Protein AF-0000000086882572 (afdb_homodimer)

Foldseek 3Di:
DKWAFKFKDFADDKDFLVNLCVVQVHDSVVLCVWFVAGIATAHPDDLLVQQLVRCVPDDCPQAAEEEEEEQDDDDPDASRVVSCVSNVRPNHDYYDYDYDWLCRLVVSVVVVQVCQVVPVGFKYKYKYWYRQVVQADCNDSVGVSFEHTMMMITIDGDPPFDKDKDKDADQVCQQQWDGDPVNHIDHDVVSLLVLLLVQQLVQCVVVPPDLQAEEQEQSRGPVSVVSNVVVRPSHHYQYDCHHYGHHRNCRRSVSVCVVQPGHMDDQQRYKYWYAGHSSMIMIMHTYHPPVVPPD/DKWAFKFKDFADDKDFLVNLCVVQVHDSVVLCVWFVAGIATADPDDLLVQQLVRCVPPDCPQAAEEEEEEQDDDDPDASRVVSCVSNVRPNHDYYDYDYDWLCRLVVSVVVVQVCQVVPVGFKYKYKYWYRQVVQADCNDPVGVSFEHTMMMITIDGDPPFDKDKDKDADQVCQVQWDGDPVNHIDHDVVSLLVLLLVQQLVQCVVVPPDLQAEEQEQSRGPVSVVSNVVVRPSHHYQYDCHHYGHHRNCRRSVSVCVVQPGHMDDQQRYKYWYAGHSGMIMIMHTYHPPVVPPD

Secondary structure (DSSP, 8-state):
-EEEEEEEE--SEEEEHHHHHHHHT--HHHHHHHH---EEEE-SS-HHHHHHHHHTTS--TT--EEEEE-SS-B-SS-HHHHHHHHHT-TT--EEEEEE-GGGHHHHHHHHHHHHHHTTS-SSEEEEEEEEGGGG--TT-HHHHTTB-EEEEEEEEE----EEEEEEEE-GGGGGGEEE-TTS-EEE-HHHHHHHHHHHHHHHHHHH-SSTTPEEEE--S-HHHHHHHHTTSTT-EE---HHHH-B-GGGHHHHHHHHHH-S--EESTTEEEEEEEGGGEEEEEEEE-GGGGS--/-EEEEEEEE--SEEEEHHHHHHHHT--HHHHHHHH---EEEE-SS-HHHHHHHHHTTS--TT--EEEEE-SS-B-SS-HHHHHHHHHT-TT--EEEEEE-GGGHHHHHHHHHHHHHHTTS-SSEEEEEEEEGGGG--TT-HHHHTTB-EEEEEEEEE----EEEEEEEE-GGGGGGEEE-TTS-EEE-HHHHHHHHHHHHHHHHHHH-SSTTPEEEE--S-HHHHHHHHTTSTT-EE---HHHH-B-GGGHHHHHHHHHH-S--EESTTEEEEEEEGGGEEEEEEEE-GGGGS--

Structure (mmCIF, N/CA/C/O backbone):
data_AF-0000000086882572-model_v1
#
loop_
_entity.id
_entity.type
_entity.pdbx_description
1 polymer 3-oxoacyl-
#
loop_
_atom_site.group_PDB
_atom_site.id
_atom_site.type_symbol
_atom_site.label_atom_id
_atom_site.label_alt_id
_atom_site.label_comp_id
_atom_site.label_asym_id
_atom_site.label_entity_id
_atom_site.label_seq_id
_atom_site.pdbx_PDB_ins_code
_atom_site.Cartn_x
_atom_site.Cartn_y
_atom_site.Cartn_z
_atom_site.occupancy
_atom_site.B_iso_or_equiv
_atom_site.auth_seq_id
_atom_site.auth_comp_id
_atom_site.auth_asym_id
_atom_site.auth_atom_id
_atom_site.pdbx_PDB_model_num
ATOM 1 N N . MET A 1 1 ? -2.529 -18.297 11.422 1 95.62 1 MET A N 1
ATOM 2 C CA . MET A 1 1 ? -3.654 -17.547 10.875 1 95.62 1 MET A CA 1
ATOM 3 C C . MET A 1 1 ? -4.77 -18.484 10.422 1 95.62 1 MET A C 1
ATOM 5 O O . MET A 1 1 ? -4.504 -19.516 9.805 1 95.62 1 MET A O 1
ATOM 9 N N . LYS A 1 2 ? -5.922 -18.156 10.797 1 97.44 2 LYS A N 1
ATOM 10 C CA . LYS A 1 2 ? -7.113 -18.906 10.391 1 97.44 2 LYS A CA 1
ATOM 11 C C . LYS A 1 2 ? -7.898 -18.141 9.328 1 97.44 2 LYS A C 1
ATOM 13 O O . LYS A 1 2 ? -8.188 -16.953 9.484 1 97.44 2 LYS A O 1
ATOM 18 N N . VAL A 1 3 ? -8.133 -18.828 8.25 1 98.25 3 VAL A N 1
ATOM 19 C CA . VAL A 1 3 ? -9.055 -18.312 7.246 1 98.25 3 VAL A CA 1
ATOM 20 C C . VAL A 1 3 ? -10.477 -18.766 7.574 1 98.25 3 VAL A C 1
ATOM 22 O O . VAL A 1 3 ? -10.789 -19.953 7.523 1 98.25 3 VAL A O 1
ATOM 25 N N . LEU A 1 4 ? -11.297 -17.812 7.867 1 98.25 4 LEU A N 1
ATOM 26 C CA . LEU A 1 4 ? -12.672 -18.125 8.25 1 98.25 4 LEU A CA 1
ATOM 27 C C . LEU A 1 4 ? -13.539 -18.375 7.023 1 98.25 4 LEU A C 1
ATOM 29 O O . LEU A 1 4 ? -14.398 -19.266 7.023 1 98.25 4 LEU A O 1
ATOM 33 N N . GLN A 1 5 ? -13.352 -17.516 6.098 1 98.19 5 GLN A N 1
ATOM 34 C CA . GLN A 1 5 ? -14.07 -17.578 4.832 1 98.19 5 GLN A CA 1
ATOM 35 C C . GLN A 1 5 ? -13.188 -17.125 3.672 1 98.19 5 GLN A C 1
ATOM 37 O O . GLN A 1 5 ? -12.281 -16.312 3.859 1 98.19 5 GLN A O 1
ATOM 42 N N . ILE A 1 6 ? -13.453 -17.688 2.561 1 98.56 6 ILE A N 1
ATOM 43 C CA . ILE A 1 6 ? -12.742 -17.297 1.348 1 98.56 6 ILE A CA 1
ATOM 44 C C . ILE A 1 6 ? -13.703 -17.297 0.162 1 98.56 6 ILE A C 1
ATOM 46 O O . ILE A 1 6 ? -14.555 -18.188 0.04 1 98.56 6 ILE A O 1
ATOM 50 N N . GLY A 1 7 ? -13.719 -16.203 -0.616 1 98.44 7 GLY A N 1
ATOM 51 C CA . GLY A 1 7 ? -14.5 -16.062 -1.833 1 98.44 7 GLY A CA 1
ATOM 52 C C . GLY A 1 7 ? -13.664 -15.688 -3.041 1 98.44 7 GLY A C 1
ATOM 53 O O . GLY A 1 7 ? -12.531 -15.227 -2.898 1 98.44 7 GLY A O 1
ATOM 54 N N . ALA A 1 8 ? -14.25 -15.992 -4.203 1 98.44 8 ALA A N 1
ATOM 55 C CA . ALA A 1 8 ? -13.523 -15.711 -5.438 1 98.44 8 ALA A CA 1
ATOM 56 C C . ALA A 1 8 ? -14.453 -15.133 -6.5 1 98.44 8 ALA A C 1
ATOM 58 O O . ALA A 1 8 ? -15.648 -15.445 -6.531 1 98.44 8 ALA A O 1
ATOM 59 N N . TYR A 1 9 ? -13.898 -14.219 -7.211 1 98.62 9 TYR A N 1
ATOM 60 C CA . TYR A 1 9 ? -14.477 -13.781 -8.477 1 98.62 9 TYR A CA 1
ATOM 61 C C . TYR A 1 9 ? -13.586 -14.172 -9.648 1 98.62 9 TYR A C 1
ATOM 63 O O . TYR A 1 9 ? -12.453 -13.711 -9.75 1 98.62 9 TYR A O 1
ATOM 71 N N . ILE A 1 10 ? -14.102 -15.023 -10.469 1 98.25 10 ILE A N 1
ATOM 72 C CA . ILE A 1 10 ? -13.477 -15.414 -11.727 1 98.25 10 ILE A CA 1
ATOM 73 C C . ILE A 1 10 ? -14.328 -14.914 -12.898 1 98.25 10 ILE A C 1
ATOM 75 O O . ILE A 1 10 ? -15.5 -15.258 -13.008 1 98.25 10 ILE A O 1
ATOM 79 N N . PRO A 1 11 ? -13.68 -14.062 -13.688 1 98.44 11 PRO A N 1
ATOM 80 C CA . PRO A 1 11 ? -14.453 -13.461 -14.773 1 98.44 11 PRO A CA 1
ATOM 81 C C . PRO A 1 11 ? -15.086 -14.5 -15.695 1 98.44 11 PRO A C 1
ATOM 83 O O . PRO A 1 11 ? -14.648 -15.656 -15.734 1 98.44 11 PRO A O 1
ATOM 86 N N . GLU A 1 12 ? -16.078 -14.031 -16.469 1 96.88 12 GLU A N 1
ATOM 87 C CA . GLU A 1 12 ? -16.859 -14.938 -17.312 1 96.88 12 GLU A CA 1
ATOM 88 C C . GLU A 1 12 ? -16.203 -15.102 -18.688 1 96.88 12 GLU A C 1
ATOM 90 O O . GLU A 1 12 ? -16.375 -16.141 -19.344 1 96.88 12 GLU A O 1
ATOM 95 N N . ASN A 1 13 ? -15.508 -14.109 -19.188 1 97.81 13 ASN A N 1
ATOM 96 C CA . ASN A 1 13 ? -14.875 -14.188 -20.5 1 97.81 13 ASN A CA 1
ATOM 97 C C . ASN A 1 13 ? -13.633 -15.078 -20.469 1 97.81 13 ASN A C 1
ATOM 99 O O . ASN A 1 13 ? -12.664 -14.781 -19.766 1 97.81 13 ASN A O 1
ATOM 103 N N . ILE A 1 14 ? -13.672 -16.094 -21.328 1 98.12 14 ILE A N 1
ATOM 104 C CA . ILE A 1 14 ? -12.602 -17.094 -21.328 1 98.12 14 ILE A CA 1
ATOM 105 C C . ILE A 1 14 ? -11.742 -16.922 -22.578 1 98.12 14 ILE A C 1
ATOM 107 O O . ILE A 1 14 ? -12.273 -16.797 -23.688 1 98.12 14 ILE A O 1
ATOM 111 N N . LEU A 1 15 ? -10.453 -16.797 -22.359 1 98 15 LEU A N 1
ATOM 112 C CA . LEU A 1 15 ? -9.453 -16.828 -23.438 1 98 15 LEU A CA 1
ATOM 113 C C . LEU A 1 15 ? -8.766 -18.188 -23.484 1 98 15 LEU A C 1
ATOM 115 O O . LEU A 1 15 ? -8.008 -18.531 -22.578 1 98 15 LEU A O 1
ATOM 119 N N . THR A 1 16 ? -8.953 -18.922 -24.578 1 97.94 16 THR A N 1
ATOM 120 C CA . THR A 1 16 ? -8.445 -20.281 -24.688 1 97.94 16 THR A CA 1
ATOM 121 C C . THR A 1 16 ? -7.16 -20.312 -25.516 1 97.94 16 THR A C 1
ATOM 123 O O . THR A 1 16 ? -6.82 -19.344 -26.188 1 97.94 16 THR A O 1
ATOM 126 N N . ASN A 1 17 ? -6.496 -21.484 -25.375 1 98.25 17 ASN A N 1
ATOM 127 C CA . ASN A 1 17 ? -5.316 -21.672 -26.219 1 98.25 17 ASN A CA 1
ATOM 128 C C . ASN A 1 17 ? -5.676 -21.688 -27.703 1 98.25 17 ASN A C 1
ATOM 130 O O . ASN A 1 17 ? -4.875 -21.281 -28.531 1 98.25 17 ASN A O 1
ATOM 134 N N . GLU A 1 18 ? -6.828 -22.141 -28.031 1 98.25 18 GLU A N 1
ATOM 135 C CA . GLU A 1 18 ? -7.273 -22.141 -29.422 1 98.25 18 GLU A CA 1
ATOM 136 C C . GLU A 1 18 ? -7.348 -20.719 -29.969 1 98.25 18 GLU A C 1
ATOM 138 O O . GLU A 1 18 ? -6.875 -20.453 -31.078 1 98.25 18 GLU A O 1
ATOM 143 N N . MET A 1 19 ? -7.945 -19.844 -29.219 1 97.81 19 MET A N 1
ATOM 144 C CA . MET A 1 19 ? -8.07 -18.453 -29.641 1 97.81 19 MET A CA 1
ATOM 145 C C . MET A 1 19 ? -6.691 -17.812 -29.844 1 97.81 19 MET A C 1
ATOM 147 O O . MET A 1 19 ? -6.473 -17.094 -30.812 1 97.81 19 MET A O 1
ATOM 151 N N . LEU A 1 20 ? -5.812 -18.078 -28.953 1 98 20 LEU A N 1
ATOM 152 C CA . LEU A 1 20 ? -4.469 -17.516 -29.016 1 98 20 LEU A CA 1
ATOM 153 C C . LEU A 1 20 ? -3.668 -18.141 -30.156 1 98 20 LEU A C 1
ATOM 155 O O . LEU A 1 20 ? -2.855 -17.469 -30.797 1 98 20 LEU A O 1
ATOM 159 N N . SER A 1 21 ? -3.803 -19.422 -30.281 1 98 21 SER A N 1
ATOM 160 C CA . SER A 1 21 ? -3.166 -20.125 -31.391 1 98 21 SER A CA 1
ATOM 161 C C . SER A 1 21 ? -3.494 -19.469 -32.719 1 98 21 SER A C 1
ATOM 163 O O . SER A 1 21 ? -2.607 -19.266 -33.562 1 98 21 SER A O 1
ATOM 165 N N . GLU A 1 22 ? -4.703 -19.141 -32.938 1 97.69 22 GLU A N 1
ATOM 166 C CA . GLU A 1 22 ? -5.145 -18.469 -34.156 1 97.69 22 GLU A CA 1
ATOM 167 C C . GLU A 1 22 ? -4.543 -17.078 -34.25 1 97.69 22 GLU A C 1
ATOM 169 O O . GLU A 1 22 ? -4.07 -16.688 -35.344 1 97.69 22 GLU A O 1
ATOM 174 N N . ARG A 1 23 ? -4.512 -16.344 -33.219 1 97.06 23 ARG A N 1
ATOM 175 C CA . ARG A 1 23 ? -4.043 -14.953 -33.219 1 97.06 23 ARG A CA 1
ATOM 176 C C . ARG A 1 23 ? -2.559 -14.875 -33.562 1 97.06 23 ARG A C 1
ATOM 178 O O . ARG A 1 23 ? -2.129 -13.969 -34.281 1 97.06 23 ARG A O 1
ATOM 185 N N . PHE A 1 24 ? -1.815 -15.797 -33.062 1 97.94 24 PHE A N 1
ATOM 186 C CA . PHE A 1 24 ? -0.366 -15.68 -33.156 1 97.94 24 PHE A CA 1
ATOM 187 C C . PHE A 1 24 ? 0.186 -16.672 -34.188 1 97.94 24 PHE A C 1
ATOM 189 O O . PHE A 1 24 ? 1.398 -16.734 -34.406 1 97.94 24 PHE A O 1
ATOM 196 N N . ASN A 1 25 ? -0.613 -17.5 -34.75 1 97.81 25 ASN A N 1
ATOM 197 C CA . ASN A 1 25 ? -0.219 -18.5 -35.75 1 97.81 25 ASN A CA 1
ATOM 198 C C . ASN A 1 25 ? 0.792 -19.484 -35.188 1 97.81 25 ASN A C 1
ATOM 200 O O . ASN A 1 25 ? 1.87 -19.672 -35.75 1 97.81 25 ASN A O 1
ATOM 204 N N . VAL A 1 26 ? 0.476 -20.016 -34 1 98.19 26 VAL A N 1
ATOM 205 C CA . VAL A 1 26 ? 1.209 -21.094 -33.344 1 98.19 26 VAL A CA 1
ATOM 206 C C . VAL A 1 26 ? 0.247 -22.203 -32.969 1 98.19 26 VAL A C 1
ATOM 208 O O . VAL A 1 26 ? -0.972 -22.062 -33.094 1 98.19 26 VAL A O 1
ATOM 211 N N . SER A 1 27 ? 0.746 -23.328 -32.562 1 98.06 27 SER A N 1
ATOM 212 C CA . SER A 1 27 ? -0.124 -24.422 -32.156 1 98.06 27 SER A CA 1
ATOM 213 C C . SER A 1 27 ? -0.537 -24.312 -30.703 1 98.06 27 SER A C 1
ATOM 215 O O . SER A 1 27 ? 0.156 -23.672 -29.906 1 98.06 27 SER A O 1
ATOM 217 N N . THR A 1 28 ? -1.671 -24.906 -30.469 1 97.75 28 THR A N 1
ATOM 218 C CA . THR A 1 28 ? -2.102 -24.969 -29.078 1 97.75 28 THR A CA 1
ATOM 219 C C . THR A 1 28 ? -1.095 -25.75 -28.234 1 97.75 28 THR A C 1
ATOM 221 O O . THR A 1 28 ? -0.883 -25.438 -27.062 1 97.75 28 THR A O 1
ATOM 224 N N . GLU A 1 29 ? -0.476 -26.734 -28.828 1 97.69 29 GLU A N 1
ATOM 225 C CA . GLU A 1 29 ? 0.536 -27.531 -28.141 1 97.69 29 GLU A CA 1
ATOM 226 C C . GLU A 1 29 ? 1.753 -26.688 -27.766 1 97.69 29 GLU A C 1
ATOM 228 O O . GLU A 1 29 ? 2.354 -26.875 -26.719 1 97.69 29 GLU A O 1
ATOM 233 N N . TRP A 1 30 ? 2.111 -25.828 -28.672 1 97.44 30 TRP A N 1
ATOM 234 C CA . TRP A 1 30 ? 3.227 -24.922 -28.406 1 97.44 30 TRP A CA 1
ATOM 235 C C . TRP A 1 30 ? 2.963 -24.078 -27.172 1 97.44 30 TRP A C 1
ATOM 237 O O . TRP A 1 30 ? 3.834 -23.938 -26.312 1 97.44 30 TRP A O 1
ATOM 247 N N . ILE A 1 31 ? 1.811 -23.547 -27.078 1 97.75 31 ILE A N 1
ATOM 248 C CA . ILE A 1 31 ? 1.429 -22.703 -25.953 1 97.75 31 ILE A CA 1
ATOM 249 C C . ILE A 1 31 ? 1.42 -23.531 -24.672 1 97.75 31 ILE A C 1
ATOM 251 O O . ILE A 1 31 ? 2.002 -23.125 -23.656 1 97.75 31 ILE A O 1
ATOM 255 N N . TYR A 1 32 ? 0.777 -24.656 -24.734 1 97.88 32 TYR A N 1
ATOM 256 C CA . TYR A 1 32 ? 0.642 -25.5 -23.547 1 97.88 32 TYR A CA 1
ATOM 257 C C . TYR A 1 32 ? 2.006 -25.953 -23.047 1 97.88 32 TYR A C 1
ATOM 259 O O . TYR A 1 32 ? 2.266 -25.938 -21.844 1 97.88 32 TYR A O 1
ATOM 267 N N . LYS A 1 33 ? 2.85 -26.391 -23.891 1 96.38 33 LYS A N 1
ATOM 268 C CA . LYS A 1 33 ? 4.18 -26.859 -23.516 1 96.38 33 LYS A CA 1
ATOM 269 C C . LYS A 1 33 ? 4.977 -25.766 -22.812 1 96.38 33 LYS A C 1
ATOM 271 O O . LYS A 1 33 ? 5.77 -26.047 -21.922 1 96.38 33 LYS A O 1
ATOM 276 N N . ARG A 1 34 ? 4.688 -24.578 -23.156 1 95.44 34 ARG A N 1
ATOM 277 C CA . ARG A 1 34 ? 5.492 -23.469 -22.656 1 95.44 34 ARG A CA 1
ATOM 278 C C . ARG A 1 34 ? 4.914 -22.922 -21.359 1 95.44 34 ARG A C 1
ATOM 280 O O . ARG A 1 34 ? 5.609 -22.234 -20.609 1 95.44 34 ARG A O 1
ATOM 287 N N . THR A 1 35 ? 3.67 -23.156 -21.156 1 97.19 35 THR A N 1
ATOM 288 C CA . THR A 1 35 ? 3.039 -22.438 -20.062 1 97.19 35 THR A CA 1
ATOM 289 C C . THR A 1 35 ? 2.324 -23.406 -19.125 1 97.19 35 THR A C 1
ATOM 291 O O . THR A 1 35 ? 2.08 -23.078 -17.953 1 97.19 35 THR A O 1
ATOM 294 N N . ASN A 1 36 ? 1.886 -24.578 -19.656 1 97.94 36 ASN A N 1
ATOM 295 C CA . ASN A 1 36 ? 0.978 -25.516 -19 1 97.94 36 ASN A CA 1
ATOM 296 C C . ASN A 1 36 ? -0.365 -24.859 -18.688 1 97.94 36 ASN A C 1
ATOM 298 O O . ASN A 1 36 ? -1.019 -25.219 -17.703 1 97.94 36 ASN A O 1
ATOM 302 N N . ILE A 1 37 ? -0.789 -23.812 -19.484 1 98.31 37 ILE A N 1
ATOM 303 C CA . ILE A 1 37 ? -2.047 -23.109 -19.297 1 98.31 37 ILE A CA 1
ATOM 304 C C . ILE A 1 37 ? -3.002 -23.438 -20.438 1 98.31 37 ILE A C 1
ATOM 306 O O . ILE A 1 37 ? -2.596 -23.469 -21.609 1 98.31 37 ILE A O 1
ATOM 310 N N . LYS A 1 38 ? -4.184 -23.703 -20.062 1 98 38 LYS A N 1
ATOM 311 C CA . LYS A 1 38 ? -5.191 -24 -21.078 1 98 38 LYS A CA 1
ATOM 312 C C . LYS A 1 38 ? -6.195 -22.859 -21.203 1 98 38 LYS A C 1
ATOM 314 O O . LYS A 1 38 ? -6.758 -22.625 -22.281 1 98 38 LYS A O 1
ATOM 319 N N . LYS A 1 39 ? -6.441 -22.188 -20.047 1 97.44 39 LYS A N 1
ATOM 320 C CA . LYS A 1 39 ? -7.465 -21.156 -20.016 1 97.44 39 LYS A CA 1
ATOM 321 C C . LYS A 1 39 ? -6.992 -19.938 -19.234 1 97.44 39 LYS A C 1
ATOM 323 O O . LYS A 1 39 ? -6.203 -20.078 -18.297 1 97.44 39 LYS A O 1
ATOM 328 N N . ARG A 1 40 ? -7.457 -18.781 -19.688 1 98.25 40 ARG A N 1
ATOM 329 C CA . ARG A 1 40 ? -7.355 -17.516 -18.984 1 98.25 40 ARG A CA 1
ATOM 330 C C . ARG A 1 40 ? -8.711 -16.828 -18.891 1 98.25 40 ARG A C 1
ATOM 332 O O . ARG A 1 40 ? -9.594 -17.078 -19.719 1 98.25 40 ARG A O 1
ATOM 339 N N . PHE A 1 41 ? -8.828 -16.016 -17.938 1 98.69 41 PHE A N 1
ATOM 340 C CA . PHE A 1 41 ? -10.086 -15.312 -17.719 1 98.69 41 PHE A CA 1
ATOM 341 C C . PHE A 1 41 ? -9.867 -13.797 -17.734 1 98.69 41 PHE A C 1
ATOM 343 O O . PHE A 1 41 ? -8.93 -13.297 -17.125 1 98.69 41 PHE A O 1
ATOM 350 N N . LEU A 1 42 ? -10.719 -13.117 -18.484 1 98.19 42 LEU A N 1
ATOM 351 C CA . LEU A 1 42 ? -10.57 -11.68 -18.688 1 98.19 42 LEU A CA 1
ATOM 352 C C . LEU A 1 42 ? -11.781 -10.93 -18.156 1 98.19 42 LEU A C 1
ATOM 354 O O . LEU A 1 42 ? -12.922 -11.266 -18.484 1 98.19 42 LEU A O 1
ATOM 358 N N . SER A 1 43 ? -11.547 -9.922 -17.344 1 97.56 43 SER A N 1
ATOM 359 C CA . SER A 1 43 ? -12.625 -9.164 -16.719 1 97.56 43 SER A CA 1
ATOM 360 C C . SER A 1 43 ? -12.969 -7.922 -17.547 1 97.56 43 SER A C 1
ATOM 362 O O . SER A 1 43 ? -12.109 -7.375 -18.234 1 97.56 43 SER A O 1
ATOM 364 N N . ASN A 1 44 ? -14.234 -7.48 -17.406 1 96.06 44 ASN A N 1
ATOM 365 C CA . ASN A 1 44 ? -14.68 -6.227 -18 1 96.06 44 ASN A CA 1
ATOM 366 C C . ASN A 1 44 ? -15.047 -5.195 -16.938 1 96.06 44 ASN A C 1
ATOM 368 O O . ASN A 1 44 ? -15.594 -4.137 -17.25 1 96.06 44 ASN A O 1
ATOM 372 N N . THR A 1 45 ? -14.719 -5.527 -15.688 1 94.31 45 THR A N 1
ATOM 373 C CA . THR A 1 45 ? -15.062 -4.609 -14.602 1 94.31 45 THR A CA 1
ATOM 374 C C . THR A 1 45 ? -13.805 -4.172 -13.852 1 94.31 45 THR A C 1
ATOM 376 O O . THR A 1 45 ? -12.711 -4.68 -14.109 1 94.31 45 THR A O 1
ATOM 379 N N . SER A 1 46 ? -13.906 -3.166 -12.984 1 91.06 46 SER A N 1
ATOM 380 C CA . SER A 1 46 ? -12.773 -2.588 -12.273 1 91.06 46 SER A CA 1
ATOM 381 C C . SER A 1 46 ? -12.242 -3.539 -11.203 1 91.06 46 SER A C 1
ATOM 383 O O . SER A 1 46 ? -12.945 -4.465 -10.789 1 91.06 46 SER A O 1
ATOM 385 N N . ILE A 1 47 ? -11.008 -3.314 -10.812 1 91.94 47 ILE A N 1
ATOM 386 C CA . ILE A 1 47 ? -10.406 -4.145 -9.773 1 91.94 47 ILE A CA 1
ATOM 387 C C . ILE A 1 47 ? -11.211 -4.016 -8.477 1 91.94 47 ILE A C 1
ATOM 389 O O . ILE A 1 47 ? -11.344 -4.984 -7.723 1 91.94 47 ILE A O 1
ATOM 393 N N . LEU A 1 48 ? -11.734 -2.832 -8.172 1 91.5 48 LEU A N 1
ATOM 394 C CA . LEU A 1 48 ? -12.586 -2.658 -6.996 1 91.5 48 LEU A CA 1
ATOM 395 C C . LEU A 1 48 ? -13.828 -3.529 -7.098 1 91.5 48 LEU A C 1
ATOM 397 O O . LEU A 1 48 ? -14.164 -4.25 -6.156 1 91.5 48 LEU A O 1
ATOM 401 N N . ASP A 1 49 ? -14.469 -3.465 -8.25 1 95 49 ASP A N 1
ATOM 402 C CA . ASP A 1 49 ? -15.688 -4.246 -8.445 1 95 49 ASP A CA 1
ATOM 403 C C . ASP A 1 49 ? -15.398 -5.742 -8.359 1 95 49 ASP A C 1
ATOM 405 O O . ASP A 1 49 ? -16.203 -6.508 -7.832 1 95 49 ASP A O 1
ATOM 409 N N . MET A 1 50 ? -14.328 -6.156 -8.93 1 97.25 50 MET A N 1
ATOM 410 C CA . MET A 1 50 ? -13.938 -7.559 -8.828 1 97.25 50 MET A CA 1
ATOM 411 C C . MET A 1 50 ? -13.789 -7.98 -7.371 1 97.25 50 MET A C 1
ATOM 413 O O . MET A 1 50 ? -14.273 -9.047 -6.98 1 97.25 50 MET A O 1
ATOM 417 N N . GLY A 1 51 ? -13.094 -7.172 -6.633 1 97.5 51 GLY A N 1
ATOM 418 C CA . GLY A 1 51 ? -12.922 -7.449 -5.215 1 97.5 51 GLY A CA 1
ATOM 419 C C . GLY A 1 51 ? -14.234 -7.527 -4.461 1 97.5 51 GLY A C 1
ATOM 420 O O . GLY A 1 51 ? -14.422 -8.406 -3.615 1 97.5 51 GLY A O 1
ATOM 421 N N . ILE A 1 52 ? -15.156 -6.578 -4.77 1 97.06 52 ILE A N 1
ATOM 422 C CA . ILE A 1 52 ? -16.469 -6.555 -4.133 1 97.06 52 ILE A CA 1
ATOM 423 C C . ILE A 1 52 ? -17.234 -7.828 -4.484 1 97.06 52 ILE A C 1
ATOM 425 O O . ILE A 1 52 ? -17.859 -8.445 -3.615 1 97.06 52 ILE A O 1
ATOM 429 N N . LYS A 1 53 ? -17.188 -8.219 -5.723 1 98.12 53 LYS A N 1
ATOM 430 C CA . LYS A 1 53 ? -17.859 -9.438 -6.156 1 98.12 53 LYS A CA 1
ATOM 431 C C . LYS A 1 53 ? -17.297 -10.656 -5.434 1 98.12 53 LYS A C 1
ATOM 433 O O . LYS A 1 53 ? -18.047 -11.57 -5.07 1 98.12 53 LYS A O 1
ATOM 438 N N . ALA A 1 54 ? -15.984 -10.742 -5.234 1 98.56 54 ALA A N 1
ATOM 439 C CA . ALA A 1 54 ? -15.367 -11.852 -4.523 1 98.56 54 ALA A CA 1
ATOM 440 C C . ALA A 1 54 ? -15.828 -11.906 -3.07 1 98.56 54 ALA A C 1
ATOM 442 O O . ALA A 1 54 ? -15.781 -12.961 -2.434 1 98.56 54 ALA A O 1
ATOM 443 N N . SER A 1 55 ? -16.25 -10.773 -2.514 1 97.94 55 SER A N 1
ATOM 444 C CA . SER A 1 55 ? -16.594 -10.633 -1.103 1 97.94 55 SER A CA 1
ATOM 445 C C . SER A 1 55 ? -18.094 -10.828 -0.873 1 97.94 55 SER A C 1
ATOM 447 O O . SER A 1 55 ? -18.547 -10.93 0.27 1 97.94 55 SER A O 1
ATOM 449 N N . LYS A 1 56 ? -18.859 -10.836 -1.889 1 92.62 56 LYS A N 1
ATOM 450 C CA . LYS A 1 56 ? -20.312 -10.695 -1.849 1 92.62 56 LYS A CA 1
ATOM 451 C C . LYS A 1 56 ? -20.953 -11.773 -0.979 1 92.62 56 LYS A C 1
ATOM 453 O O . LYS A 1 56 ? -21.922 -11.508 -0.264 1 92.62 56 LYS A O 1
ATOM 458 N N . ASN A 1 57 ? -20.484 -12.938 -0.904 1 93.56 57 ASN A N 1
ATOM 459 C CA . ASN A 1 57 ? -21.125 -14.039 -0.203 1 93.56 57 ASN A CA 1
ATOM 460 C C . ASN A 1 57 ? -20.453 -14.336 1.128 1 93.56 57 ASN A C 1
ATOM 462 O O . ASN A 1 57 ? -20.734 -15.352 1.767 1 93.56 57 ASN A O 1
ATOM 466 N N . LEU A 1 58 ? -19.594 -13.531 1.501 1 97 58 LEU A N 1
ATOM 467 C CA . LEU A 1 58 ? -18.891 -13.75 2.764 1 97 58 LEU A CA 1
ATOM 468 C C . LEU A 1 58 ? -19.656 -13.102 3.92 1 97 58 LEU A C 1
ATOM 470 O O . LEU A 1 58 ? -20.297 -12.062 3.744 1 97 58 LEU A O 1
ATOM 474 N N . ASP A 1 59 ? -19.641 -13.75 5.035 1 96.19 59 ASP A N 1
ATOM 475 C CA . ASP A 1 59 ? -20.078 -13.117 6.273 1 96.19 59 ASP A CA 1
ATOM 476 C C . ASP A 1 59 ? -19.016 -12.164 6.82 1 96.19 59 ASP A C 1
ATOM 478 O O . ASP A 1 59 ? -17.984 -12.609 7.312 1 96.19 59 ASP A O 1
ATOM 482 N N . LEU A 1 60 ? -19.312 -10.922 6.812 1 95.69 60 LEU A N 1
ATOM 483 C CA . LEU A 1 60 ? -18.312 -9.914 7.164 1 95.69 60 LEU A CA 1
ATOM 484 C C . LEU A 1 60 ? -18.547 -9.391 8.578 1 95.69 60 LEU A C 1
ATOM 486 O O . LEU A 1 60 ? -17.984 -8.367 8.969 1 95.69 60 LEU A O 1
ATOM 490 N N . ASN A 1 61 ? -19.359 -10.102 9.258 1 94.19 61 ASN A N 1
ATOM 491 C CA . ASN A 1 61 ? -19.578 -9.711 10.648 1 94.19 61 ASN A CA 1
ATOM 492 C C . ASN A 1 61 ? -18.281 -9.734 11.453 1 94.19 61 ASN A C 1
ATOM 494 O O . ASN A 1 61 ? -17.531 -10.727 11.414 1 94.19 61 ASN A O 1
ATOM 498 N N . GLY A 1 62 ? -18.047 -8.602 12.141 1 93.81 62 GLY A N 1
ATOM 499 C CA . GLY A 1 62 ? -16.891 -8.523 13.008 1 93.81 62 GLY A CA 1
ATOM 500 C C . GLY A 1 62 ? -15.633 -8.062 12.289 1 93.81 62 GLY A C 1
ATOM 501 O O . GLY A 1 62 ? -14.625 -7.746 12.93 1 93.81 62 GLY A O 1
ATOM 502 N N . VAL A 1 63 ? -15.664 -8.016 10.969 1 95.12 63 VAL A N 1
ATOM 503 C CA . VAL A 1 63 ? -14.523 -7.477 10.234 1 95.12 63 VAL A CA 1
ATOM 504 C C . VAL A 1 63 ? -14.312 -6.016 10.617 1 95.12 63 VAL A C 1
ATOM 506 O O . VAL A 1 63 ? -15.242 -5.207 10.555 1 95.12 63 VAL A O 1
ATOM 509 N N . ASP A 1 64 ? -13.047 -5.719 10.984 1 91.62 64 ASP A N 1
ATOM 510 C CA . ASP A 1 64 ? -12.797 -4.355 11.438 1 91.62 64 ASP A CA 1
ATOM 511 C C . ASP A 1 64 ? -11.625 -3.73 10.68 1 91.62 64 ASP A C 1
ATOM 513 O O . ASP A 1 64 ? -11.266 -2.576 10.922 1 91.62 64 ASP A O 1
ATOM 517 N N . ALA A 1 65 ? -11.062 -4.445 9.773 1 91.62 65 ALA A N 1
ATOM 518 C CA . ALA A 1 65 ? -10.016 -3.904 8.906 1 91.62 65 ALA A CA 1
ATOM 519 C C . ALA A 1 65 ? -10.078 -4.535 7.52 1 91.62 65 ALA A C 1
ATOM 521 O O . ALA A 1 65 ? -10.453 -5.703 7.375 1 91.62 65 ALA A O 1
ATOM 522 N N . VAL A 1 66 ? -9.68 -3.721 6.504 1 92.75 66 VAL A N 1
ATOM 523 C CA . VAL A 1 66 ? -9.625 -4.203 5.129 1 92.75 66 VAL A CA 1
ATOM 524 C C . VAL A 1 66 ? -8.242 -3.941 4.547 1 92.75 66 VAL A C 1
ATOM 526 O O . VAL A 1 66 ? -7.719 -2.828 4.641 1 92.75 66 VAL A O 1
ATOM 529 N N . LEU A 1 67 ? -7.629 -4.938 4.074 1 94.19 67 LEU A N 1
ATOM 530 C CA . LEU A 1 67 ? -6.426 -4.828 3.254 1 94.19 67 LEU A CA 1
ATOM 531 C C . LEU A 1 67 ? -6.742 -5.098 1.787 1 94.19 67 LEU A C 1
ATOM 533 O O . LEU A 1 67 ? -7.215 -6.184 1.438 1 94.19 67 LEU A O 1
ATOM 537 N N . PHE A 1 68 ? -6.523 -4.121 0.973 1 92.88 68 PHE A N 1
ATOM 538 C CA . PHE A 1 68 ? -6.75 -4.254 -0.462 1 92.88 68 PHE A CA 1
ATOM 539 C C . PHE A 1 68 ? -5.43 -4.258 -1.22 1 92.88 68 PHE A C 1
ATOM 541 O O . PHE A 1 68 ? -4.652 -3.303 -1.134 1 92.88 68 PHE A O 1
ATOM 548 N N . ALA A 1 69 ? -5.145 -5.324 -1.949 1 91.81 69 ALA A N 1
ATOM 549 C CA . ALA A 1 69 ? -3.896 -5.418 -2.701 1 91.81 69 ALA A CA 1
ATOM 550 C C . ALA A 1 69 ? -4.168 -5.617 -4.191 1 91.81 69 ALA A C 1
ATOM 552 O O . ALA A 1 69 ? -5.066 -6.371 -4.57 1 91.81 69 ALA A O 1
ATOM 553 N N . SER A 1 70 ? -3.484 -4.953 -5.004 1 90.5 70 SER A N 1
ATOM 554 C CA . SER A 1 70 ? -3.547 -5.07 -6.457 1 90.5 70 SER A CA 1
ATOM 555 C C . SER A 1 70 ? -2.266 -4.559 -7.109 1 90.5 70 SER A C 1
ATOM 557 O O . SER A 1 70 ? -1.575 -3.707 -6.543 1 90.5 70 SER A O 1
ATOM 559 N N . SER A 1 71 ? -1.976 -5.145 -8.25 1 83.12 71 SER A N 1
ATOM 560 C CA . SER A 1 71 ? -0.849 -4.656 -9.039 1 83.12 71 SER A CA 1
ATOM 561 C C . SER A 1 71 ? -1.28 -3.551 -10 1 83.12 71 SER A C 1
ATOM 563 O O . SER A 1 71 ? -0.454 -2.992 -10.719 1 83.12 71 SER A O 1
ATOM 565 N N . ILE A 1 72 ? -2.598 -3.318 -10.062 1 74.94 72 ILE A N 1
ATOM 566 C CA . ILE A 1 72 ? -3.129 -2.43 -11.086 1 74.94 72 ILE A CA 1
ATOM 567 C C . ILE A 1 72 ? -3.801 -1.226 -10.43 1 74.94 72 ILE A C 1
ATOM 569 O O . ILE A 1 72 ? -4.34 -1.334 -9.328 1 74.94 72 ILE A O 1
ATOM 573 N N . GLY A 1 73 ? -3.65 -0.061 -11.195 1 61.56 73 GLY A N 1
ATOM 574 C CA . GLY A 1 73 ? -4.664 0.98 -11.195 1 61.56 73 GLY A CA 1
ATOM 575 C C . GLY A 1 73 ? -4.363 2.105 -10.227 1 61.56 73 GLY A C 1
ATOM 576 O O . GLY A 1 73 ? -3.598 1.925 -9.273 1 61.56 73 GLY A O 1
ATOM 577 N N . PRO A 1 74 ? -4.734 3.117 -10.703 1 56.62 74 PRO A N 1
ATOM 578 C CA . PRO A 1 74 ? -4.652 4.328 -9.891 1 56.62 74 PRO A CA 1
ATOM 579 C C . PRO A 1 74 ? -5.633 4.316 -8.719 1 56.62 74 PRO A C 1
ATOM 581 O O . PRO A 1 74 ? -6.691 3.688 -8.797 1 56.62 74 PRO A O 1
ATOM 584 N N . HIS A 1 75 ? -5.145 4.637 -7.66 1 63.12 75 HIS A N 1
ATOM 585 C CA . HIS A 1 75 ? -6.148 4.871 -6.625 1 63.12 75 HIS A CA 1
ATOM 586 C C . HIS A 1 75 ? -5.984 6.25 -6 1 63.12 75 HIS A C 1
ATOM 588 O O . HIS A 1 75 ? -4.875 6.645 -5.637 1 63.12 75 HIS A O 1
ATOM 594 N N . TYR A 1 76 ? -7.07 7.027 -6.266 1 63.84 76 TYR A N 1
ATOM 595 C CA . TYR A 1 76 ? -7.129 8.328 -5.613 1 63.84 76 TYR A CA 1
ATOM 596 C C . TYR A 1 76 ? -7.773 8.219 -4.234 1 63.84 76 TYR A C 1
ATOM 598 O O . TYR A 1 76 ? -7.457 8.992 -3.33 1 63.84 76 TYR A O 1
ATOM 606 N N . VAL A 1 77 ? -8.672 7.414 -4.137 1 66.88 77 VAL A N 1
ATOM 607 C CA . VAL A 1 77 ? -9.203 6.926 -2.865 1 66.88 77 VAL A CA 1
ATOM 608 C C . VAL A 1 77 ? -8.781 5.473 -2.656 1 66.88 77 VAL A C 1
ATOM 610 O O . VAL A 1 77 ? -8.984 4.629 -3.531 1 66.88 77 VAL A O 1
ATOM 613 N N . PRO A 1 78 ? -8.242 5.336 -1.542 1 77.19 78 PRO A N 1
ATOM 614 C CA . PRO A 1 78 ? -7.852 3.941 -1.317 1 77.19 78 PRO A CA 1
ATOM 615 C C . PRO A 1 78 ? -9.008 2.965 -1.521 1 77.19 78 PRO A C 1
ATOM 617 O O . PRO A 1 78 ? -10.141 3.258 -1.14 1 77.19 78 PRO A O 1
ATOM 620 N N . ASN A 1 79 ? -8.727 1.866 -2.162 1 81.88 79 ASN A N 1
ATOM 621 C CA . ASN A 1 79 ? -9.734 0.847 -2.447 1 81.88 79 ASN A CA 1
ATOM 622 C C . ASN A 1 79 ? -10.367 0.308 -1.167 1 81.88 79 ASN A C 1
ATOM 624 O O . ASN A 1 79 ? -11.547 -0.047 -1.153 1 81.88 79 ASN A O 1
ATOM 628 N N . TYR A 1 80 ? -9.625 0.278 -0.127 1 83.75 80 TYR A N 1
ATOM 629 C CA . TYR A 1 80 ? -10.18 -0.263 1.11 1 83.75 80 TYR A CA 1
ATOM 630 C C . TYR A 1 80 ? -11.328 0.597 1.617 1 83.75 80 TYR A C 1
ATOM 632 O O . TYR A 1 80 ? -12.297 0.08 2.184 1 83.75 80 TYR A O 1
ATOM 640 N N . VAL A 1 81 ? -11.211 1.846 1.423 1 79.56 81 VAL A N 1
ATOM 641 C CA . VAL A 1 81 ? -12.281 2.752 1.829 1 79.56 81 VAL A CA 1
ATOM 642 C C . VAL A 1 81 ? -13.539 2.459 1.02 1 79.56 81 VAL A C 1
ATOM 644 O O . VAL A 1 81 ? -14.633 2.346 1.58 1 79.56 81 VAL A O 1
ATOM 647 N N . SER A 1 82 ? -13.352 2.359 -0.274 1 81.56 82 SER A N 1
ATOM 648 C CA . SER A 1 82 ? -14.477 2.051 -1.155 1 81.56 82 SER A CA 1
ATOM 649 C C . SER A 1 82 ? -15.086 0.694 -0.817 1 81.56 82 SER A C 1
ATOM 651 O O . SER A 1 82 ? -16.297 0.51 -0.924 1 81.56 82 SER A O 1
ATOM 653 N N . ALA A 1 83 ? -14.266 -0.197 -0.451 1 86.31 83 ALA A N 1
ATOM 654 C CA . ALA A 1 83 ? -14.742 -1.531 -0.09 1 86.31 83 ALA A CA 1
ATOM 655 C C . ALA A 1 83 ? -15.602 -1.486 1.168 1 86.31 83 ALA A C 1
ATOM 657 O O . ALA A 1 83 ? -16.609 -2.184 1.259 1 86.31 83 ALA A O 1
ATOM 658 N N . PHE A 1 84 ? -15.195 -0.736 2.176 1 83.19 84 PHE A N 1
ATOM 659 C CA . PHE A 1 84 ? -15.992 -0.584 3.385 1 83.19 84 PHE A CA 1
ATOM 660 C C . PHE A 1 84 ? -17.422 -0.177 3.043 1 83.19 84 PHE A C 1
ATOM 662 O O . PHE A 1 84 ? -18.375 -0.757 3.561 1 83.19 84 PHE A O 1
ATOM 669 N N . LYS A 1 85 ? -17.438 0.77 2.211 1 80.69 85 LYS A N 1
ATOM 670 C CA . LYS A 1 85 ? -18.75 1.312 1.839 1 80.69 85 LYS A CA 1
ATOM 671 C C . LYS A 1 85 ? -19.547 0.3 1.027 1 80.69 85 LYS A C 1
ATOM 673 O O . LYS A 1 85 ? -20.719 0.036 1.332 1 80.69 85 LYS A O 1
ATOM 678 N N . ALA A 1 86 ? -18.984 -0.209 0.031 1 87.75 86 ALA A N 1
ATOM 679 C CA . ALA A 1 86 ? -19.672 -1.104 -0.896 1 87.75 86 ALA A CA 1
ATOM 680 C C . ALA A 1 86 ? -20.156 -2.365 -0.185 1 87.75 86 ALA A C 1
ATOM 682 O O . ALA A 1 86 ? -21.203 -2.914 -0.526 1 87.75 86 ALA A O 1
ATOM 683 N N . LEU A 1 87 ? -19.375 -2.803 0.828 1 92.75 87 LEU A N 1
ATOM 684 C CA . LEU A 1 87 ? -19.688 -4.051 1.515 1 92.75 87 LEU A CA 1
ATOM 685 C C . LEU A 1 87 ? -20.453 -3.791 2.809 1 92.75 87 LEU A C 1
ATOM 687 O O . LEU A 1 87 ? -20.812 -4.73 3.525 1 92.75 87 LEU A O 1
ATOM 691 N N . ASN A 1 88 ? -20.625 -2.576 3.125 1 87.44 88 ASN A N 1
ATOM 692 C CA . ASN A 1 88 ? -21.375 -2.152 4.305 1 87.44 88 ASN A CA 1
ATOM 693 C C . ASN A 1 88 ? -20.797 -2.758 5.582 1 87.44 88 ASN A C 1
ATOM 695 O O . ASN A 1 88 ? -21.531 -3.379 6.359 1 87.44 88 ASN A O 1
ATOM 699 N N . ILE A 1 89 ? -19.562 -2.682 5.695 1 87.12 89 ILE A N 1
ATOM 700 C CA . ILE A 1 89 ? -18.906 -3.193 6.898 1 87.12 89 ILE A CA 1
ATOM 701 C C . ILE A 1 89 ? -19.141 -2.227 8.055 1 87.12 89 ILE A C 1
ATOM 703 O O . ILE A 1 89 ? -18.562 -1.137 8.094 1 87.12 89 ILE A O 1
ATOM 707 N N . LYS A 1 90 ? -19.797 -2.629 9.109 1 77.62 90 LYS A N 1
ATOM 708 C CA . LYS A 1 90 ? -20.281 -1.767 10.18 1 77.62 90 LYS A CA 1
ATOM 709 C C . LYS A 1 90 ? -19.188 -1.508 11.219 1 77.62 90 LYS A C 1
ATOM 711 O O . LYS A 1 90 ? -19.219 -0.487 11.906 1 77.62 90 LYS A O 1
ATOM 716 N N . THR A 1 91 ? -18.234 -2.361 11.289 1 81.81 91 THR A N 1
ATOM 717 C CA . THR A 1 91 ? -17.25 -2.285 12.359 1 81.81 91 THR A CA 1
ATOM 718 C C . THR A 1 91 ? -15.891 -1.842 11.812 1 81.81 91 THR A C 1
ATOM 720 O O . THR A 1 91 ? -14.867 -2.016 12.477 1 81.81 91 THR A O 1
ATOM 723 N N . ALA A 1 92 ? -15.938 -1.364 10.656 1 80.06 92 ALA A N 1
ATOM 724 C CA . ALA A 1 92 ? -14.703 -0.963 9.992 1 80.06 92 ALA A CA 1
ATOM 725 C C . ALA A 1 92 ? -13.93 0.055 10.828 1 80.06 92 ALA A C 1
ATOM 727 O O . ALA A 1 92 ? -14.5 1.057 11.273 1 80.06 92 ALA A O 1
ATOM 728 N N . LYS A 1 93 ? -12.602 -0.204 11.031 1 75.88 93 LYS A N 1
ATOM 729 C CA . LYS A 1 93 ? -11.781 0.687 11.844 1 75.88 93 LYS A CA 1
ATOM 730 C C . LYS A 1 93 ? -10.523 1.113 11.094 1 75.88 93 LYS A C 1
ATOM 732 O O . LYS A 1 93 ? -9.977 2.188 11.344 1 75.88 93 LYS A O 1
ATOM 737 N N . TYR A 1 94 ? -10.102 0.246 10.219 1 79.94 94 TYR A N 1
ATOM 738 C CA . TYR A 1 94 ? -8.797 0.517 9.625 1 79.94 94 TYR A CA 1
ATOM 739 C C . TYR A 1 94 ? -8.648 -0.201 8.289 1 79.94 94 TYR A C 1
ATOM 741 O O . TYR A 1 94 ? -9.398 -1.134 7.992 1 79.94 94 TYR A O 1
ATOM 749 N N . GLY A 1 95 ? -7.746 0.351 7.492 1 83.56 95 GLY A N 1
ATOM 750 C CA . GLY A 1 95 ? -7.461 -0.297 6.223 1 83.56 95 GLY A CA 1
ATOM 751 C C . GLY A 1 95 ? -6.23 0.263 5.531 1 83.56 95 GLY A C 1
ATOM 752 O O . GLY A 1 95 ? -5.734 1.33 5.902 1 83.56 95 GLY A O 1
ATOM 753 N N . ILE A 1 96 ? -5.691 -0.527 4.598 1 84.88 96 ILE A N 1
ATOM 754 C CA . ILE A 1 96 ? -4.504 -0.167 3.83 1 84.88 96 ILE A CA 1
ATOM 755 C C . ILE A 1 96 ? -4.602 -0.75 2.422 1 84.88 96 ILE A C 1
ATOM 757 O O . ILE A 1 96 ? -5.02 -1.896 2.246 1 84.88 96 ILE A O 1
ATOM 761 N N . ASP A 1 97 ? -4.273 0.083 1.496 1 87.5 97 ASP A N 1
ATOM 762 C CA . ASP A 1 97 ? -4.008 -0.457 0.167 1 87.5 97 ASP A CA 1
ATOM 763 C C . ASP A 1 97 ? -2.531 -0.812 0.006 1 87.5 97 ASP A C 1
ATOM 765 O O . ASP A 1 97 ? -1.654 -0.023 0.365 1 87.5 97 ASP A O 1
ATOM 769 N N . ILE A 1 98 ? -2.301 -1.964 -0.537 1 86.19 98 ILE A N 1
ATOM 770 C CA . ILE A 1 98 ? -0.952 -2.498 -0.691 1 86.19 98 ILE A CA 1
ATOM 771 C C . ILE A 1 98 ? -0.659 -2.742 -2.17 1 86.19 98 ILE A C 1
ATOM 773 O O . ILE A 1 98 ? -1.483 -3.316 -2.887 1 86.19 98 ILE A O 1
ATOM 777 N N . SER A 1 99 ? 0.451 -2.266 -2.611 1 84.19 99 SER A N 1
ATOM 778 C CA . SER A 1 99 ? 0.964 -2.615 -3.932 1 84.19 99 SER A CA 1
ATOM 779 C C . SER A 1 99 ? 2.406 -3.105 -3.852 1 84.19 99 SER A C 1
ATOM 781 O O . SER A 1 99 ? 3.307 -2.346 -3.492 1 84.19 99 SER A O 1
ATOM 783 N N . ASN A 1 100 ? 2.584 -4.344 -4.184 1 82.31 100 ASN A N 1
ATOM 784 C CA . ASN A 1 100 ? 3.891 -4.992 -4.168 1 82.31 100 ASN A CA 1
ATOM 785 C C . ASN A 1 100 ? 3.994 -6.07 -5.242 1 82.31 100 ASN A C 1
ATOM 787 O O . ASN A 1 100 ? 4.578 -7.129 -5.012 1 82.31 100 ASN A O 1
ATOM 791 N N . GLY A 1 101 ? 3.275 -5.828 -6.316 1 84.44 101 GLY A N 1
ATOM 792 C CA . GLY A 1 101 ? 3.322 -6.777 -7.418 1 84.44 101 GLY A CA 1
ATOM 793 C C . GLY A 1 101 ? 2.76 -8.141 -7.055 1 84.44 101 GLY A C 1
ATOM 794 O O . GLY A 1 101 ? 1.738 -8.234 -6.371 1 84.44 101 GLY A O 1
ATOM 795 N N . PHE A 1 102 ? 3.49 -9.18 -7.613 1 90.12 102 PHE A N 1
ATOM 796 C CA . PHE A 1 102 ? 2.93 -10.523 -7.512 1 90.12 102 PHE A CA 1
ATOM 797 C C . PHE A 1 102 ? 3.174 -11.109 -6.129 1 90.12 102 PHE A C 1
ATOM 799 O O . PHE A 1 102 ? 2.58 -12.125 -5.766 1 90.12 102 PHE A O 1
ATOM 806 N N . VAL A 1 103 ? 3.984 -10.453 -5.316 1 91.44 103 VAL A N 1
ATOM 807 C CA . VAL A 1 103 ? 4.176 -10.93 -3.951 1 91.44 103 VAL A CA 1
ATOM 808 C C . VAL A 1 103 ? 3.191 -10.227 -3.016 1 91.44 103 VAL A C 1
ATOM 810 O O . VAL A 1 103 ? 3.264 -10.383 -1.796 1 91.44 103 VAL A O 1
ATOM 813 N N . GLY A 1 104 ? 2.283 -9.516 -3.59 1 91.56 104 GLY A N 1
ATOM 814 C CA . GLY A 1 104 ? 1.359 -8.664 -2.848 1 91.56 104 GLY A CA 1
ATOM 815 C C . GLY A 1 104 ? 0.512 -9.438 -1.854 1 91.56 104 GLY A C 1
ATOM 816 O O . GLY A 1 104 ? 0.185 -8.93 -0.781 1 91.56 104 GLY A O 1
ATOM 817 N N . PHE A 1 105 ? 0.144 -10.656 -2.176 1 96.81 105 PHE A N 1
ATOM 818 C CA . PHE A 1 105 ? -0.671 -11.445 -1.257 1 96.81 105 PHE A CA 1
ATOM 819 C C . PHE A 1 105 ? 0.102 -11.758 0.019 1 96.81 105 PHE A C 1
ATOM 821 O O . PHE A 1 105 ? -0.442 -11.664 1.121 1 96.81 105 PHE A O 1
ATOM 828 N N . ILE A 1 106 ? 1.308 -12.133 -0.128 1 95.81 106 ILE A N 1
ATOM 829 C CA . ILE A 1 106 ? 2.117 -12.469 1.039 1 95.81 106 ILE A CA 1
ATOM 830 C C . ILE A 1 106 ? 2.311 -11.227 1.905 1 95.81 106 ILE A C 1
ATOM 832 O O . ILE A 1 106 ? 2.25 -11.305 3.135 1 95.81 106 ILE A O 1
ATOM 836 N N . THR A 1 107 ? 2.512 -10.164 1.241 1 91.31 107 THR A N 1
ATOM 837 C CA . THR A 1 107 ? 2.617 -8.898 1.964 1 91.31 107 THR A CA 1
ATOM 838 C C . THR A 1 107 ? 1.334 -8.609 2.738 1 91.31 107 THR A C 1
ATOM 840 O O . THR A 1 107 ? 1.384 -8.172 3.891 1 91.31 107 THR A O 1
ATOM 843 N N . ALA A 1 108 ? 0.238 -8.82 2.119 1 94.5 108 ALA A N 1
ATOM 844 C CA . ALA A 1 108 ? -1.052 -8.586 2.764 1 94.5 108 ALA A CA 1
ATOM 845 C C . ALA A 1 108 ? -1.244 -9.508 3.961 1 94.5 108 ALA A C 1
ATOM 847 O O . ALA A 1 108 ? -1.705 -9.078 5.02 1 94.5 108 ALA A O 1
ATOM 848 N N . VAL A 1 109 ? -0.907 -10.727 3.801 1 96.56 109 VAL A N 1
ATOM 849 C CA . VAL A 1 109 ? -1.028 -11.711 4.871 1 96.56 109 VAL A CA 1
ATOM 850 C C . VAL A 1 109 ? -0.128 -11.32 6.039 1 96.56 109 VAL A C 1
ATOM 852 O O . VAL A 1 109 ? -0.553 -11.359 7.195 1 96.56 109 VAL A O 1
ATOM 855 N N . HIS A 1 110 ? 1.069 -10.984 5.719 1 92.69 110 HIS A N 1
ATOM 856 C CA . HIS A 1 110 ? 2.012 -10.555 6.746 1 92.69 110 HIS A CA 1
ATOM 857 C C . HIS A 1 110 ? 1.487 -9.328 7.488 1 92.69 110 HIS A C 1
ATOM 859 O O . HIS A 1 110 ? 1.536 -9.281 8.719 1 92.69 110 HIS A O 1
ATOM 865 N N . THR A 1 111 ? 0.98 -8.398 6.734 1 89.75 111 THR A N 1
ATOM 866 C CA . THR A 1 111 ? 0.436 -7.176 7.316 1 89.75 111 THR A CA 1
ATOM 867 C C . THR A 1 111 ? -0.755 -7.488 8.219 1 89.75 111 THR A C 1
ATOM 869 O O . THR A 1 111 ? -0.869 -6.945 9.312 1 89.75 111 THR A O 1
ATOM 872 N N . ALA A 1 112 ? -1.599 -8.359 7.77 1 94.06 112 ALA A N 1
ATOM 873 C CA . ALA A 1 112 ? -2.752 -8.766 8.57 1 94.06 112 ALA A CA 1
ATOM 874 C C . ALA A 1 112 ? -2.311 -9.398 9.883 1 94.06 112 ALA A C 1
ATOM 876 O O . ALA A 1 112 ? -2.881 -9.117 10.945 1 94.06 112 ALA A O 1
ATOM 877 N N . GLU A 1 113 ? -1.322 -10.234 9.828 1 91.94 113 GLU A N 1
ATOM 878 C CA . GLU A 1 113 ? -0.789 -10.867 11.023 1 91.94 113 GLU A CA 1
ATOM 879 C C . GLU A 1 113 ? -0.332 -9.836 12.047 1 91.94 113 GLU A C 1
ATOM 881 O O . GLU A 1 113 ? -0.649 -9.938 13.234 1 91.94 113 GLU A O 1
ATOM 886 N N . ILE A 1 114 ? 0.358 -8.891 11.57 1 84.06 114 ILE A N 1
ATOM 887 C CA . ILE A 1 114 ? 0.9 -7.848 12.43 1 84.06 114 ILE A CA 1
ATOM 888 C C . ILE A 1 114 ? -0.242 -7.039 13.047 1 84.06 114 ILE A C 1
ATOM 890 O O . ILE A 1 114 ? -0.237 -6.758 14.242 1 84.06 114 ILE A O 1
ATOM 894 N N . MET A 1 115 ? -1.204 -6.66 12.258 1 86.19 115 MET A N 1
ATOM 895 C CA . MET A 1 115 ? -2.336 -5.871 12.734 1 86.19 115 MET A CA 1
ATOM 896 C C . MET A 1 115 ? -3.068 -6.602 13.859 1 86.19 115 MET A C 1
ATOM 898 O O . MET A 1 115 ? -3.457 -5.984 14.852 1 86.19 115 MET A O 1
ATOM 902 N N . MET A 1 116 ? -3.236 -7.844 13.672 1 89.94 116 MET A N 1
ATOM 903 C CA . MET A 1 116 ? -3.994 -8.617 14.648 1 89.94 116 MET A CA 1
ATOM 904 C C . MET A 1 116 ? -3.154 -8.891 15.891 1 89.94 116 MET A C 1
ATOM 906 O O . MET A 1 116 ? -3.654 -8.812 17.016 1 89.94 116 MET A O 1
ATOM 910 N N . LYS A 1 117 ? -1.933 -9.188 15.711 1 84.5 117 LYS A N 1
ATOM 911 C CA . LYS A 1 117 ? -1.047 -9.414 16.844 1 84.5 117 LYS A CA 1
ATOM 912 C C . LYS A 1 117 ? -0.924 -8.164 17.719 1 84.5 117 LYS A C 1
ATOM 914 O O . LYS A 1 117 ? -0.832 -8.258 18.938 1 84.5 117 LYS A O 1
ATOM 919 N N . GLU A 1 118 ? -0.947 -7.055 17.047 1 77.5 118 GLU A N 1
ATOM 920 C CA . GLU A 1 118 ? -0.812 -5.789 17.766 1 77.5 118 GLU A CA 1
ATOM 921 C C . GLU A 1 118 ? -2.172 -5.262 18.219 1 77.5 118 GLU A C 1
ATOM 923 O O . GLU A 1 118 ? -2.273 -4.145 18.734 1 77.5 118 GLU A O 1
ATOM 928 N N . LYS A 1 119 ? -3.209 -5.934 17.922 1 83.69 119 LYS A N 1
ATOM 929 C CA . LYS A 1 119 ? -4.574 -5.641 18.359 1 83.69 119 LYS A CA 1
ATOM 930 C C . LYS A 1 119 ? -5.113 -4.391 17.656 1 83.69 119 LYS A C 1
ATOM 932 O O . LYS A 1 119 ? -5.914 -3.652 18.234 1 83.69 119 LYS A O 1
ATOM 937 N N . LEU A 1 120 ? -4.559 -4.129 16.547 1 80.62 120 LEU A N 1
ATOM 938 C CA . LEU A 1 120 ? -5.109 -3.066 15.711 1 80.62 120 LEU A CA 1
ATOM 939 C C . LEU A 1 120 ? -6.371 -3.537 15 1 80.62 120 LEU A C 1
ATOM 941 O O . LEU A 1 120 ? -7.203 -2.719 14.594 1 80.62 120 LEU A O 1
ATOM 945 N N . ALA A 1 121 ? -6.457 -4.809 14.852 1 88.62 121 ALA A N 1
ATOM 946 C CA . ALA A 1 121 ? -7.613 -5.449 14.227 1 88.62 121 ALA A CA 1
ATOM 947 C C . ALA A 1 121 ? -7.871 -6.824 14.836 1 88.62 121 ALA A C 1
ATOM 949 O O . ALA A 1 121 ? -6.945 -7.488 15.312 1 88.62 121 ALA A O 1
ATOM 950 N N . LYS A 1 122 ? -9.086 -7.172 14.875 1 92.31 122 LYS A N 1
ATOM 951 C CA . LYS A 1 122 ? -9.477 -8.5 15.352 1 92.31 122 LYS A CA 1
ATOM 952 C C . LYS A 1 122 ? -9.742 -9.445 14.188 1 92.31 122 LYS A C 1
ATOM 954 O O . LYS A 1 122 ? -9.336 -10.609 14.219 1 92.31 122 LYS A O 1
ATOM 959 N N . ARG A 1 123 ? -10.461 -9.039 13.258 1 96.5 123 ARG A N 1
ATOM 960 C CA . ARG A 1 123 ? -10.836 -9.773 12.055 1 96.5 123 ARG A CA 1
ATOM 961 C C . ARG A 1 123 ? -10.594 -8.93 10.805 1 96.5 123 ARG A C 1
ATOM 963 O O . ARG A 1 123 ? -11.117 -7.82 10.688 1 96.5 123 ARG A O 1
ATOM 970 N N . VAL A 1 124 ? -9.75 -9.445 9.844 1 97.06 124 VAL A N 1
ATOM 971 C CA . VAL A 1 124 ? -9.312 -8.664 8.688 1 97.06 124 VAL A CA 1
ATOM 972 C C . VAL A 1 124 ? -9.898 -9.258 7.41 1 97.06 124 VAL A C 1
ATOM 974 O O . VAL A 1 124 ? -9.898 -10.484 7.23 1 97.06 124 VAL A O 1
ATOM 977 N N . LEU A 1 125 ? -10.484 -8.422 6.598 1 98.12 125 LEU A N 1
ATOM 978 C CA . LEU A 1 125 ? -10.828 -8.789 5.227 1 98.12 125 LEU A CA 1
ATOM 979 C C . LEU A 1 125 ? -9.68 -8.461 4.273 1 98.12 125 LEU A C 1
ATOM 981 O O . LEU A 1 125 ? -9.32 -7.293 4.105 1 98.12 125 LEU A O 1
ATOM 985 N N . ILE A 1 126 ? -9.062 -9.453 3.705 1 98.25 126 ILE A N 1
ATOM 986 C CA . ILE A 1 126 ? -8.039 -9.273 2.682 1 98.25 126 ILE A CA 1
ATOM 987 C C . ILE A 1 126 ? -8.656 -9.43 1.296 1 98.25 126 ILE A C 1
ATOM 989 O O . ILE A 1 126 ? -9.25 -10.469 0.99 1 98.25 126 ILE A O 1
ATOM 993 N N . ILE A 1 127 ? -8.539 -8.422 0.489 1 97.88 127 ILE A N 1
ATOM 994 C CA . ILE A 1 127 ? -9.008 -8.469 -0.891 1 97.88 127 ILE A CA 1
ATOM 995 C C . ILE A 1 127 ? -7.82 -8.359 -1.846 1 97.88 127 ILE A C 1
ATOM 997 O O . ILE A 1 127 ? -7.09 -7.371 -1.823 1 97.88 127 ILE A O 1
ATOM 1001 N N . ILE A 1 128 ? -7.602 -9.367 -2.594 1 97.44 128 ILE A N 1
ATOM 1002 C CA . ILE A 1 128 ? -6.617 -9.359 -3.67 1 97.44 128 ILE A CA 1
ATOM 1003 C C . ILE A 1 128 ? -7.328 -9.297 -5.02 1 97.44 128 ILE A C 1
ATOM 1005 O O . ILE A 1 128 ? -8.086 -10.211 -5.367 1 97.44 128 ILE A O 1
ATOM 1009 N N . SER A 1 129 ? -7.109 -8.273 -5.773 1 96.06 129 SER A N 1
ATOM 1010 C CA . SER A 1 129 ? -7.809 -8.078 -7.039 1 96.06 129 SER A CA 1
ATOM 1011 C C . SER A 1 129 ? -6.832 -7.742 -8.164 1 96.06 129 SER A C 1
ATOM 1013 O O . SER A 1 129 ? -6.195 -6.688 -8.148 1 96.06 129 SER A O 1
ATOM 1015 N N . GLU A 1 130 ? -6.727 -8.688 -9.102 1 95.81 130 GLU A N 1
ATOM 1016 C CA . GLU A 1 130 ? -5.762 -8.562 -10.188 1 95.81 130 GLU A CA 1
ATOM 1017 C C . GLU A 1 130 ? -6.453 -8.609 -11.547 1 95.81 130 GLU A C 1
ATOM 1019 O O . GLU A 1 130 ? -7.121 -9.586 -11.875 1 95.81 130 GLU A O 1
ATOM 1024 N N . LYS A 1 131 ? -6.324 -7.578 -12.242 1 94.62 131 LYS A N 1
ATOM 1025 C CA . LYS A 1 131 ? -6.781 -7.488 -13.625 1 94.62 131 LYS A CA 1
ATOM 1026 C C . LYS A 1 131 ? -5.605 -7.344 -14.586 1 94.62 131 LYS A C 1
ATOM 1028 O O . LYS A 1 131 ? -5.457 -6.309 -15.242 1 94.62 131 LYS A O 1
ATOM 1033 N N . LEU A 1 132 ? -4.867 -8.367 -14.734 1 94.62 132 LEU A N 1
ATOM 1034 C CA . LEU A 1 132 ? -3.592 -8.336 -15.438 1 94.62 132 LEU A CA 1
ATOM 1035 C C . LEU A 1 132 ? -3.807 -8.242 -16.938 1 94.62 132 LEU A C 1
ATOM 1037 O O . LEU A 1 132 ? -2.904 -7.832 -17.688 1 94.62 132 LEU A O 1
ATOM 1041 N N . SER A 1 133 ? -4.988 -8.617 -17.375 1 94 133 SER A N 1
ATOM 1042 C CA . SER A 1 133 ? -5.316 -8.461 -18.797 1 94 133 SER A CA 1
ATOM 1043 C C . SER A 1 133 ? -5.16 -7.012 -19.234 1 94 133 SER A C 1
ATOM 1045 O O . SER A 1 133 ? -4.805 -6.742 -20.391 1 94 133 SER A O 1
ATOM 1047 N N . ASP A 1 134 ? -5.383 -6.09 -18.328 1 91.12 134 ASP A N 1
ATOM 1048 C CA . ASP A 1 134 ? -5.223 -4.672 -18.625 1 91.12 134 ASP A CA 1
ATOM 1049 C C . ASP A 1 134 ? -3.756 -4.324 -18.875 1 91.12 134 ASP A C 1
ATOM 1051 O O . ASP A 1 134 ? -3.449 -3.334 -19.547 1 91.12 134 ASP A O 1
ATOM 1055 N N . LEU A 1 135 ? -2.871 -5.109 -18.359 1 90.69 135 LEU A N 1
ATOM 1056 C CA . LEU A 1 135 ? -1.442 -4.836 -18.453 1 90.69 135 LEU A CA 1
ATOM 1057 C C . LEU A 1 135 ? -0.8 -5.707 -19.531 1 90.69 135 LEU A C 1
ATOM 1059 O O . LEU A 1 135 ? 0.421 -5.695 -19.703 1 90.69 135 LEU A O 1
ATOM 1063 N N . THR A 1 136 ? -1.548 -6.453 -20.188 1 94.75 136 THR A N 1
ATOM 1064 C CA . THR A 1 136 ? -1.036 -7.375 -21.188 1 94.75 136 THR A CA 1
ATOM 1065 C C . THR A 1 136 ? -1.181 -6.777 -22.594 1 94.75 136 THR A C 1
ATOM 1067 O O . THR A 1 136 ? -2.248 -6.277 -22.953 1 94.75 136 THR A O 1
ATOM 1070 N N . ASP A 1 137 ? -0.088 -6.762 -23.328 1 94.44 137 ASP A N 1
ATOM 1071 C CA . ASP A 1 137 ? -0.152 -6.434 -24.75 1 94.44 137 ASP A CA 1
ATOM 1072 C C . ASP A 1 137 ? -0.696 -7.609 -25.562 1 94.44 137 ASP A C 1
ATOM 1074 O O . ASP A 1 137 ? -0.034 -8.641 -25.688 1 94.44 137 ASP A O 1
ATOM 1078 N N . LYS A 1 138 ? -1.796 -7.414 -26.156 1 93.38 138 LYS A N 1
ATOM 1079 C CA . LYS A 1 138 ? -2.467 -8.492 -26.875 1 93.38 138 LYS A CA 1
ATOM 1080 C C . LYS A 1 138 ? -1.623 -8.977 -28.047 1 93.38 138 LYS A C 1
ATOM 1082 O O . LYS A 1 138 ? -1.835 -10.086 -28.562 1 93.38 138 LYS A O 1
ATOM 1087 N N . ASN A 1 139 ? -0.666 -8.195 -28.391 1 93.81 139 ASN A N 1
ATOM 1088 C CA . ASN A 1 139 ? 0.135 -8.547 -29.547 1 93.81 139 ASN A CA 1
ATOM 1089 C C . ASN A 1 139 ? 1.505 -9.086 -29.156 1 93.81 139 ASN A C 1
ATOM 1091 O O . ASN A 1 139 ? 2.328 -9.406 -30.016 1 93.81 139 ASN A O 1
ATOM 1095 N N . ASP A 1 140 ? 1.744 -9.148 -27.953 1 95.12 140 ASP A N 1
ATOM 1096 C CA . ASP A 1 140 ? 2.975 -9.758 -27.453 1 95.12 140 ASP A CA 1
ATOM 1097 C C . ASP A 1 140 ? 2.723 -11.18 -26.953 1 95.12 140 ASP A C 1
ATOM 1099 O O . ASP A 1 140 ? 2.248 -11.383 -25.828 1 95.12 140 ASP A O 1
ATOM 1103 N N . ILE A 1 141 ? 3.133 -12.141 -27.672 1 95.19 141 ILE A N 1
ATOM 1104 C CA . ILE A 1 141 ? 2.83 -13.531 -27.375 1 95.19 141 ILE A CA 1
ATOM 1105 C C . ILE A 1 141 ? 3.525 -13.938 -26.062 1 95.19 141 ILE A C 1
ATOM 1107 O O . ILE A 1 141 ? 3.053 -14.828 -25.359 1 95.19 141 ILE A O 1
ATOM 1111 N N . ASN A 1 142 ? 4.633 -13.281 -25.672 1 92.56 142 ASN A N 1
ATOM 1112 C CA . ASN A 1 142 ? 5.406 -13.633 -24.484 1 92.56 142 ASN A CA 1
ATOM 1113 C C . ASN A 1 142 ? 4.605 -13.398 -23.219 1 92.56 142 ASN A C 1
ATOM 1115 O O . ASN A 1 142 ? 4.887 -14.008 -22.188 1 92.56 142 ASN A O 1
ATOM 1119 N N . THR A 1 143 ? 3.621 -12.539 -23.297 1 94.44 143 THR A N 1
ATOM 1120 C CA . THR A 1 143 ? 2.83 -12.227 -22.109 1 94.44 143 THR A CA 1
ATOM 1121 C C . THR A 1 143 ? 1.37 -12.617 -22.312 1 94.44 143 THR A C 1
ATOM 1123 O O . THR A 1 143 ? 0.704 -13.062 -21.375 1 94.44 143 THR A O 1
ATOM 1126 N N . ALA A 1 144 ? 0.927 -12.547 -23.531 1 95.69 144 ALA A N 1
ATOM 1127 C CA . ALA A 1 144 ? -0.482 -12.773 -23.844 1 95.69 144 ALA A CA 1
ATOM 1128 C C . ALA A 1 144 ? -0.893 -14.203 -23.5 1 95.69 144 ALA A C 1
ATOM 1130 O O . ALA A 1 144 ? -2.055 -14.461 -23.172 1 95.69 144 ALA A O 1
ATOM 1131 N N . ILE A 1 145 ? -0.036 -15.078 -23.484 1 97.31 145 ILE A N 1
ATOM 1132 C CA . ILE A 1 145 ? -0.365 -16.484 -23.297 1 97.31 145 ILE A CA 1
ATOM 1133 C C . ILE A 1 145 ? -0.314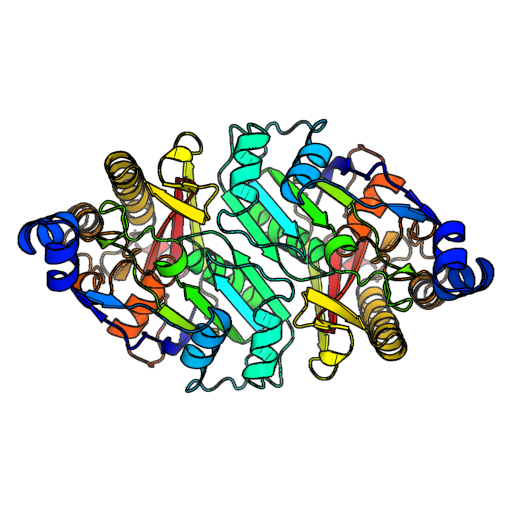 -16.828 -21.812 1 97.31 145 ILE A C 1
ATOM 1135 O O . ILE A 1 145 ? -0.563 -17.969 -21.422 1 97.31 145 ILE A O 1
ATOM 1139 N N . LEU A 1 146 ? -0.091 -15.867 -20.922 1 97.5 146 LEU A N 1
ATOM 1140 C CA . LEU A 1 146 ? 0.178 -16.188 -19.516 1 97.5 146 LEU A CA 1
ATOM 1141 C C . LEU A 1 146 ? -0.939 -15.672 -18.609 1 97.5 146 LEU A C 1
ATOM 1143 O O . LEU A 1 146 ? -1.479 -16.422 -17.797 1 97.5 146 LEU A O 1
ATOM 1147 N N . PHE A 1 147 ? -1.335 -14.422 -18.766 1 97.12 147 PHE A N 1
ATOM 1148 C CA . PHE A 1 147 ? -1.94 -13.688 -17.656 1 97.12 147 PHE A CA 1
ATOM 1149 C C . PHE A 1 147 ? -3.461 -13.789 -17.703 1 97.12 147 PHE A C 1
ATOM 1151 O O . PHE A 1 147 ? -4.047 -13.852 -18.781 1 97.12 147 PHE A O 1
ATOM 1158 N N . SER A 1 148 ? -4.023 -13.859 -16.578 1 98.19 148 SER A N 1
ATOM 1159 C CA . SER A 1 148 ? -5.449 -14.008 -16.297 1 98.19 148 SER A CA 1
ATOM 1160 C C . SER A 1 148 ? -5.898 -13.055 -15.195 1 98.19 148 SER A C 1
ATOM 1162 O O . SER A 1 148 ? -5.066 -12.484 -14.477 1 98.19 148 SER A O 1
ATOM 1164 N N . ASP A 1 149 ? -7.211 -12.773 -15.148 1 98.19 149 ASP A N 1
ATOM 1165 C CA . ASP A 1 149 ? -7.78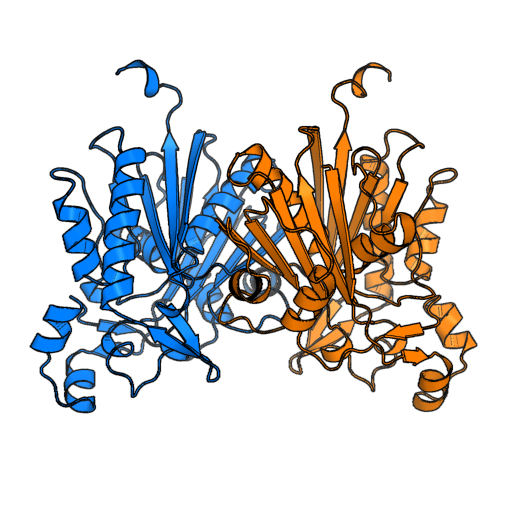1 -11.906 -14.125 1 98.19 149 ASP A CA 1
ATOM 1166 C C . ASP A 1 149 ? -8.5 -12.727 -13.055 1 98.19 149 ASP A C 1
ATOM 1168 O O . ASP A 1 149 ? -9.102 -13.758 -13.352 1 98.19 149 ASP A O 1
ATOM 1172 N N . ALA A 1 150 ? -8.414 -12.289 -11.828 1 98.69 150 ALA A N 1
ATOM 1173 C CA . ALA A 1 150 ? -9.188 -12.867 -10.734 1 98.69 150 ALA A CA 1
ATOM 1174 C C . ALA A 1 150 ? -9.148 -11.969 -9.5 1 98.69 150 ALA A C 1
ATOM 1176 O O . ALA A 1 150 ? -8.266 -11.117 -9.375 1 98.69 150 ALA A O 1
ATOM 1177 N N . ALA A 1 151 ? -10.125 -12.117 -8.68 1 98.56 151 ALA A N 1
ATOM 1178 C CA . ALA A 1 151 ? -10.117 -11.484 -7.363 1 98.56 151 ALA A CA 1
ATOM 1179 C C . ALA A 1 151 ? -10.492 -12.492 -6.277 1 98.56 151 ALA A C 1
ATOM 1181 O O . ALA A 1 151 ? -11.359 -13.344 -6.48 1 98.56 151 ALA A O 1
ATOM 1182 N N . ILE A 1 152 ? -9.82 -12.43 -5.176 1 98.75 152 ILE A N 1
ATOM 1183 C CA . ILE A 1 152 ? -10.086 -13.273 -4.016 1 98.75 152 ILE A CA 1
ATOM 1184 C C . ILE A 1 152 ? -10.297 -12.398 -2.781 1 98.75 152 ILE A C 1
ATOM 1186 O O . ILE A 1 152 ? -9.617 -11.391 -2.605 1 98.75 152 ILE A O 1
ATOM 1190 N N . ALA A 1 153 ? -11.242 -12.742 -1.972 1 98.69 153 ALA A N 1
ATOM 1191 C CA . ALA A 1 153 ? -11.484 -12.133 -0.669 1 98.69 153 ALA A CA 1
ATOM 1192 C C . ALA A 1 153 ? -11.406 -13.164 0.448 1 98.69 153 ALA A C 1
ATOM 1194 O O . ALA A 1 153 ? -11.977 -14.258 0.333 1 98.69 153 ALA A O 1
ATOM 1195 N N . MET A 1 154 ? -10.664 -12.852 1.517 1 98.44 154 MET A N 1
ATOM 1196 C CA . MET A 1 154 ? -10.492 -13.75 2.656 1 98.44 154 MET A CA 1
ATOM 1197 C C . MET A 1 154 ? -10.758 -13.023 3.969 1 98.44 154 MET A C 1
ATOM 1199 O O . MET A 1 154 ? -10.242 -11.922 4.188 1 98.44 154 MET A O 1
ATOM 1203 N N . VAL A 1 155 ? -11.594 -13.625 4.797 1 98.44 155 VAL A N 1
ATOM 1204 C CA . VAL A 1 155 ? -11.734 -13.156 6.176 1 98.44 155 VAL A CA 1
ATOM 1205 C C . VAL A 1 155 ? -10.805 -13.961 7.09 1 98.44 155 VAL A C 1
ATOM 1207 O O . VAL A 1 155 ? -10.898 -15.188 7.148 1 98.44 155 VAL A O 1
ATOM 1210 N N . VAL A 1 156 ? -9.906 -13.227 7.789 1 98.12 156 VAL A N 1
ATOM 1211 C CA . VAL A 1 156 ? -8.898 -13.969 8.539 1 98.12 156 VAL A CA 1
ATOM 1212 C C . VAL A 1 156 ? -8.867 -13.484 9.984 1 98.12 156 VAL A C 1
ATOM 1214 O O . VAL A 1 156 ? -9.242 -12.344 10.273 1 98.12 156 VAL A O 1
ATOM 1217 N N . GLU A 1 157 ? -8.445 -14.352 10.859 1 97.06 157 GLU A N 1
ATOM 1218 C CA . GLU A 1 157 ? -8.133 -14.086 12.258 1 97.06 157 GLU A CA 1
ATOM 1219 C C . GLU A 1 157 ? -6.793 -14.711 12.648 1 97.06 157 GLU A C 1
ATOM 1221 O O . GLU A 1 157 ? -6.312 -15.633 11.984 1 97.06 157 GLU A O 1
ATOM 1226 N N . THR A 1 158 ? -6.191 -14.125 13.656 1 91.94 158 THR A N 1
ATOM 1227 C CA . THR A 1 158 ? -4.926 -14.688 14.117 1 91.94 158 THR A CA 1
ATOM 1228 C C . THR A 1 158 ? -5.168 -15.906 15.008 1 91.94 158 THR A C 1
ATOM 1230 O O . THR A 1 158 ? -6.176 -15.977 15.711 1 91.94 158 THR A O 1
ATOM 1233 N N . GLU A 1 159 ? -4.363 -16.906 14.859 1 91.06 159 GLU A N 1
ATOM 1234 C CA . GLU A 1 159 ? -4.336 -18.047 15.781 1 91.06 159 GLU A CA 1
ATOM 1235 C C . GLU A 1 159 ? -3.182 -17.922 16.766 1 91.06 159 GLU A C 1
ATOM 1237 O O . GLU A 1 159 ? -2.982 -18.797 17.609 1 91.06 159 GLU A O 1
ATOM 1242 N N . ASN A 1 160 ? -2.502 -16.875 16.719 1 82.19 160 ASN A N 1
ATOM 1243 C CA . ASN A 1 160 ? -1.403 -16.531 17.609 1 82.19 160 ASN A CA 1
ATOM 1244 C C . ASN A 1 160 ? -0.227 -17.484 17.453 1 82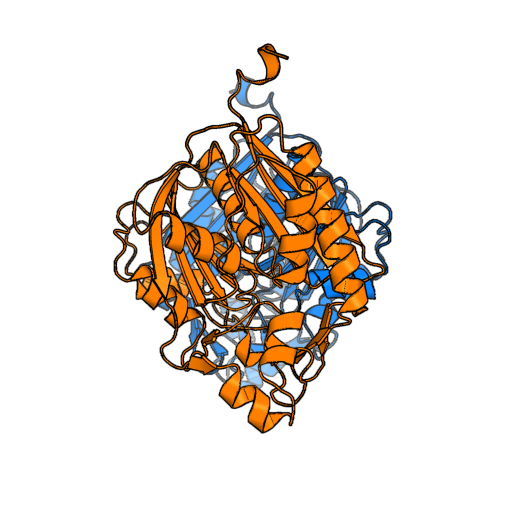.19 160 ASN A C 1
ATOM 1246 O O . ASN A 1 160 ? 0.455 -17.797 18.438 1 82.19 160 ASN A O 1
ATOM 1250 N N . TYR A 1 161 ? -0.049 -18.094 16.328 1 86.19 161 TYR A N 1
ATOM 1251 C CA . TYR A 1 161 ? 1.152 -18.859 16.016 1 86.19 161 TYR A CA 1
ATOM 1252 C C . TYR A 1 161 ? 2.299 -17.938 15.617 1 86.19 161 TYR A C 1
ATOM 1254 O O . TYR A 1 161 ? 2.07 -16.828 15.133 1 86.19 161 TYR A O 1
ATOM 1262 N N . ASP A 1 162 ? 3.422 -18.422 15.883 1 88.31 162 ASP A N 1
ATOM 1263 C CA . ASP A 1 162 ? 4.574 -17.703 15.328 1 88.31 162 ASP A CA 1
ATOM 1264 C C . ASP A 1 162 ? 4.641 -17.891 13.812 1 88.31 162 ASP A C 1
ATOM 1266 O O . ASP A 1 162 ? 4.176 -18.891 13.273 1 88.31 162 ASP A O 1
ATOM 1270 N N . TYR A 1 163 ? 5.086 -16.875 13.203 1 90.25 163 TYR A N 1
ATOM 1271 C CA . TYR A 1 163 ? 5.281 -16.969 11.758 1 90.25 163 TYR A CA 1
ATOM 1272 C C . TYR A 1 163 ? 6.684 -16.516 11.375 1 90.25 163 TYR A C 1
ATOM 1274 O O . TYR A 1 163 ? 7.371 -15.859 12.164 1 90.25 163 TYR A O 1
ATOM 1282 N N . GLU A 1 164 ? 7.125 -17 10.242 1 89.5 164 GLU A N 1
ATOM 1283 C CA . GLU A 1 164 ? 8.375 -16.578 9.625 1 89.5 164 GLU A CA 1
ATOM 1284 C C . GLU A 1 164 ? 8.133 -15.992 8.234 1 89.5 164 GLU A C 1
ATOM 1286 O O . GLU A 1 164 ? 7.395 -16.562 7.438 1 89.5 164 GLU A O 1
ATOM 1291 N N . HIS A 1 165 ? 8.609 -14.875 7.992 1 90.56 165 HIS A N 1
ATOM 1292 C CA . HIS A 1 165 ? 8.539 -14.188 6.707 1 90.56 165 HIS A CA 1
ATOM 1293 C C . HIS A 1 165 ? 9.93 -13.945 6.137 1 90.56 165 HIS A C 1
ATOM 1295 O O . HIS A 1 165 ? 10.828 -13.492 6.852 1 90.56 165 HIS A O 1
ATOM 1301 N N . LYS A 1 166 ? 10.109 -14.305 4.879 1 88.5 166 LYS A N 1
ATOM 1302 C CA . LYS A 1 166 ? 11.391 -14.109 4.207 1 88.5 166 LYS A CA 1
ATOM 1303 C C . LYS A 1 166 ? 11.203 -13.438 2.854 1 88.5 166 LYS A C 1
ATOM 1305 O O . LYS A 1 166 ? 10.266 -13.75 2.121 1 88.5 166 LYS A O 1
ATOM 1310 N N . THR A 1 167 ? 12.102 -12.586 2.529 1 86.75 167 THR A N 1
ATOM 1311 C CA . THR A 1 167 ? 12.117 -11.922 1.231 1 86.75 167 THR A CA 1
ATOM 1312 C C . THR A 1 167 ? 13.508 -11.961 0.61 1 86.75 167 THR A C 1
ATOM 1314 O O . THR A 1 167 ? 14.516 -11.93 1.323 1 86.75 167 THR A O 1
ATOM 1317 N N . ASN A 1 168 ? 13.508 -12.188 -0.651 1 84.69 168 ASN A N 1
ATOM 1318 C CA . ASN A 1 168 ? 14.711 -12.062 -1.468 1 84.69 168 ASN A CA 1
ATOM 1319 C C . ASN A 1 168 ? 14.508 -11.07 -2.611 1 84.69 168 ASN A C 1
ATOM 1321 O O . ASN A 1 168 ? 13.43 -11.016 -3.205 1 84.69 168 ASN A O 1
ATOM 1325 N N . TYR A 1 169 ? 15.516 -10.297 -2.809 1 80.06 169 TYR A N 1
ATOM 1326 C CA . TYR A 1 169 ? 15.422 -9.289 -3.859 1 80.06 169 TYR A CA 1
ATOM 1327 C C . TYR A 1 169 ? 16.719 -9.203 -4.648 1 80.06 169 TYR A C 1
ATOM 1329 O O . TYR A 1 169 ? 17.812 -9.305 -4.074 1 80.06 169 TYR A O 1
ATOM 1337 N N . ASP A 1 170 ? 16.578 -9.195 -5.934 1 79.31 170 ASP A N 1
ATOM 1338 C CA . ASP A 1 170 ? 17.719 -8.938 -6.812 1 79.31 170 ASP A CA 1
ATOM 1339 C C . ASP A 1 170 ? 17.422 -7.766 -7.75 1 79.31 170 ASP A C 1
ATOM 1341 O O . ASP A 1 170 ? 16.891 -7.961 -8.844 1 79.31 170 ASP A O 1
ATOM 1345 N N . TYR A 1 171 ? 17.922 -6.656 -7.438 1 70.25 171 TYR A N 1
ATOM 1346 C CA . TYR A 1 171 ? 17.641 -5.426 -8.164 1 70.25 171 TYR A CA 1
ATOM 1347 C C . TYR A 1 171 ? 18.25 -5.461 -9.555 1 70.25 171 TYR A C 1
ATOM 1349 O O . TYR A 1 171 ? 17.766 -4.789 -10.477 1 70.25 171 TYR A O 1
ATOM 1357 N N . SER A 1 172 ? 19.281 -6.145 -9.664 1 76.69 172 SER A N 1
ATOM 1358 C CA . SER A 1 172 ? 19.969 -6.188 -10.961 1 76.69 172 SER A CA 1
ATOM 1359 C C . SER A 1 172 ? 19.078 -6.82 -12.023 1 76.69 172 SER A C 1
ATOM 1361 O O . SER A 1 172 ? 19.297 -6.617 -13.219 1 76.69 172 SER A O 1
ATOM 1363 N N . LEU A 1 173 ? 18 -7.438 -11.617 1 79.38 173 LEU A N 1
ATOM 1364 C CA . LEU A 1 173 ? 17.141 -8.141 -12.547 1 79.38 173 LEU A CA 1
ATOM 1365 C C . LEU A 1 173 ? 15.836 -7.379 -12.773 1 79.38 173 LEU A C 1
ATOM 1367 O O . LEU A 1 173 ? 14.914 -7.891 -13.398 1 79.38 173 LEU A O 1
ATOM 1371 N N . TYR A 1 174 ? 15.797 -6.191 -12.406 1 74.75 174 TYR A N 1
ATOM 1372 C CA . TYR A 1 174 ? 14.602 -5.359 -12.508 1 74.75 174 TYR A CA 1
ATOM 1373 C C . TYR A 1 174 ? 14.078 -5.316 -13.938 1 74.75 174 TYR A C 1
ATOM 1375 O O . TYR A 1 174 ? 12.875 -5.434 -14.164 1 74.75 174 TYR A O 1
ATOM 1383 N N . PRO A 1 175 ? 14.922 -5.227 -14.867 1 76.44 175 PRO A N 1
ATOM 1384 C CA . PRO A 1 175 ? 14.414 -5.117 -16.234 1 76.44 175 PRO A CA 1
ATOM 1385 C C . PRO A 1 175 ? 13.766 -6.41 -16.734 1 76.44 175 PRO A C 1
ATOM 1387 O O . PRO A 1 175 ? 13.055 -6.406 -17.734 1 76.44 175 PRO A O 1
ATOM 1390 N N . ALA A 1 176 ? 13.977 -7.445 -16.031 1 83.88 176 ALA A N 1
ATOM 1391 C CA . ALA A 1 176 ? 13.5 -8.742 -16.516 1 83.88 176 ALA A CA 1
ATOM 1392 C C . ALA A 1 176 ? 11.984 -8.844 -16.422 1 83.88 176 ALA A C 1
ATOM 1394 O O . ALA A 1 176 ? 11.359 -9.641 -17.125 1 83.88 176 ALA A O 1
ATOM 1395 N N . LEU A 1 177 ? 11.375 -8.141 -15.602 1 82.69 177 LEU A N 1
ATOM 1396 C CA . LEU A 1 177 ? 9.93 -8.078 -15.438 1 82.69 177 LEU A CA 1
ATOM 1397 C C . LEU A 1 177 ? 9.492 -6.695 -14.969 1 82.69 177 LEU A C 1
ATOM 1399 O O . LEU A 1 177 ? 9.727 -6.316 -13.82 1 82.69 177 LEU A O 1
ATOM 1403 N N . ASN A 1 178 ? 8.859 -6.031 -15.883 1 79.69 178 ASN A N 1
ATOM 1404 C CA . ASN A 1 178 ? 8.461 -4.66 -15.594 1 79.69 178 ASN A CA 1
ATOM 1405 C C . ASN A 1 178 ? 7.277 -4.227 -16.453 1 79.69 178 ASN A C 1
ATOM 1407 O O . ASN A 1 178 ? 6.746 -5.023 -17.234 1 79.69 178 ASN A O 1
ATOM 1411 N N . VAL A 1 179 ? 6.723 -3.086 -16.141 1 81.75 179 VAL A N 1
ATOM 1412 C CA . VAL A 1 179 ? 5.66 -2.484 -16.938 1 81.75 179 VAL A CA 1
ATOM 1413 C C . VAL A 1 179 ? 6.211 -1.284 -17.703 1 81.75 179 VAL A C 1
ATOM 1415 O O . VAL A 1 179 ? 6.855 -0.409 -17.125 1 81.75 179 VAL A O 1
ATOM 1418 N N . ASN A 1 180 ? 5.992 -1.284 -18.969 1 81.56 180 ASN A N 1
ATOM 1419 C CA . ASN A 1 180 ? 6.574 -0.247 -19.812 1 81.56 180 ASN A CA 1
ATOM 1420 C C . ASN A 1 180 ? 5.762 1.042 -19.766 1 81.56 180 ASN A C 1
ATOM 1422 O O . ASN A 1 180 ? 4.828 1.16 -18.969 1 81.56 180 ASN A O 1
ATOM 1426 N N . LYS A 1 181 ? 6.137 2.039 -20.578 1 74.81 181 LYS A N 1
ATOM 1427 C CA . LYS A 1 181 ? 5.531 3.369 -20.594 1 74.81 181 LYS A CA 1
ATOM 1428 C C . LYS A 1 181 ? 4.066 3.305 -21.016 1 74.81 181 LYS A C 1
ATOM 1430 O O . LYS A 1 181 ? 3.27 4.168 -20.641 1 74.81 181 LYS A O 1
ATOM 1435 N N . ASP A 1 182 ? 3.756 2.262 -21.781 1 82.62 182 ASP A N 1
ATOM 1436 C CA . ASP A 1 182 ? 2.383 2.086 -22.234 1 82.62 182 ASP A CA 1
ATOM 1437 C C . ASP A 1 182 ? 1.572 1.245 -21.25 1 82.62 182 ASP A C 1
ATOM 1439 O O . ASP A 1 182 ? 0.492 0.756 -21.594 1 82.62 182 ASP A O 1
ATOM 1443 N N . LYS A 1 183 ? 2.16 0.995 -20.109 1 83.12 183 LYS A N 1
ATOM 1444 C CA . LYS A 1 183 ? 1.502 0.263 -19.031 1 83.12 183 LYS A CA 1
ATOM 1445 C C . LYS A 1 183 ? 1.272 -1.195 -19.422 1 83.12 183 LYS A C 1
ATOM 1447 O O . LYS A 1 183 ? 0.215 -1.76 -19.141 1 83.12 183 LYS A O 1
ATOM 1452 N N . LYS A 1 184 ? 2.227 -1.688 -20.156 1 90.38 184 LYS A N 1
ATOM 1453 C CA . LYS A 1 184 ? 2.18 -3.104 -20.516 1 90.38 184 LYS A CA 1
ATOM 1454 C C . LYS A 1 184 ? 3.348 -3.865 -19.891 1 90.38 184 LYS A C 1
ATOM 1456 O O . LYS A 1 184 ? 4.469 -3.352 -19.828 1 90.38 184 LYS A O 1
ATOM 1461 N N . ILE A 1 185 ? 3.061 -5.059 -19.531 1 89.94 185 ILE A N 1
ATOM 1462 C CA . ILE A 1 185 ? 4.074 -5.914 -18.922 1 89.94 185 ILE A CA 1
ATOM 1463 C C . ILE A 1 185 ? 5.121 -6.297 -19.969 1 89.94 185 ILE A C 1
ATOM 1465 O O . ILE A 1 185 ? 4.781 -6.684 -21.094 1 89.94 185 ILE A O 1
ATOM 1469 N N . GLU A 1 186 ? 6.344 -6.125 -19.609 1 88.81 186 GLU A N 1
ATOM 1470 C CA . GLU A 1 186 ? 7.488 -6.648 -20.344 1 88.81 186 GLU A CA 1
ATOM 1471 C C . GLU A 1 186 ? 8.258 -7.672 -19.516 1 88.81 186 GLU A C 1
ATOM 1473 O O . GLU A 1 186 ? 8.461 -7.48 -18.312 1 88.81 186 GLU A O 1
ATOM 1478 N N . MET A 1 187 ? 8.641 -8.703 -20.266 1 90.19 187 MET A N 1
ATOM 1479 C CA . MET A 1 187 ? 9.258 -9.789 -19.5 1 90.19 187 MET A CA 1
ATOM 1480 C C . MET A 1 187 ? 10.352 -10.469 -20.328 1 90.19 187 MET A C 1
ATOM 1482 O O . MET A 1 187 ? 10.188 -10.688 -21.531 1 90.19 187 MET A O 1
ATOM 1486 N N . ASN A 1 188 ? 11.461 -10.688 -19.703 1 91.25 188 ASN A N 1
ATOM 1487 C CA . ASN A 1 188 ? 12.445 -11.648 -20.172 1 91.25 188 ASN A CA 1
ATOM 1488 C C . ASN A 1 188 ? 12.234 -13.023 -19.547 1 91.25 188 ASN A C 1
ATOM 1490 O O . ASN A 1 188 ? 12.742 -13.305 -18.453 1 91.25 188 ASN A O 1
ATOM 1494 N N . GLY A 1 189 ? 11.594 -13.883 -20.281 1 90.44 189 GLY A N 1
ATOM 1495 C CA . GLY A 1 189 ? 11.109 -15.148 -19.75 1 90.44 189 GLY A CA 1
ATOM 1496 C C . GLY A 1 189 ? 12.211 -16.016 -19.172 1 90.44 189 GLY A C 1
ATOM 1497 O O . GLY A 1 189 ? 12.031 -16.625 -18.109 1 90.44 189 GLY A O 1
ATOM 1498 N N . LYS A 1 190 ? 13.312 -16.062 -19.828 1 92.75 190 LYS A N 1
ATOM 1499 C CA . LYS A 1 190 ? 14.422 -16.906 -19.375 1 92.75 190 LYS A CA 1
ATOM 1500 C C . LYS A 1 190 ? 14.953 -16.422 -18.031 1 92.75 190 LYS A C 1
ATOM 1502 O O . LYS A 1 190 ? 15.18 -17.219 -17.125 1 92.75 190 LYS A O 1
ATOM 1507 N N . THR A 1 191 ? 15.156 -15.156 -17.875 1 92.94 191 THR A N 1
ATOM 1508 C CA . THR A 1 191 ? 15.664 -14.562 -16.641 1 92.94 191 THR A CA 1
ATOM 1509 C C . THR A 1 191 ? 14.672 -14.734 -15.5 1 92.94 191 THR A C 1
ATOM 1511 O O . THR A 1 191 ? 15.055 -15.086 -14.383 1 92.94 191 THR A O 1
ATOM 1514 N N . VAL A 1 192 ? 13.438 -14.531 -15.828 1 92.31 192 VAL A N 1
ATOM 1515 C CA . VAL A 1 192 ? 12.383 -14.664 -14.828 1 92.31 192 VAL A CA 1
ATOM 1516 C C . VAL A 1 192 ? 12.312 -16.109 -14.336 1 92.31 192 VAL A C 1
ATOM 1518 O O . VAL A 1 192 ? 12.188 -16.359 -13.141 1 92.31 192 VAL A O 1
ATOM 1521 N N . TYR A 1 193 ? 12.438 -17.047 -15.273 1 94 193 TYR A N 1
ATOM 1522 C CA . TYR A 1 193 ? 12.414 -18.469 -14.953 1 94 193 TYR A CA 1
ATOM 1523 C C . TYR A 1 193 ? 13.531 -18.828 -13.984 1 94 193 TYR A C 1
ATOM 1525 O O . TYR A 1 193 ? 13.297 -19.469 -12.953 1 94 193 TYR A O 1
ATOM 1533 N N . ARG A 1 194 ? 14.695 -18.406 -14.258 1 94.88 194 ARG A N 1
ATOM 1534 C CA . ARG A 1 194 ? 15.859 -18.734 -13.43 1 94.88 194 ARG A CA 1
ATOM 1535 C C . ARG A 1 194 ? 15.719 -18.125 -12.031 1 94.88 194 ARG A C 1
ATOM 1537 O O . ARG A 1 194 ? 15.984 -18.797 -11.031 1 94.88 194 ARG A O 1
ATOM 1544 N N . PHE A 1 195 ? 15.344 -16.953 -11.984 1 94.06 195 PHE A N 1
ATOM 1545 C CA . PHE A 1 195 ? 15.156 -16.266 -10.703 1 94.06 195 PHE A CA 1
ATOM 1546 C C . PHE A 1 195 ? 14.086 -16.969 -9.867 1 94.06 195 PHE A C 1
ATOM 1548 O O . PHE A 1 195 ? 14.297 -17.219 -8.68 1 94.06 195 PHE A O 1
ATOM 1555 N N . ALA A 1 196 ? 12.945 -17.219 -10.523 1 95.25 196 ALA A N 1
ATOM 1556 C CA . ALA A 1 196 ? 11.805 -17.797 -9.82 1 95.25 196 ALA A CA 1
ATOM 1557 C C . ALA A 1 196 ? 12.156 -19.172 -9.25 1 95.25 196 ALA A C 1
ATOM 1559 O O . ALA A 1 196 ? 11.93 -19.438 -8.062 1 95.25 196 ALA A O 1
ATOM 1560 N N . VAL A 1 197 ? 12.719 -20.016 -10.07 1 96.69 197 VAL A N 1
ATOM 1561 C CA . VAL A 1 197 ? 13.047 -21.375 -9.648 1 96.69 197 VAL A CA 1
ATOM 1562 C C . VAL A 1 197 ? 14.07 -21.328 -8.508 1 96.69 197 VAL A C 1
ATOM 1564 O O . VAL A 1 197 ? 13.891 -22 -7.484 1 96.69 197 VAL A O 1
ATOM 1567 N N . LYS A 1 198 ? 15.055 -20.516 -8.625 1 96.44 198 LYS A N 1
ATOM 1568 C CA . LYS A 1 198 ? 16.109 -20.406 -7.617 1 96.44 198 LYS A CA 1
ATOM 1569 C C . LYS A 1 198 ? 15.539 -19.922 -6.285 1 96.44 198 LYS A C 1
ATOM 1571 O O . LYS A 1 198 ? 15.75 -20.547 -5.25 1 96.44 198 LYS A O 1
ATOM 1576 N N . ASN A 1 199 ? 14.844 -18.875 -6.305 1 95.12 199 ASN A N 1
ATOM 1577 C CA . ASN A 1 199 ? 14.422 -18.219 -5.07 1 95.12 199 ASN A CA 1
ATOM 1578 C C . ASN A 1 199 ? 13.281 -18.969 -4.395 1 95.12 199 ASN A C 1
ATOM 1580 O O . ASN A 1 199 ? 13.211 -19.031 -3.166 1 95.12 199 ASN A O 1
ATOM 1584 N N . MET A 1 200 ? 12.344 -19.516 -5.168 1 96.75 200 MET A N 1
ATOM 1585 C CA . MET A 1 200 ? 11.305 -20.344 -4.566 1 96.75 200 MET A CA 1
ATOM 1586 C C . MET A 1 200 ? 11.898 -21.562 -3.879 1 96.75 200 MET A C 1
ATOM 1588 O O . MET A 1 200 ? 11.516 -21.891 -2.76 1 96.75 200 MET A O 1
ATOM 1592 N N . ASN A 1 201 ? 12.867 -22.172 -4.562 1 97.12 201 ASN A N 1
ATOM 1593 C CA . ASN A 1 201 ? 13.547 -23.312 -3.957 1 97.12 201 ASN A CA 1
ATOM 1594 C C . ASN A 1 201 ? 14.227 -22.938 -2.646 1 97.12 201 ASN A C 1
ATOM 1596 O O . ASN A 1 201 ? 14.102 -23.641 -1.646 1 97.12 201 ASN A O 1
ATOM 1600 N N . GLU A 1 202 ? 14.922 -21.859 -2.633 1 96.25 202 GLU A N 1
ATOM 1601 C CA . GLU A 1 202 ? 15.648 -21.406 -1.45 1 96.25 202 GLU A CA 1
ATOM 1602 C C . GLU A 1 202 ? 14.703 -21.156 -0.281 1 96.25 202 GLU A C 1
ATOM 1604 O O . GLU A 1 202 ? 14.969 -21.578 0.844 1 96.25 202 GLU A O 1
ATOM 1609 N N . ILE A 1 203 ? 13.641 -20.5 -0.544 1 95.38 203 ILE A N 1
ATOM 1610 C CA . ILE A 1 203 ? 12.695 -20.141 0.505 1 95.38 203 ILE A CA 1
ATOM 1611 C C . ILE A 1 203 ? 12 -21.391 1.036 1 95.38 203 ILE A C 1
ATOM 1613 O O . ILE A 1 203 ? 11.883 -21.578 2.25 1 95.38 203 ILE A O 1
ATOM 1617 N N . ILE A 1 204 ? 11.57 -22.281 0.149 1 96.62 204 ILE A N 1
ATOM 1618 C CA . ILE A 1 204 ? 10.891 -23.5 0.567 1 96.62 204 ILE A CA 1
ATOM 1619 C C . ILE A 1 204 ? 11.844 -24.359 1.394 1 96.62 204 ILE A C 1
ATOM 1621 O O . ILE A 1 204 ? 11.453 -24.891 2.436 1 96.62 204 ILE A O 1
ATOM 1625 N N . LYS A 1 205 ? 13.07 -24.469 0.953 1 95.38 205 LYS A N 1
ATOM 1626 C CA . LYS A 1 205 ? 14.047 -25.266 1.688 1 95.38 205 LYS A CA 1
ATOM 1627 C C . LYS A 1 205 ? 14.219 -24.75 3.111 1 95.38 205 LYS A C 1
ATOM 1629 O O . LYS A 1 205 ? 14.336 -25.531 4.055 1 95.38 205 LYS A O 1
ATOM 1634 N N . LYS A 1 206 ? 14.227 -23.484 3.256 1 93.38 206 LYS A N 1
ATOM 1635 C CA . LYS A 1 206 ? 14.398 -22.875 4.57 1 93.38 206 LYS A CA 1
ATOM 1636 C C . LYS A 1 206 ? 13.18 -23.125 5.457 1 93.38 206 LYS A C 1
ATOM 1638 O O . LYS A 1 206 ? 13.312 -23.312 6.668 1 93.38 206 LYS A O 1
ATOM 1643 N N . PHE A 1 207 ? 12.031 -23.078 4.863 1 94 207 PHE A N 1
ATOM 1644 C CA . PHE A 1 207 ? 10.789 -23.141 5.629 1 94 207 PHE A CA 1
ATOM 1645 C C . PHE A 1 207 ? 10.383 -24.578 5.902 1 94 207 PHE A C 1
ATOM 1647 O O . PHE A 1 207 ? 9.625 -24.844 6.84 1 94 207 PHE A O 1
ATOM 1654 N N . LEU A 1 208 ? 10.797 -25.469 5.062 1 92.06 208 LEU A N 1
ATOM 1655 C CA . LEU A 1 208 ? 10.289 -26.844 5.113 1 92.06 208 LEU A CA 1
ATOM 1656 C C . LEU A 1 208 ? 10.93 -27.609 6.262 1 92.06 208 LEU A C 1
ATOM 1658 O O . LEU A 1 208 ? 12.062 -28.094 6.133 1 92.06 208 LEU A O 1
ATOM 1662 N N . THR A 1 209 ? 10.305 -27.656 7.344 1 83.62 209 THR A N 1
ATOM 1663 C CA . THR A 1 209 ? 10.781 -28.375 8.516 1 83.62 209 THR A CA 1
ATOM 1664 C C . THR A 1 209 ? 10.188 -29.781 8.562 1 83.62 209 THR A C 1
ATOM 1666 O O . THR A 1 209 ? 10.742 -30.688 9.195 1 83.62 209 THR A O 1
ATOM 1669 N N . SER A 1 210 ? 9.062 -29.938 7.984 1 81.75 210 SER A N 1
ATOM 1670 C CA . SER A 1 210 ? 8.352 -31.203 7.914 1 81.75 210 SER A CA 1
ATOM 1671 C C . SER A 1 210 ? 7.727 -31.422 6.539 1 81.75 210 SER A C 1
ATOM 1673 O O . SER A 1 210 ? 7.23 -30.469 5.926 1 81.75 210 SER A O 1
ATOM 1675 N N . LYS A 1 211 ? 7.66 -32.594 6.16 1 82 211 LYS A N 1
ATOM 1676 C CA . LYS A 1 211 ? 7.094 -32.938 4.855 1 82 211 LYS A CA 1
ATOM 1677 C C . LYS A 1 211 ? 5.57 -32.844 4.879 1 82 211 LYS A C 1
ATOM 1679 O O . LYS A 1 211 ? 4.922 -33 3.842 1 82 211 LYS A O 1
ATOM 1684 N N . THR A 1 212 ? 5.059 -32.438 5.965 1 83.69 212 THR A N 1
ATOM 1685 C CA . THR A 1 212 ? 3.607 -32.375 6.082 1 83.69 212 THR A CA 1
ATOM 1686 C C . THR A 1 212 ? 3.107 -30.984 5.672 1 83.69 212 THR A C 1
ATOM 1688 O O . THR A 1 212 ? 1.9 -30.766 5.547 1 83.69 212 THR A O 1
ATOM 1691 N N . LYS A 1 213 ? 3.969 -30.156 5.348 1 90.81 213 LYS A N 1
ATOM 1692 C CA . LYS A 1 213 ? 3.559 -28.828 4.93 1 90.81 213 LYS A CA 1
ATOM 1693 C C . LYS A 1 213 ? 2.98 -28.844 3.52 1 90.81 213 LYS A C 1
ATOM 1695 O O . LYS A 1 213 ? 3.477 -29.562 2.646 1 90.81 213 LYS A O 1
ATOM 1700 N N . LEU A 1 214 ? 1.921 -28.156 3.33 1 96.38 214 LEU A N 1
ATOM 1701 C CA . LEU A 1 214 ? 1.342 -27.906 2.018 1 96.38 214 LEU A CA 1
ATOM 1702 C C . LEU A 1 214 ? 1.956 -26.656 1.392 1 96.38 214 LEU A C 1
ATOM 1704 O O . LEU A 1 214 ? 1.902 -25.562 1.978 1 96.38 214 LEU A O 1
ATOM 1708 N N . ILE A 1 215 ? 2.613 -26.812 0.229 1 97.94 215 ILE A N 1
ATOM 1709 C CA . ILE A 1 215 ? 3.24 -25.672 -0.446 1 97.94 215 ILE A CA 1
ATOM 1710 C C . ILE A 1 215 ? 2.244 -25.031 -1.404 1 97.94 215 ILE A C 1
ATOM 1712 O O . ILE A 1 215 ? 1.644 -25.719 -2.24 1 97.94 215 ILE A O 1
ATOM 1716 N N . VAL A 1 216 ? 2.008 -23.75 -1.304 1 98.56 216 VAL A N 1
ATOM 1717 C CA . VAL A 1 216 ? 1.138 -22.984 -2.189 1 98.56 216 VAL A CA 1
ATOM 1718 C C . VAL A 1 216 ? 1.946 -21.906 -2.898 1 98.56 216 VAL A C 1
ATOM 1720 O O . VAL A 1 216 ? 2.002 -20.766 -2.438 1 98.56 216 VAL A O 1
ATOM 1723 N N . PRO A 1 217 ? 2.5 -22.25 -4.043 1 98.25 217 PRO A N 1
ATOM 1724 C CA . PRO A 1 217 ? 3.357 -21.312 -4.762 1 98.25 217 PRO A CA 1
ATOM 1725 C C . PRO A 1 217 ? 2.566 -20.359 -5.668 1 98.25 217 PRO A C 1
ATOM 1727 O O . PRO A 1 217 ? 1.45 -20.688 -6.078 1 98.25 217 PRO A O 1
ATOM 1730 N N . HIS A 1 218 ? 3.104 -19.188 -5.883 1 97.06 218 HIS A N 1
ATOM 1731 C CA . HIS A 1 218 ? 2.645 -18.344 -6.98 1 97.06 218 HIS A CA 1
ATOM 1732 C C . HIS A 1 218 ? 2.533 -19.125 -8.273 1 97.06 218 HIS A C 1
ATOM 1734 O O . HIS A 1 218 ? 3.445 -19.875 -8.633 1 97.06 218 HIS A O 1
ATOM 1740 N N . GLN A 1 219 ? 1.396 -18.984 -8.898 1 95.88 219 GLN A N 1
ATOM 1741 C CA . GLN A 1 219 ? 1.149 -19.703 -10.141 1 95.88 219 GLN A CA 1
ATOM 1742 C C . GLN A 1 219 ? 1.527 -18.844 -11.352 1 95.88 219 GLN A C 1
ATOM 1744 O O . GLN A 1 219 ? 0.657 -18.422 -12.109 1 95.88 219 GLN A O 1
ATOM 1749 N N . ALA A 1 220 ? 2.822 -18.688 -11.57 1 93.56 220 ALA A N 1
ATOM 1750 C CA . ALA A 1 220 ? 3.336 -17.844 -12.648 1 93.56 220 ALA A CA 1
ATOM 1751 C C . ALA A 1 220 ? 3.285 -18.578 -13.984 1 93.56 220 ALA A C 1
ATOM 1753 O O . ALA A 1 220 ? 2.957 -17.984 -15.016 1 93.56 220 ALA A O 1
ATOM 1754 N N . ASN A 1 221 ? 3.725 -19.703 -13.992 1 92.19 221 ASN A N 1
ATOM 1755 C CA . ASN A 1 221 ? 3.896 -20.578 -15.148 1 92.19 221 ASN A CA 1
ATOM 1756 C C . ASN A 1 221 ? 4.07 -22.031 -14.742 1 92.19 221 ASN A C 1
ATOM 1758 O O . ASN A 1 221 ? 4.734 -22.328 -13.75 1 92.19 221 ASN A O 1
ATOM 1762 N N . GLY A 1 222 ? 3.459 -22.938 -15.547 1 96.19 222 GLY A N 1
ATOM 1763 C CA . GLY A 1 222 ? 3.529 -24.328 -15.18 1 96.19 222 GLY A CA 1
ATOM 1764 C C . GLY A 1 222 ? 4.941 -24.891 -15.188 1 96.19 222 GLY A C 1
ATOM 1765 O O . GLY A 1 222 ? 5.273 -25.781 -14.398 1 96.19 222 GLY A O 1
ATOM 1766 N N . ARG A 1 223 ? 5.781 -24.422 -16 1 96.12 223 ARG A N 1
ATOM 1767 C CA . ARG A 1 223 ? 7.164 -24.875 -16.078 1 96.12 223 ARG A CA 1
ATOM 1768 C C . ARG A 1 223 ? 7.926 -24.547 -14.797 1 96.12 223 ARG A C 1
ATOM 1770 O O . ARG A 1 223 ? 8.703 -25.375 -14.312 1 96.12 223 ARG A O 1
ATOM 1777 N N . ILE A 1 224 ? 7.707 -23.391 -14.305 1 96.12 224 ILE A N 1
ATOM 1778 C CA . ILE A 1 224 ? 8.352 -22.984 -13.055 1 96.12 224 ILE A CA 1
ATOM 1779 C C . ILE A 1 224 ? 7.879 -23.875 -11.914 1 96.12 224 ILE A C 1
ATOM 1781 O O . ILE A 1 224 ? 8.695 -24.391 -11.141 1 96.12 224 ILE A O 1
ATOM 1785 N N . LEU A 1 225 ? 6.609 -24.078 -11.867 1 97 225 LEU A N 1
ATOM 1786 C CA . LEU A 1 225 ? 6.02 -24.891 -10.805 1 97 225 LEU A CA 1
ATOM 1787 C C . LEU A 1 225 ? 6.559 -26.312 -10.852 1 97 225 LEU A C 1
ATOM 1789 O O . LEU A 1 225 ? 6.887 -26.891 -9.812 1 97 225 LEU A O 1
ATOM 1793 N N . ASN A 1 226 ? 6.66 -26.844 -12.031 1 96.5 226 ASN A N 1
ATOM 1794 C CA . ASN A 1 226 ? 7.195 -28.188 -12.203 1 96.5 226 ASN A CA 1
ATOM 1795 C C . ASN A 1 226 ? 8.648 -28.281 -11.766 1 96.5 226 ASN A C 1
ATOM 1797 O O . ASN A 1 226 ? 9.047 -29.219 -11.078 1 96.5 226 ASN A O 1
ATOM 1801 N N . SER A 1 227 ? 9.414 -27.328 -12.164 1 96.88 227 SER A N 1
ATOM 1802 C CA . SER A 1 227 ? 10.828 -27.312 -11.805 1 96.88 227 SER A CA 1
ATOM 1803 C C . SER A 1 227 ? 11.016 -27.219 -10.297 1 96.88 227 SER A C 1
ATOM 1805 O O . SER A 1 227 ? 11.898 -27.859 -9.734 1 96.88 227 SER A O 1
ATOM 1807 N N . VAL A 1 228 ? 10.227 -26.406 -9.664 1 97.25 228 VAL A N 1
ATOM 1808 C CA . VAL A 1 228 ? 10.344 -26.203 -8.219 1 97.25 228 VAL A CA 1
ATOM 1809 C C . VAL A 1 228 ? 9.883 -27.469 -7.492 1 97.25 228 VAL A C 1
ATOM 1811 O O . VAL A 1 228 ? 10.562 -27.953 -6.586 1 97.25 228 VAL A O 1
ATOM 1814 N N . SER A 1 229 ? 8.766 -28.047 -7.891 1 96.75 229 SER A N 1
ATOM 1815 C CA . SER A 1 229 ? 8.18 -29.188 -7.188 1 96.75 229 SER A CA 1
ATOM 1816 C C . SER A 1 229 ? 9.086 -30.422 -7.273 1 96.75 229 SER A C 1
ATOM 1818 O O . SER A 1 229 ? 9.133 -31.219 -6.34 1 96.75 229 SER A O 1
ATOM 1820 N N . LYS A 1 230 ? 9.773 -30.562 -8.328 1 96.25 230 LYS A N 1
ATOM 1821 C CA . LYS A 1 230 ? 10.641 -31.719 -8.547 1 96.25 230 LYS A CA 1
ATOM 1822 C C . LYS A 1 230 ? 11.742 -31.781 -7.492 1 96.25 230 LYS A C 1
ATOM 1824 O O . LYS A 1 230 ? 12.312 -32.844 -7.242 1 96.25 230 LYS A O 1
ATOM 1829 N N . GLN A 1 231 ? 12.023 -30.688 -6.871 1 95.25 231 GLN A N 1
ATOM 1830 C CA . GLN A 1 231 ? 13.102 -30.625 -5.895 1 95.25 231 GLN A CA 1
ATOM 1831 C C . GLN A 1 231 ? 12.633 -31.109 -4.523 1 95.25 231 GLN A C 1
ATOM 1833 O O . GLN A 1 231 ? 13.445 -31.312 -3.619 1 95.25 231 GLN A O 1
ATOM 1838 N N . PHE A 1 232 ? 11.422 -31.234 -4.34 1 95.94 232 PHE A N 1
ATOM 1839 C CA . PHE A 1 232 ? 10.867 -31.562 -3.033 1 95.94 232 PHE A CA 1
ATOM 1840 C C . PHE A 1 232 ? 9.969 -32.781 -3.121 1 95.94 232 PHE A C 1
ATOM 1842 O O . PHE A 1 232 ? 8.766 -32.719 -2.877 1 95.94 232 PHE A O 1
ATOM 1849 N N . SER A 1 233 ? 10.531 -33.938 -3.27 1 91.25 233 SER A N 1
ATOM 1850 C CA . SER A 1 233 ? 9.797 -35.188 -3.379 1 91.25 233 SER A CA 1
ATOM 1851 C C . SER A 1 233 ? 8.984 -35.438 -2.117 1 91.25 233 SER A C 1
ATOM 1853 O O . SER A 1 233 ? 9.469 -35.25 -1.004 1 91.25 233 SER A O 1
ATOM 1855 N N . GLY A 1 234 ? 7.754 -35.781 -2.271 1 92.75 234 GLY A N 1
ATOM 1856 C CA . GLY A 1 234 ? 6.914 -36.188 -1.149 1 92.75 234 GLY A CA 1
ATOM 1857 C C . GLY A 1 234 ? 6.18 -35 -0.519 1 92.75 234 GLY A C 1
ATOM 1858 O O . GLY A 1 234 ? 5.414 -35.188 0.429 1 92.75 234 GLY A O 1
ATOM 1859 N N . VAL A 1 235 ? 6.422 -33.875 -0.951 1 95.06 235 VAL A N 1
ATOM 1860 C CA . VAL A 1 235 ? 5.75 -32.688 -0.425 1 95.06 235 VAL A CA 1
ATOM 1861 C C . VAL A 1 235 ? 4.621 -32.281 -1.367 1 95.06 235 VAL A C 1
ATOM 1863 O O . VAL A 1 235 ? 4.781 -32.312 -2.59 1 95.06 235 VAL A O 1
ATOM 1866 N N . LYS A 1 236 ? 3.502 -31.969 -0.859 1 96.44 236 LYS A N 1
ATOM 1867 C CA . LYS A 1 236 ? 2.35 -31.609 -1.679 1 96.44 236 LYS A CA 1
ATOM 1868 C C . LYS A 1 236 ? 2.422 -30.141 -2.119 1 96.44 236 LYS A C 1
ATOM 1870 O O . LYS A 1 236 ? 2.662 -29.25 -1.3 1 96.44 236 LYS A O 1
ATOM 1875 N N . PHE A 1 237 ? 2.225 -29.938 -3.416 1 97.56 237 PHE A N 1
ATOM 1876 C CA . PHE A 1 237 ? 2.145 -28.609 -4.02 1 97.56 237 PHE A CA 1
ATOM 1877 C C . PHE A 1 237 ? 0.757 -28.359 -4.605 1 97.56 237 PHE A C 1
ATOM 1879 O O . PHE A 1 237 ? 0.216 -29.219 -5.312 1 97.56 237 PHE A O 1
ATOM 1886 N N . LEU A 1 238 ? 0.134 -27.25 -4.293 1 98.06 238 LEU A N 1
ATOM 1887 C CA . LEU A 1 238 ? -1.076 -26.859 -5.012 1 98.06 238 LEU A CA 1
ATOM 1888 C C . LEU A 1 238 ? -0.733 -26.266 -6.371 1 98.06 238 LEU A C 1
ATOM 1890 O O . LEU A 1 238 ? 0.158 -25.422 -6.477 1 98.06 238 LEU A O 1
ATOM 1894 N N . ASN A 1 239 ? -1.319 -26.766 -7.379 1 97.69 239 ASN A N 1
ATOM 1895 C CA . ASN A 1 239 ? -1.116 -26.297 -8.742 1 97.69 239 ASN A CA 1
ATOM 1896 C C . ASN A 1 239 ? -2.418 -26.312 -9.539 1 97.69 239 ASN A C 1
ATOM 1898 O O . ASN A 1 239 ? -2.959 -27.375 -9.836 1 97.69 239 ASN A O 1
ATOM 1902 N N . TYR A 1 240 ? -2.889 -25.141 -9.898 1 97.88 240 TYR A N 1
ATOM 1903 C CA . TYR A 1 240 ? -4.133 -25.016 -10.648 1 97.88 240 TYR A CA 1
ATOM 1904 C C . TYR A 1 240 ? -3.934 -24.141 -11.883 1 97.88 240 TYR A C 1
ATOM 1906 O O . TYR A 1 240 ? -4.902 -23.672 -12.484 1 97.88 240 TYR A O 1
ATOM 1914 N N . ILE A 1 241 ? -2.703 -23.938 -12.25 1 97.75 241 ILE A N 1
ATOM 1915 C CA . ILE A 1 241 ? -2.328 -22.969 -13.273 1 97.75 241 ILE A CA 1
ATOM 1916 C C . ILE A 1 241 ? -2.984 -23.344 -14.602 1 97.75 241 ILE A C 1
ATOM 1918 O O . ILE A 1 241 ? -3.326 -22.453 -15.391 1 97.75 241 ILE A O 1
ATOM 1922 N N . GLU A 1 242 ? -3.176 -24.625 -14.859 1 97.81 242 GLU A N 1
ATOM 1923 C CA . GLU A 1 242 ? -3.74 -25.094 -16.125 1 97.81 242 GLU A CA 1
ATOM 1924 C C . GLU A 1 242 ? -5.105 -24.453 -16.375 1 97.81 242 GLU A C 1
ATOM 1926 O O . GLU A 1 242 ? -5.434 -24.125 -17.516 1 97.81 242 GLU A O 1
ATOM 1931 N N . GLU A 1 243 ? -5.82 -24.219 -15.312 1 96.88 243 GLU A N 1
ATOM 1932 C CA . GLU A 1 243 ? -7.211 -23.797 -15.469 1 96.88 243 GLU A CA 1
ATOM 1933 C C . GLU A 1 243 ? -7.402 -22.344 -15.023 1 96.88 243 GLU A C 1
ATOM 1935 O O . GLU A 1 243 ? -8.516 -21.828 -15.07 1 96.88 243 GLU A O 1
ATOM 1940 N N . THR A 1 244 ? -6.383 -21.688 -14.625 1 97.31 244 THR A N 1
ATOM 1941 C CA . THR A 1 244 ? -6.582 -20.359 -14.062 1 97.31 244 THR A CA 1
ATOM 1942 C C . THR A 1 244 ? -5.73 -19.328 -14.797 1 97.31 244 THR A C 1
ATOM 1944 O O . THR A 1 244 ? -6.051 -18.141 -14.797 1 97.31 244 THR A O 1
ATOM 1947 N N . GLY A 1 245 ? -4.641 -19.812 -15.445 1 98.12 245 GLY A N 1
ATOM 1948 C CA . GLY A 1 245 ? -3.646 -18.859 -15.898 1 98.12 245 GLY A CA 1
ATOM 1949 C C . GLY A 1 245 ? -2.938 -18.141 -14.758 1 98.12 245 GLY A C 1
ATOM 1950 O O . GLY A 1 245 ? -3.119 -18.5 -13.594 1 98.12 245 GLY A O 1
ATOM 1951 N N . ASN A 1 246 ? -2.045 -17.25 -15.117 1 97.69 246 ASN A N 1
ATOM 1952 C CA . ASN A 1 246 ? -1.309 -16.469 -14.133 1 97.69 246 ASN A CA 1
ATOM 1953 C C . ASN A 1 246 ? -2.127 -15.281 -13.633 1 97.69 246 ASN A C 1
ATOM 1955 O O . ASN A 1 246 ? -2.283 -14.289 -14.344 1 97.69 246 ASN A O 1
ATOM 1959 N N . THR A 1 247 ? -2.551 -15.383 -12.414 1 97.69 247 THR A N 1
ATOM 1960 C CA . THR A 1 247 ? -3.389 -14.328 -11.859 1 97.69 247 THR A CA 1
ATOM 1961 C C . THR A 1 247 ? -2.59 -13.453 -10.898 1 97.69 247 THR A C 1
ATOM 1963 O O . THR A 1 247 ? -3.156 -12.836 -9.992 1 97.69 247 THR A O 1
ATOM 1966 N N . GLY A 1 248 ? -1.28 -13.469 -11.055 1 95.06 248 GLY A N 1
ATOM 1967 C CA . GLY A 1 248 ? -0.427 -12.586 -10.273 1 95.06 248 GLY A CA 1
ATOM 1968 C C . GLY A 1 248 ? -0.566 -12.805 -8.781 1 95.06 248 GLY A C 1
ATOM 1969 O O . GLY A 1 248 ? -0.474 -13.938 -8.297 1 95.06 248 GLY A O 1
ATOM 1970 N N . ALA A 1 249 ? -0.804 -11.781 -8.078 1 95.12 249 ALA A N 1
ATOM 1971 C CA . ALA A 1 249 ? -0.886 -11.844 -6.625 1 95.12 249 ALA A CA 1
ATOM 1972 C C . ALA A 1 249 ? -2.104 -12.648 -6.176 1 95.12 249 ALA A C 1
ATOM 1974 O O . ALA A 1 249 ? -2.164 -13.109 -5.035 1 95.12 249 ALA A O 1
ATOM 1975 N N . ALA A 1 250 ? -3.07 -12.781 -7.008 1 97.88 250 ALA A N 1
ATOM 1976 C CA . ALA A 1 250 ? -4.285 -13.508 -6.652 1 97.88 250 ALA A CA 1
ATOM 1977 C C . ALA A 1 250 ? -4.086 -15.016 -6.777 1 97.88 250 ALA A C 1
ATOM 1979 O O . ALA A 1 250 ? -4.93 -15.797 -6.34 1 97.88 250 ALA A O 1
ATOM 1980 N N . SER A 1 251 ? -2.971 -15.438 -7.25 1 98.31 251 SER A N 1
ATOM 1981 C CA . SER A 1 251 ? -2.807 -16.844 -7.629 1 98.31 251 SER A CA 1
ATOM 1982 C C . SER A 1 251 ? -2.754 -17.75 -6.402 1 98.31 251 SER A C 1
ATOM 1984 O O . SER A 1 251 ? -3.326 -18.828 -6.402 1 98.31 251 SER A O 1
ATOM 1986 N N . ILE A 1 252 ? -2.051 -17.297 -5.348 1 98.69 252 ILE A N 1
ATOM 1987 C CA . ILE A 1 252 ? -1.921 -18.125 -4.152 1 98.69 252 ILE A CA 1
ATOM 1988 C C . ILE A 1 252 ? -3.279 -18.266 -3.471 1 98.69 252 ILE A C 1
ATOM 1990 O O . ILE A 1 252 ? -3.756 -19.375 -3.242 1 98.69 252 ILE A O 1
ATOM 1994 N N . PRO A 1 253 ? -3.945 -17.156 -3.227 1 98.69 253 PRO A N 1
ATOM 1995 C CA . PRO A 1 253 ? -5.246 -17.328 -2.576 1 98.69 253 PRO A CA 1
ATOM 1996 C C . PRO A 1 253 ? -6.281 -17.984 -3.488 1 98.69 253 PRO A C 1
ATOM 1998 O O . PRO A 1 253 ? -7.184 -18.672 -3.006 1 98.69 253 PRO A O 1
ATOM 2001 N N . LEU A 1 254 ? -6.172 -17.797 -4.785 1 98.69 254 LEU A N 1
ATOM 2002 C CA . LEU A 1 254 ? -7.051 -18.516 -5.699 1 98.69 254 LEU A CA 1
ATOM 2003 C C . LEU A 1 254 ? -6.832 -20.031 -5.586 1 98.69 254 LEU A C 1
ATOM 2005 O O . LEU A 1 254 ? -7.789 -20.797 -5.594 1 98.69 254 LEU A O 1
ATOM 2009 N N . ALA A 1 255 ? -5.574 -20.469 -5.484 1 98.62 255 ALA A N 1
ATOM 2010 C CA . ALA A 1 255 ? -5.266 -21.891 -5.289 1 98.62 255 ALA A CA 1
ATOM 2011 C C . ALA A 1 255 ? -5.863 -22.406 -3.984 1 98.62 255 ALA A C 1
ATOM 2013 O O . ALA A 1 255 ? -6.398 -23.516 -3.936 1 98.62 255 ALA A O 1
ATOM 2014 N N . LEU A 1 256 ? -5.777 -21.609 -2.947 1 98.56 256 LEU A N 1
ATOM 2015 C CA . LEU A 1 256 ? -6.363 -22 -1.667 1 98.56 256 LEU A CA 1
ATOM 2016 C C . LEU A 1 256 ? -7.879 -22.141 -1.786 1 98.56 256 LEU A C 1
ATOM 2018 O O . LEU A 1 256 ? -8.461 -23.078 -1.246 1 98.56 256 LEU A O 1
ATOM 2022 N N . TYR A 1 257 ? -8.492 -21.219 -2.449 1 98.44 257 TYR A N 1
ATOM 2023 C CA . TYR A 1 257 ? -9.938 -21.266 -2.662 1 98.44 257 TYR A CA 1
ATOM 2024 C C . TYR A 1 257 ? -10.328 -22.531 -3.416 1 98.44 257 TYR A C 1
ATOM 2026 O O . TYR A 1 257 ? -11.312 -23.188 -3.066 1 98.44 257 TYR A O 1
ATOM 2034 N N . LYS A 1 258 ? -9.625 -22.844 -4.449 1 98 258 LYS A N 1
ATOM 2035 C CA . LYS A 1 258 ? -9.93 -24.016 -5.254 1 98 258 LYS A CA 1
ATOM 2036 C C . LYS A 1 258 ? -9.734 -25.297 -4.449 1 98 258 LYS A C 1
ATOM 2038 O O . LYS A 1 258 ? -10.477 -26.266 -4.625 1 98 258 LYS A O 1
ATOM 2043 N N . TYR A 1 259 ? -8.758 -25.266 -3.604 1 98.06 259 TYR A N 1
ATOM 2044 C CA . TYR A 1 259 ? -8.43 -26.453 -2.818 1 98.06 259 TYR A CA 1
ATOM 2045 C C . TYR A 1 259 ? -9.43 -26.641 -1.688 1 98.06 259 TYR A C 1
ATOM 2047 O O . TYR A 1 259 ? -9.922 -27.75 -1.475 1 98.06 259 TYR A O 1
ATOM 2055 N N . TYR A 1 260 ? -9.805 -25.625 -0.955 1 97.56 260 TYR A N 1
ATOM 2056 C CA . TYR A 1 260 ? -10.586 -25.75 0.266 1 97.56 260 TYR A CA 1
ATOM 2057 C C . TYR A 1 260 ? -12.047 -25.406 0.015 1 97.56 260 TYR A C 1
ATOM 2059 O O . TYR A 1 260 ? -12.93 -25.797 0.789 1 97.56 260 TYR A O 1
ATOM 2067 N N . GLY A 1 261 ? -12.336 -24.688 -1.049 1 95.31 261 GLY A N 1
ATOM 2068 C CA . GLY A 1 261 ? -13.633 -24.031 -1.103 1 95.31 261 GLY A CA 1
ATOM 2069 C C . GLY A 1 261 ? -13.852 -23.047 0.028 1 95.31 261 GLY A C 1
ATOM 2070 O O . GLY A 1 261 ? -12.906 -22.672 0.727 1 95.31 261 GLY A O 1
ATOM 2071 N N . ASN A 1 262 ? -15.055 -22.484 0.099 1 94 262 ASN A N 1
ATOM 2072 C CA . ASN A 1 262 ? -15.336 -21.547 1.177 1 94 262 ASN A CA 1
ATOM 2073 C C . ASN A 1 262 ? -15.523 -22.266 2.512 1 94 262 ASN A C 1
ATOM 2075 O O . ASN A 1 262 ? -16.625 -22.234 3.082 1 94 262 ASN A O 1
ATOM 2079 N N . LYS A 1 263 ? -14.477 -22.922 2.934 1 95 263 LYS A N 1
ATOM 2080 C CA . LYS A 1 263 ? -14.398 -23.562 4.25 1 95 263 LYS A CA 1
ATOM 2081 C C . LYS A 1 263 ? -13.305 -22.922 5.102 1 95 263 LYS A C 1
ATOM 2083 O O . LYS A 1 263 ? -12.344 -22.375 4.57 1 95 263 LYS A O 1
ATOM 2088 N N . SER A 1 264 ? -13.602 -23.016 6.383 1 97 264 SER A N 1
ATOM 2089 C CA . SER A 1 264 ? -12.586 -22.484 7.297 1 97 264 SER A CA 1
ATOM 2090 C C . SER A 1 264 ? -11.375 -23.422 7.371 1 97 264 SER A C 1
ATOM 2092 O O . SER A 1 264 ? -11.523 -24.641 7.391 1 97 264 SER A O 1
ATOM 2094 N N . PHE A 1 265 ? -10.164 -22.844 7.379 1 97.12 265 PHE A N 1
ATOM 2095 C CA . PHE A 1 265 ? -8.945 -23.625 7.52 1 97.12 265 PHE A CA 1
ATOM 2096 C C . PHE A 1 265 ? -7.832 -22.797 8.141 1 97.12 265 PHE A C 1
ATOM 2098 O O . PHE A 1 265 ? -7.902 -21.562 8.141 1 97.12 265 PHE A O 1
ATOM 2105 N N . SER A 1 266 ? -6.859 -23.5 8.711 1 96.62 266 SER A N 1
ATOM 2106 C CA . SER A 1 266 ? -5.691 -22.844 9.297 1 96.62 266 SER A CA 1
ATOM 2107 C C . SER A 1 266 ? -4.512 -22.844 8.336 1 96.62 266 SER A C 1
ATOM 2109 O O . SER A 1 266 ? -4.281 -23.828 7.625 1 96.62 266 SER A O 1
ATOM 2111 N N . LEU A 1 267 ? -3.764 -21.766 8.289 1 96.06 267 LEU A N 1
ATOM 2112 C CA . LEU A 1 267 ? -2.564 -21.672 7.465 1 96.06 267 LEU A CA 1
ATOM 2113 C C . LEU A 1 267 ? -1.353 -22.219 8.211 1 96.06 267 LEU A C 1
ATOM 2115 O O . LEU A 1 267 ? -0.233 -22.188 7.695 1 96.06 267 LEU A O 1
ATOM 2119 N N . LYS A 1 268 ? -1.546 -22.797 9.352 1 93 268 LYS A N 1
ATOM 2120 C CA . LYS A 1 268 ? -0.464 -23.281 10.211 1 93 268 LYS A CA 1
ATOM 2121 C C . LYS A 1 268 ? 0.439 -24.25 9.469 1 93 268 LYS A C 1
ATOM 2123 O O . LYS A 1 268 ? 1.653 -24.266 9.68 1 93 268 LYS A O 1
ATOM 2128 N N . ASN A 1 269 ? -0.105 -25.078 8.617 1 93.75 269 ASN A N 1
ATOM 2129 C CA . ASN A 1 269 ? 0.651 -26.125 7.93 1 93.75 269 ASN A CA 1
ATOM 2130 C C . ASN A 1 269 ? 0.887 -25.766 6.465 1 93.75 269 ASN A C 1
ATOM 2132 O O . ASN A 1 269 ? 0.893 -26.641 5.598 1 93.75 269 ASN A O 1
ATOM 2136 N N . HIS A 1 270 ? 1.087 -24.516 6.188 1 97.06 270 HIS A N 1
ATOM 2137 C CA . HIS A 1 270 ? 1.26 -24.078 4.809 1 97.06 270 HIS A CA 1
ATOM 2138 C C . HIS A 1 270 ? 2.564 -23.297 4.641 1 97.06 270 HIS A C 1
ATOM 2140 O O . HIS A 1 270 ? 3.053 -22.688 5.594 1 97.06 270 HIS A O 1
ATOM 2146 N N . ILE A 1 271 ? 3.17 -23.391 3.508 1 97.38 271 ILE A N 1
ATOM 2147 C CA . ILE A 1 271 ? 4.211 -22.5 3.021 1 97.38 271 ILE A CA 1
ATOM 2148 C C . ILE A 1 271 ? 3.703 -21.734 1.795 1 97.38 271 ILE A C 1
ATOM 2150 O O . ILE A 1 271 ? 3.371 -22.344 0.775 1 97.38 271 ILE A O 1
ATOM 2154 N N . LEU A 1 272 ? 3.535 -20.484 1.938 1 98.44 272 LEU A N 1
ATOM 2155 C CA . LEU A 1 272 ? 3.219 -19.609 0.816 1 98.44 272 LEU A CA 1
ATOM 2156 C C . LEU A 1 272 ? 4.484 -18.984 0.238 1 98.44 272 LEU A C 1
ATOM 2158 O O . LEU A 1 272 ? 5.324 -18.484 0.981 1 98.44 272 LEU A O 1
ATOM 2162 N N . VAL A 1 273 ? 4.695 -19.094 -1.068 1 97.88 273 VAL A N 1
ATOM 2163 C CA . VAL A 1 273 ? 5.898 -18.531 -1.685 1 97.88 273 VAL A CA 1
ATOM 2164 C C . VAL A 1 273 ? 5.543 -17.891 -3.021 1 97.88 273 VAL A C 1
ATOM 2166 O O . VAL A 1 273 ? 4.73 -18.422 -3.781 1 97.88 273 VAL A O 1
ATOM 2169 N N . SER A 1 274 ? 6.047 -16.719 -3.225 1 96.25 274 SER A N 1
ATOM 2170 C CA . SER A 1 274 ? 5.715 -15.953 -4.422 1 96.25 274 SER A CA 1
ATOM 2171 C C . SER A 1 274 ? 6.949 -15.273 -5 1 96.25 274 SER A C 1
ATOM 2173 O O . SER A 1 274 ? 7.93 -15.039 -4.289 1 96.25 274 SER A O 1
ATOM 2175 N N . VAL A 1 275 ? 6.883 -15.094 -6.277 1 92.12 275 VAL A N 1
ATOM 2176 C CA . VAL A 1 275 ? 7.859 -14.281 -7 1 92.12 275 VAL A CA 1
ATOM 2177 C C . VAL A 1 275 ? 7.141 -13.234 -7.848 1 92.12 275 VAL A C 1
ATOM 2179 O O . VAL A 1 275 ? 6 -13.445 -8.266 1 92.12 275 VAL A O 1
ATOM 2182 N N . GLY A 1 276 ? 7.789 -12.141 -8.016 1 81.19 276 GLY A N 1
ATOM 2183 C CA . GLY A 1 276 ? 7.098 -11.102 -8.773 1 81.19 276 GLY A CA 1
ATOM 2184 C C . GLY A 1 276 ? 8.031 -10.07 -9.367 1 81.19 276 GLY A C 1
ATOM 2185 O O . GLY A 1 276 ? 9.234 -10.312 -9.484 1 81.19 276 GLY A O 1
ATOM 2186 N N . GLY A 1 277 ? 7.273 -8.984 -9.82 1 68.31 277 GLY A N 1
ATOM 2187 C CA . GLY A 1 277 ? 7.949 -7.883 -10.484 1 68.31 277 GLY A CA 1
ATOM 2188 C C . GLY A 1 277 ? 8.992 -7.207 -9.609 1 68.31 277 GLY A C 1
ATOM 2189 O O . GLY A 1 277 ? 8.945 -7.328 -8.383 1 68.31 277 GLY A O 1
ATOM 2190 N N . GLY A 1 278 ? 9.938 -6.68 -10.328 1 65.06 278 GLY A N 1
ATOM 2191 C CA . GLY A 1 278 ? 11.055 -6.047 -9.656 1 65.06 278 GLY A CA 1
ATOM 2192 C C . GLY A 1 278 ? 12.078 -7.039 -9.133 1 65.06 278 GLY A C 1
ATOM 2193 O O . GLY A 1 278 ? 13.109 -6.645 -8.586 1 65.06 278 GLY A O 1
ATOM 2194 N N . MET A 1 279 ? 11.75 -8.531 -9.352 1 78.25 279 MET A N 1
ATOM 2195 C CA . MET A 1 279 ? 12.547 -9.711 -9.023 1 78.25 279 MET A CA 1
ATOM 2196 C C . MET A 1 279 ? 12.562 -9.961 -7.52 1 78.25 279 MET A C 1
ATOM 2198 O O . MET A 1 279 ? 13.609 -10.266 -6.945 1 78.25 279 MET A O 1
ATOM 2202 N N . THR A 1 280 ? 11.445 -9.703 -7.004 1 83.88 280 THR A N 1
ATOM 2203 C CA . THR A 1 280 ? 11.234 -9.961 -5.586 1 83.88 280 THR A CA 1
ATOM 2204 C C . THR A 1 280 ? 10.688 -11.367 -5.367 1 83.88 280 THR A C 1
ATOM 2206 O O . THR A 1 280 ? 9.844 -11.836 -6.133 1 83.88 280 THR A O 1
ATOM 2209 N N . ALA A 1 281 ? 11.227 -12 -4.441 1 91.62 281 ALA A N 1
ATOM 2210 C CA . ALA A 1 281 ? 10.664 -13.242 -3.916 1 91.62 281 ALA A CA 1
ATOM 2211 C C . ALA A 1 281 ? 10.258 -13.086 -2.453 1 91.62 281 ALA A C 1
ATOM 2213 O O . ALA A 1 281 ? 10.898 -12.352 -1.7 1 91.62 281 ALA A O 1
ATOM 2214 N N . SER A 1 282 ? 9.172 -13.664 -2.088 1 93.31 282 SER A N 1
ATOM 2215 C CA . SER A 1 282 ? 8.68 -13.578 -0.718 1 93.31 282 SER A CA 1
ATOM 2216 C C . SER A 1 282 ? 8.016 -14.875 -0.282 1 93.31 282 SER A C 1
ATOM 2218 O O . SER A 1 282 ? 7.367 -15.547 -1.087 1 93.31 282 SER A O 1
ATOM 2220 N N . GLY A 1 283 ? 8.266 -15.266 0.947 1 95.44 283 GLY A N 1
ATOM 2221 C CA . GLY A 1 283 ? 7.625 -16.438 1.525 1 95.44 283 GLY A CA 1
ATOM 2222 C C . GLY A 1 283 ? 7.188 -16.234 2.963 1 95.44 283 GLY A C 1
ATOM 2223 O O . GLY A 1 283 ? 7.738 -15.383 3.67 1 95.44 283 GLY A O 1
ATOM 2224 N N . ILE A 1 284 ? 6.16 -16.938 3.332 1 95.5 284 ILE A N 1
ATOM 2225 C CA . ILE A 1 284 ? 5.699 -16.891 4.715 1 95.5 284 ILE A CA 1
ATOM 2226 C C . ILE A 1 284 ? 5.215 -18.266 5.145 1 95.5 284 ILE A C 1
ATOM 2228 O O . ILE A 1 284 ? 4.672 -19.031 4.332 1 95.5 284 ILE A O 1
ATOM 2232 N N . THR A 1 285 ? 5.48 -18.641 6.383 1 96.19 285 THR A N 1
ATOM 2233 C CA . THR A 1 285 ? 5.008 -19.875 6.996 1 96.19 285 THR A CA 1
ATOM 2234 C C . THR A 1 285 ? 4.738 -19.672 8.484 1 96.19 285 THR A C 1
ATOM 2236 O O . THR A 1 285 ? 5.074 -18.625 9.047 1 96.19 285 THR A O 1
ATOM 2239 N N . TRP A 1 286 ? 4.008 -20.625 9.023 1 91.75 286 TRP A N 1
ATOM 2240 C CA . TRP A 1 286 ? 3.662 -20.578 10.445 1 91.75 286 TRP A CA 1
ATOM 2241 C C . TRP A 1 286 ? 4.25 -21.766 11.188 1 91.75 286 TRP A C 1
ATOM 2243 O O . TRP A 1 286 ? 4.492 -22.812 10.594 1 91.75 286 TRP A O 1
ATOM 2253 N N . ARG A 1 287 ? 4.801 -21.516 12.391 1 81.19 287 ARG A N 1
ATOM 2254 C CA . ARG A 1 287 ? 5.418 -22.562 13.195 1 81.19 287 ARG A CA 1
ATOM 2255 C C . ARG A 1 287 ? 4.715 -22.703 14.539 1 81.19 287 ARG A C 1
ATOM 2257 O O . ARG A 1 287 ? 4.234 -21.719 15.102 1 81.19 287 ARG A O 1
ATOM 2264 N N . CYS A 1 288 ? 4.512 -23.953 14.82 1 59.12 288 CYS A N 1
ATOM 2265 C CA . CYS A 1 288 ? 4.031 -24.219 16.172 1 59.12 288 CYS A CA 1
ATOM 2266 C C . CYS A 1 288 ? 5.164 -24.125 17.188 1 59.12 288 CYS A C 1
ATOM 2268 O O . CYS A 1 288 ? 6.324 -24.375 16.859 1 59.12 288 CYS A O 1
ATOM 2270 N N . PHE A 1 289 ? 5.176 -23.344 18.172 1 51.53 289 PHE A N 1
ATOM 2271 C CA . PHE A 1 289 ? 6.16 -23.25 19.25 1 51.53 289 PHE A CA 1
ATOM 2272 C C . PHE A 1 289 ? 6.863 -24.578 19.453 1 51.53 289 PHE A C 1
ATOM 2274 O O . PHE A 1 289 ? 8.062 -24.625 19.719 1 51.53 289 PHE A O 1
ATOM 2281 N N . ASN A 1 290 ? 6.234 -25.672 19.531 1 43.62 290 ASN A N 1
ATOM 2282 C CA . ASN A 1 290 ? 6.801 -26.938 20 1 43.62 290 ASN A CA 1
ATOM 2283 C C . ASN A 1 290 ? 7.586 -27.641 18.891 1 43.62 290 ASN A C 1
ATOM 2285 O O . ASN A 1 290 ? 8.016 -28.781 19.062 1 43.62 290 ASN A O 1
ATOM 2289 N N . GLU A 1 291 ? 7.594 -27.188 17.797 1 45.69 291 GLU A N 1
ATOM 2290 C CA . GLU A 1 291 ? 8.203 -28.031 16.766 1 45.69 291 GLU A CA 1
ATOM 2291 C C . GLU A 1 291 ? 9.727 -27.922 16.797 1 45.69 291 GLU A C 1
ATOM 2293 O O . GLU A 1 291 ? 10.414 -28.672 16.094 1 45.69 291 GLU A O 1
ATOM 2298 N N . ASP A 1 292 ? 10.352 -26.875 17.234 1 39.84 292 ASP A N 1
ATOM 2299 C CA . ASP A 1 292 ? 11.805 -26.969 17.328 1 39.84 292 ASP A CA 1
ATOM 2300 C C . ASP A 1 292 ? 12.211 -28.172 18.172 1 39.84 292 ASP A C 1
ATOM 2302 O O . ASP A 1 292 ? 13.398 -28.469 18.312 1 39.84 292 ASP A O 1
ATOM 2306 N N . SER A 1 293 ? 11.469 -28.578 19.188 1 34.25 293 SER A N 1
ATOM 2307 C CA . SER A 1 293 ? 12.086 -29.516 20.109 1 34.25 293 SER A CA 1
ATOM 2308 C C . SER A 1 293 ? 12.422 -30.828 19.406 1 34.25 293 SER A C 1
ATOM 2310 O O . SER A 1 293 ? 13.125 -31.688 19.953 1 34.25 293 SER A O 1
ATOM 2312 N N . ASN A 1 294 ? 11.57 -31.266 18.469 1 32.47 294 ASN A N 1
ATOM 2313 C CA . ASN A 1 294 ? 11.875 -32.688 18.25 1 32.47 294 ASN A CA 1
ATOM 2314 C C . ASN A 1 294 ? 13.078 -32.844 17.328 1 32.47 294 ASN A C 1
ATOM 2316 O O . ASN A 1 294 ? 13.391 -33.969 16.922 1 32.47 294 ASN A O 1
ATOM 2320 N N . ASN A 1 295 ? 13.625 -31.797 16.469 1 28.92 295 ASN A N 1
ATOM 2321 C CA . ASN A 1 295 ? 14.82 -32.406 15.914 1 28.92 295 ASN A CA 1
ATOM 2322 C C . ASN A 1 295 ? 16.047 -32.188 16.797 1 28.92 295 ASN A C 1
ATOM 2324 O O . ASN A 1 295 ? 16.219 -31.078 17.344 1 28.92 295 ASN A O 1
ATOM 2328 N N . MET B 1 1 ? 12.305 4.949 17.266 1 95.62 1 MET B N 1
ATOM 2329 C CA . MET B 1 1 ? 12.797 5.082 15.898 1 95.62 1 MET B CA 1
ATOM 2330 C C . MET B 1 1 ? 13.711 6.293 15.766 1 95.62 1 MET B C 1
ATOM 2332 O O . MET B 1 1 ? 13.414 7.363 16.297 1 95.62 1 MET B O 1
ATOM 2336 N N . LYS B 1 2 ? 14.797 6.074 15.148 1 97.44 2 LYS B N 1
ATOM 2337 C CA . LYS B 1 2 ? 15.758 7.141 14.875 1 97.44 2 LYS B CA 1
ATOM 2338 C C . LYS B 1 2 ? 15.711 7.555 13.406 1 97.44 2 LYS B C 1
ATOM 2340 O O . LYS B 1 2 ? 15.773 6.703 12.516 1 97.44 2 LYS B O 1
ATOM 2345 N N . VAL B 1 3 ? 15.523 8.828 13.219 1 98.25 3 VAL B N 1
ATOM 2346 C CA . VAL B 1 3 ? 15.672 9.398 11.883 1 98.25 3 VAL B CA 1
ATOM 2347 C C . VAL B 1 3 ? 17.125 9.797 11.656 1 98.25 3 VAL B C 1
ATOM 2349 O O . VAL B 1 3 ? 17.641 10.711 12.305 1 98.25 3 VAL B O 1
ATOM 2352 N N . LEU B 1 4 ? 17.75 9.148 10.734 1 98.25 4 LEU B N 1
ATOM 2353 C CA . LEU B 1 4 ? 19.156 9.406 10.469 1 98.25 4 LEU B CA 1
ATOM 2354 C C . LEU B 1 4 ? 19.328 10.633 9.57 1 98.25 4 LEU B C 1
ATOM 2356 O O . LEU B 1 4 ? 20.25 11.43 9.766 1 98.25 4 LEU B O 1
ATOM 2360 N N . GLN B 1 5 ? 18.516 10.656 8.594 1 98.19 5 GLN B N 1
ATOM 2361 C CA . GLN B 1 5 ? 18.5 11.742 7.621 1 98.19 5 GLN B CA 1
ATOM 2362 C C . GLN B 1 5 ? 17.078 12.039 7.148 1 98.19 5 GLN B C 1
ATOM 2364 O O . GLN B 1 5 ? 16.234 11.148 7.125 1 98.19 5 GLN B O 1
ATOM 2369 N N . ILE B 1 6 ? 16.875 13.258 6.84 1 98.56 6 ILE B N 1
ATOM 2370 C CA . ILE B 1 6 ? 15.578 13.672 6.297 1 98.56 6 ILE B CA 1
ATOM 2371 C C . ILE B 1 6 ? 15.789 14.719 5.207 1 98.56 6 ILE B C 1
ATOM 2373 O O . ILE B 1 6 ? 16.641 15.602 5.344 1 98.56 6 ILE B O 1
ATOM 2377 N N . GLY B 1 7 ? 15.172 14.516 4.035 1 98.44 7 GLY B N 1
ATOM 2378 C CA . GLY B 1 7 ? 15.188 15.445 2.916 1 98.44 7 GLY B CA 1
ATOM 2379 C C . GLY B 1 7 ? 13.797 15.844 2.457 1 98.44 7 GLY B C 1
ATOM 2380 O O . GLY B 1 7 ? 12.82 15.18 2.779 1 98.44 7 GLY B O 1
ATOM 2381 N N . ALA B 1 8 ? 13.773 17 1.782 1 98.44 8 ALA B N 1
ATOM 2382 C CA . ALA B 1 8 ? 12.484 17.5 1.312 1 98.44 8 ALA B CA 1
ATOM 2383 C C . ALA B 1 8 ? 12.602 18.062 -0.102 1 98.44 8 ALA B C 1
ATOM 2385 O O . ALA B 1 8 ? 13.656 18.578 -0.49 1 98.44 8 ALA B O 1
ATOM 2386 N N . TYR B 1 9 ? 11.586 17.812 -0.828 1 98.56 9 TYR B N 1
ATOM 2387 C CA . TYR B 1 9 ? 11.336 18.531 -2.072 1 98.56 9 TYR B CA 1
ATOM 2388 C C . TYR B 1 9 ? 10.094 19.406 -1.961 1 98.56 9 TYR B C 1
ATOM 2390 O O . TYR B 1 9 ? 8.984 18.906 -1.776 1 98.56 9 TYR B O 1
ATOM 2398 N N . ILE B 1 10 ? 10.312 20.672 -2.053 1 98.25 10 ILE B N 1
ATOM 2399 C CA . ILE B 1 10 ? 9.258 21.672 -2.119 1 98.25 10 ILE B CA 1
ATOM 2400 C C . ILE B 1 10 ? 9.266 22.344 -3.49 1 98.25 10 ILE B C 1
ATOM 2402 O O . ILE B 1 10 ? 10.266 22.922 -3.895 1 98.25 10 ILE B O 1
ATOM 2406 N N . PRO B 1 11 ? 8.133 22.188 -4.164 1 98.44 11 PRO B N 1
ATOM 2407 C CA . PRO B 1 11 ? 8.094 22.719 -5.527 1 98.44 11 PRO B CA 1
ATOM 2408 C C . PRO B 1 11 ? 8.406 24.203 -5.59 1 98.44 11 PRO B C 1
ATOM 2410 O O . PRO B 1 11 ? 8.281 24.906 -4.582 1 98.44 11 PRO B O 1
ATOM 2413 N N . GLU B 1 12 ? 8.742 24.656 -6.809 1 96.88 12 GLU B N 1
ATOM 2414 C CA . GLU B 1 12 ? 9.172 26.031 -7 1 96.88 12 GLU B CA 1
ATOM 2415 C C . GLU B 1 12 ? 7.988 26.953 -7.27 1 96.88 12 GLU B C 1
ATOM 2417 O O . GLU B 1 12 ? 8.039 28.141 -6.961 1 96.88 12 GLU B O 1
ATOM 2422 N N . ASN B 1 13 ? 6.926 26.469 -7.867 1 97.81 13 ASN B N 1
ATOM 2423 C CA . ASN B 1 13 ? 5.758 27.281 -8.164 1 97.81 13 ASN B CA 1
ATOM 2424 C C . ASN B 1 13 ? 4.941 27.578 -6.91 1 97.81 13 ASN B C 1
ATOM 2426 O O . ASN B 1 13 ? 4.418 26.672 -6.277 1 97.81 13 ASN B O 1
ATOM 2430 N N . ILE B 1 14 ? 4.777 28.891 -6.66 1 98.12 14 ILE B N 1
ATOM 2431 C CA . ILE B 1 14 ? 4.102 29.312 -5.438 1 98.12 14 ILE B CA 1
ATOM 2432 C C . ILE B 1 14 ? 2.725 29.875 -5.781 1 98.12 14 ILE B C 1
ATOM 2434 O O . ILE B 1 14 ? 2.588 30.688 -6.695 1 98.12 14 ILE B O 1
ATOM 2438 N N . LEU B 1 15 ? 1.727 29.344 -5.105 1 98 15 LEU B N 1
ATOM 2439 C CA . LEU B 1 15 ? 0.37 29.875 -5.137 1 98 15 LEU B CA 1
ATOM 2440 C C . LEU B 1 15 ? 0.073 30.672 -3.869 1 98 15 LEU B C 1
ATOM 2442 O O . LEU B 1 15 ? -0.031 30.094 -2.781 1 98 15 LEU B O 1
ATOM 2446 N N . THR B 1 16 ? -0.149 31.969 -4.012 1 97.94 16 THR B N 1
ATOM 2447 C CA . THR B 1 16 ? -0.316 32.844 -2.857 1 97.94 16 THR B CA 1
ATOM 2448 C C . THR B 1 16 ? -1.792 33.156 -2.619 1 97.94 16 THR B C 1
ATOM 2450 O O . THR B 1 16 ? -2.633 32.875 -3.48 1 97.94 16 THR B O 1
ATOM 2453 N N . ASN B 1 17 ? -2.018 33.688 -1.402 1 98.25 17 ASN B N 1
ATOM 2454 C CA . ASN B 1 17 ? -3.377 34.156 -1.112 1 98.25 17 ASN B CA 1
ATOM 2455 C C . ASN B 1 17 ? -3.809 35.281 -2.045 1 98.25 17 ASN B C 1
ATOM 2457 O O . ASN B 1 17 ? -4.992 35.406 -2.369 1 98.25 17 ASN B O 1
ATOM 2461 N N . GLU B 1 18 ? -2.908 36.094 -2.475 1 98.25 18 GLU B N 1
ATOM 2462 C CA . GLU B 1 18 ? -3.227 37.156 -3.41 1 98.25 18 GLU B CA 1
ATOM 2463 C C . GLU B 1 18 ? -3.766 36.594 -4.727 1 98.25 18 GLU B C 1
ATOM 2465 O O . GLU B 1 18 ? -4.773 37.094 -5.246 1 98.25 18 GLU B O 1
ATOM 2470 N N . MET B 1 19 ? -3.09 35.594 -5.25 1 97.81 19 MET B N 1
ATOM 2471 C CA . MET B 1 19 ? -3.514 34.969 -6.5 1 97.81 19 MET B CA 1
ATOM 2472 C C . MET B 1 19 ? -4.906 34.375 -6.363 1 97.81 19 MET B C 1
ATOM 2474 O O . MET B 1 19 ? -5.738 34.531 -7.258 1 97.81 19 MET B O 1
ATOM 2478 N N . LEU B 1 20 ? -5.145 33.719 -5.297 1 98 20 LEU B N 1
ATOM 2479 C CA . LEU B 1 20 ? -6.43 33.094 -5.059 1 98 20 LEU B CA 1
ATOM 2480 C C . LEU B 1 20 ? -7.523 34.125 -4.805 1 98 20 LEU B C 1
ATOM 2482 O O . LEU B 1 20 ? -8.672 33.906 -5.199 1 98 20 LEU B O 1
ATOM 2486 N N . SER B 1 21 ? -7.184 35.094 -4.031 1 98 21 SER B N 1
ATOM 2487 C CA . SER B 1 21 ? -8.109 36.219 -3.789 1 98 21 SER B CA 1
ATOM 2488 C C . SER B 1 21 ? -8.648 36.781 -5.098 1 98 21 SER B C 1
ATOM 2490 O O . SER B 1 21 ? -9.852 37 -5.227 1 98 21 SER B O 1
ATOM 2492 N N . GLU B 1 22 ? -7.816 36.969 -6.039 1 97.69 22 GLU B N 1
ATOM 2493 C CA . GLU B 1 22 ? -8.211 37.469 -7.352 1 97.69 22 GLU B CA 1
ATOM 2494 C C . GLU B 1 22 ? -9.086 36.469 -8.094 1 97.69 22 GLU B C 1
ATOM 2496 O O . GLU B 1 22 ? -10.102 36.812 -8.68 1 97.69 22 GLU B O 1
ATOM 2501 N N . ARG B 1 23 ? -8.766 35.25 -8.055 1 97.06 23 ARG B N 1
ATOM 2502 C CA . ARG B 1 23 ? -9.461 34.188 -8.773 1 97.06 23 ARG B CA 1
ATOM 2503 C C . ARG B 1 23 ? -10.891 34.031 -8.273 1 97.06 23 ARG B C 1
ATOM 2505 O O . ARG B 1 23 ? -11.812 33.812 -9.062 1 97.06 23 ARG B O 1
ATOM 2512 N N . PHE B 1 24 ? -11.047 34.156 -7 1 97.94 24 PHE B N 1
ATOM 2513 C CA . PHE B 1 24 ? -12.344 33.812 -6.418 1 97.94 24 PHE B CA 1
ATOM 2514 C C . PHE B 1 24 ? -13.086 35.062 -5.98 1 97.94 24 PHE B C 1
ATOM 2516 O O . PHE B 1 24 ? -14.188 34.969 -5.438 1 97.94 24 PHE B O 1
ATOM 2523 N N . ASN B 1 25 ? -12.516 36.188 -6.094 1 97.81 25 ASN B N 1
ATOM 2524 C CA . ASN B 1 25 ? -13.109 37.469 -5.703 1 97.81 25 ASN B CA 1
ATOM 2525 C C . ASN B 1 25 ? -13.445 37.5 -4.215 1 97.81 25 ASN B C 1
ATOM 2527 O O . ASN B 1 25 ? -14.586 37.781 -3.838 1 97.81 25 ASN B O 1
ATOM 2531 N N . VAL B 1 26 ? -12.477 37.125 -3.404 1 98.19 26 VAL B N 1
ATOM 2532 C CA . VAL B 1 26 ? -12.516 37.219 -1.949 1 98.19 26 VAL B CA 1
ATOM 2533 C C . VAL B 1 26 ? -11.266 37.938 -1.446 1 98.19 26 VAL B C 1
ATOM 2535 O O . VAL B 1 26 ? -10.344 38.188 -2.219 1 98.19 26 VAL B O 1
ATOM 2538 N N . SER B 1 27 ? -11.234 38.281 -0.203 1 98 27 SER B N 1
ATOM 2539 C CA . SER B 1 27 ? -10.055 38.969 0.34 1 98 27 SER B CA 1
ATOM 2540 C C . SER B 1 27 ? -9.008 37.938 0.8 1 98 27 SER B C 1
ATOM 2542 O O . SER B 1 27 ? -9.336 36.812 1.104 1 98 27 SER B O 1
ATOM 2544 N N . THR B 1 28 ? -7.805 38.469 0.781 1 97.81 28 THR B N 1
ATOM 2545 C CA . THR B 1 28 ? -6.738 37.625 1.327 1 97.81 28 THR B CA 1
ATOM 2546 C C . THR B 1 28 ? -6.984 37.344 2.805 1 97.81 28 THR B C 1
ATOM 2548 O O . THR B 1 28 ? -6.648 36.25 3.291 1 97.81 28 THR B O 1
ATOM 2551 N N . GLU B 1 29 ? -7.57 38.281 3.496 1 97.69 29 GLU B N 1
ATOM 2552 C CA . GLU B 1 29 ? -7.891 38.094 4.91 1 97.69 29 GLU B CA 1
ATOM 2553 C C . GLU B 1 29 ? -8.922 37 5.109 1 97.69 29 GLU B C 1
ATOM 2555 O O . GLU B 1 29 ? -8.844 36.219 6.082 1 97.69 29 GLU B O 1
ATOM 2560 N N . TRP B 1 30 ? -9.859 36.938 4.23 1 97.38 30 TRP B N 1
ATOM 2561 C CA . TRP B 1 30 ? -10.875 35.906 4.289 1 97.38 30 TRP B CA 1
ATOM 2562 C C . TRP B 1 30 ? -10.234 34.5 4.199 1 97.38 30 TRP B C 1
ATOM 2564 O O . TRP B 1 30 ? -10.562 33.625 4.98 1 97.38 30 TRP B O 1
ATOM 2574 N N . ILE B 1 31 ? -9.344 34.375 3.305 1 97.75 31 ILE B N 1
ATOM 2575 C CA . ILE B 1 31 ? -8.656 33.094 3.1 1 97.75 31 ILE B CA 1
ATOM 2576 C C . ILE B 1 31 ? -7.82 32.75 4.332 1 97.75 31 ILE B C 1
ATOM 2578 O O . ILE B 1 31 ? -7.895 31.641 4.855 1 97.75 31 ILE B O 1
ATOM 2582 N N . TYR B 1 32 ? -7.059 33.719 4.766 1 97.88 32 TYR B N 1
ATOM 2583 C CA . TYR B 1 32 ? -6.164 33.5 5.895 1 97.88 32 TYR B CA 1
ATOM 2584 C C . TYR B 1 32 ? -6.949 33.125 7.148 1 97.88 32 TYR B C 1
ATOM 2586 O O . TYR B 1 32 ? -6.57 32.219 7.887 1 97.88 32 TYR B O 1
ATOM 2594 N N . LYS B 1 33 ? -7.988 33.844 7.441 1 96.38 33 LYS B N 1
ATOM 2595 C CA . LYS B 1 33 ? -8.805 33.594 8.625 1 96.38 33 LYS B CA 1
ATOM 2596 C C . LYS B 1 33 ? -9.375 32.156 8.617 1 96.38 33 LYS B C 1
ATOM 2598 O O . LYS B 1 33 ? -9.523 31.547 9.672 1 96.38 33 LYS B O 1
ATOM 2603 N N . ARG B 1 34 ? -9.562 31.656 7.465 1 95.38 34 ARG B N 1
ATOM 2604 C CA . ARG B 1 34 ? -10.242 30.375 7.344 1 95.38 34 ARG B CA 1
ATOM 2605 C C . ARG B 1 34 ? -9.242 29.219 7.34 1 95.38 34 ARG B C 1
ATOM 2607 O O . ARG B 1 34 ? -9.602 28.078 7.598 1 95.38 34 ARG B O 1
ATOM 2614 N N . THR B 1 35 ? -8.039 29.531 6.996 1 97.25 35 THR B N 1
ATOM 2615 C CA . THR B 1 35 ? -7.129 28.422 6.75 1 97.25 35 THR B CA 1
ATOM 2616 C C . THR B 1 35 ? -5.844 28.594 7.551 1 97.25 35 THR B C 1
ATOM 2618 O O . THR B 1 35 ? -5.133 27.609 7.809 1 97.25 35 THR B O 1
ATOM 2621 N N . ASN B 1 36 ? -5.477 29.875 7.867 1 97.94 36 ASN B N 1
ATOM 2622 C CA . ASN B 1 36 ? -4.176 30.25 8.406 1 97.94 36 ASN B CA 1
ATOM 2623 C C . ASN B 1 36 ? -3.045 29.906 7.445 1 97.94 36 ASN B C 1
ATOM 2625 O O . ASN B 1 36 ? -1.93 29.594 7.879 1 97.94 36 ASN B O 1
ATOM 2629 N N . ILE B 1 37 ? -3.322 29.859 6.094 1 98.31 37 ILE B N 1
ATOM 2630 C CA . ILE B 1 37 ? -2.342 29.531 5.066 1 98.31 37 ILE B CA 1
ATOM 2631 C C . ILE B 1 37 ? -2.039 30.766 4.23 1 98.31 37 ILE B C 1
ATOM 2633 O O . ILE B 1 37 ? -2.949 31.516 3.859 1 98.31 37 ILE B O 1
ATOM 2637 N N . LYS B 1 38 ? -0.791 30.969 4.027 1 98.06 38 LYS B N 1
ATOM 2638 C CA . LYS B 1 38 ? -0.391 32.094 3.209 1 98.06 38 LYS B CA 1
ATOM 2639 C C . LYS B 1 38 ? 0.125 31.656 1.848 1 98.06 38 LYS B C 1
ATOM 2641 O O . LYS B 1 38 ? -0.002 32.375 0.857 1 98.06 38 LYS B O 1
ATOM 2646 N N . LYS B 1 39 ? 0.751 30.453 1.85 1 97.44 39 LYS B N 1
ATOM 2647 C CA . LYS B 1 39 ? 1.387 29.969 0.628 1 97.44 39 LYS B CA 1
ATOM 2648 C C . LYS B 1 39 ? 1.11 28.484 0.42 1 97.44 39 LYS B C 1
ATOM 2650 O O . LYS B 1 39 ? 0.95 27.734 1.387 1 97.44 39 LYS B O 1
ATOM 2655 N N . ARG B 1 40 ? 1.003 28.125 -0.843 1 98.25 40 ARG B N 1
ATOM 2656 C CA . ARG B 1 40 ? 0.979 26.734 -1.321 1 98.25 40 ARG B CA 1
ATOM 2657 C C . ARG B 1 40 ? 2.002 26.531 -2.432 1 98.25 40 ARG B C 1
ATOM 2659 O O . ARG B 1 40 ? 2.385 27.469 -3.119 1 98.25 40 ARG B O 1
ATOM 2666 N N . PHE B 1 41 ? 2.393 25.344 -2.568 1 98.69 41 PHE B N 1
ATOM 2667 C CA . PHE B 1 41 ? 3.395 25 -3.572 1 98.69 41 PHE B CA 1
ATOM 2668 C C . PHE B 1 41 ? 2.865 23.938 -4.531 1 98.69 41 PHE B C 1
ATOM 2670 O O . PHE B 1 41 ? 2.266 22.953 -4.102 1 98.69 41 PHE B O 1
ATOM 2677 N N . LEU B 1 42 ? 3.053 24.203 -5.824 1 98.19 42 LEU B N 1
ATOM 2678 C CA . LEU B 1 42 ? 2.5 23.328 -6.855 1 98.19 42 LEU B CA 1
ATOM 2679 C C . LEU B 1 42 ? 3.607 22.734 -7.711 1 98.19 42 LEU B C 1
ATOM 2681 O O . LEU B 1 42 ? 4.477 23.453 -8.211 1 98.19 42 LEU B O 1
ATOM 2685 N N . SER B 1 43 ? 3.582 21.438 -7.879 1 97.56 43 SER B N 1
ATOM 2686 C CA . SER B 1 43 ? 4.621 20.734 -8.625 1 97.56 43 SER B CA 1
ATOM 2687 C C . SER B 1 43 ? 4.219 20.531 -10.086 1 97.56 43 SER B C 1
ATOM 2689 O O . SER B 1 43 ? 3.029 20.469 -10.406 1 97.56 43 SER B O 1
ATOM 2691 N N . ASN B 1 44 ? 5.262 20.422 -10.945 1 96.06 44 ASN B N 1
ATOM 2692 C CA . ASN B 1 44 ? 5.051 20.094 -12.352 1 96.06 44 ASN B CA 1
ATOM 2693 C C . ASN B 1 44 ? 5.652 18.75 -12.711 1 96.06 44 ASN B C 1
ATOM 2695 O O . ASN B 1 44 ? 5.727 18.375 -13.883 1 96.06 44 ASN B O 1
ATOM 2699 N N . THR B 1 45 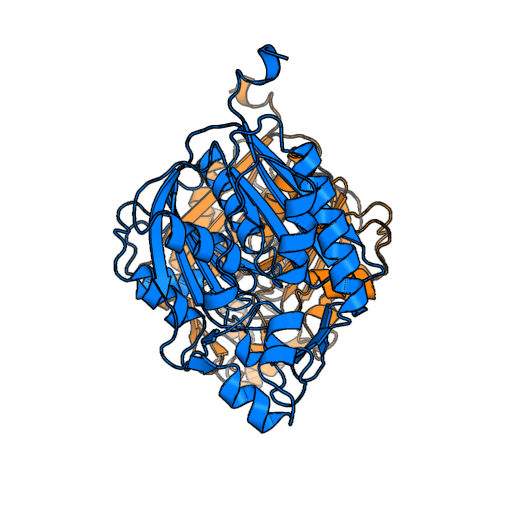? 6.062 18.016 -11.68 1 94.31 45 THR B N 1
ATOM 2700 C CA . THR B 1 45 ? 6.672 16.719 -11.938 1 94.31 45 THR B CA 1
ATOM 2701 C C . THR B 1 45 ? 5.898 15.602 -11.234 1 94.31 45 THR B C 1
ATOM 2703 O O . THR B 1 45 ? 4.965 15.875 -10.477 1 94.31 45 THR B O 1
ATOM 2706 N N . SER B 1 46 ? 6.195 14.336 -11.531 1 90.94 46 SER B N 1
ATOM 2707 C CA . SER B 1 46 ? 5.473 13.188 -11 1 90.94 46 SER B CA 1
ATOM 2708 C C . SER B 1 46 ? 5.781 12.961 -9.523 1 90.94 46 SER B C 1
ATOM 2710 O O . SER B 1 46 ? 6.781 13.469 -9.016 1 90.94 46 SER B O 1
ATOM 2712 N N . ILE B 1 47 ? 4.891 12.25 -8.867 1 91.75 47 ILE B N 1
ATOM 2713 C CA . ILE B 1 47 ? 5.094 11.953 -7.453 1 91.75 47 ILE B CA 1
ATOM 2714 C C . ILE B 1 47 ? 6.379 11.148 -7.273 1 91.75 47 ILE B C 1
ATOM 2716 O O . ILE B 1 47 ? 7.086 11.312 -6.273 1 91.75 47 ILE B O 1
ATOM 2720 N N . LEU B 1 48 ? 6.703 10.25 -8.203 1 91.31 48 LEU B N 1
ATOM 2721 C CA . LEU B 1 48 ? 7.957 9.508 -8.141 1 91.31 48 LEU B CA 1
ATOM 2722 C C . LEU B 1 48 ? 9.148 10.461 -8.203 1 91.31 48 LEU B C 1
ATOM 2724 O O . LEU B 1 48 ? 10.062 10.375 -7.379 1 91.31 48 LEU B O 1
ATOM 2728 N N . ASP B 1 49 ? 9.102 11.367 -9.156 1 94.94 49 ASP B N 1
ATOM 2729 C CA . ASP B 1 49 ? 10.203 12.312 -9.32 1 94.94 49 ASP B CA 1
ATOM 2730 C C . ASP B 1 49 ? 10.344 13.203 -8.086 1 94.94 49 ASP B C 1
ATOM 2732 O O . ASP B 1 49 ? 11.453 13.547 -7.688 1 94.94 49 ASP B O 1
ATOM 2736 N N . MET B 1 50 ? 9.242 13.625 -7.559 1 97.25 50 MET B N 1
ATOM 2737 C CA . MET B 1 50 ? 9.289 14.422 -6.332 1 97.25 50 MET B CA 1
ATOM 2738 C C . MET B 1 50 ? 9.992 13.664 -5.215 1 97.25 50 MET B C 1
ATOM 2740 O O . MET B 1 50 ? 10.836 14.219 -4.512 1 97.25 50 MET B O 1
ATOM 2744 N N . GLY B 1 51 ? 9.602 12.438 -5.055 1 97.5 51 GLY B N 1
ATOM 2745 C CA . GLY B 1 51 ? 10.227 11.602 -4.047 1 97.5 51 GLY B CA 1
ATOM 2746 C C . GLY B 1 51 ? 11.719 11.43 -4.262 1 97.5 51 GLY B C 1
ATOM 2747 O O . GLY B 1 51 ? 12.5 11.477 -3.307 1 97.5 51 GLY B O 1
ATOM 2748 N N . ILE B 1 52 ? 12.117 11.219 -5.543 1 97.06 52 ILE B N 1
ATOM 2749 C CA . ILE B 1 52 ? 13.523 11.062 -5.883 1 97.06 52 ILE B CA 1
ATOM 2750 C C . ILE B 1 52 ? 14.281 12.344 -5.555 1 97.06 52 ILE B C 1
ATOM 2752 O O . ILE B 1 52 ? 15.375 12.305 -4.992 1 97.06 52 ILE B O 1
ATOM 2756 N N . LYS B 1 53 ? 13.703 13.461 -5.891 1 98.19 53 LYS B N 1
ATOM 2757 C CA . LYS B 1 53 ? 14.32 14.742 -5.598 1 98.19 53 LYS B CA 1
ATOM 2758 C C . LYS B 1 53 ? 14.5 14.938 -4.094 1 98.19 53 LYS B C 1
ATOM 2760 O O . LYS B 1 53 ? 15.523 15.477 -3.648 1 98.19 53 LYS B O 1
ATOM 2765 N N . ALA B 1 54 ? 13.523 14.555 -3.279 1 98.56 54 ALA B N 1
ATOM 2766 C CA . ALA B 1 54 ? 13.609 14.672 -1.825 1 98.56 54 ALA B CA 1
ATOM 2767 C C . ALA B 1 54 ? 14.734 13.797 -1.272 1 98.56 54 ALA B C 1
ATOM 2769 O O . ALA B 1 54 ? 15.25 14.055 -0.183 1 98.56 54 ALA B O 1
ATOM 2770 N N . SER B 1 55 ? 15.109 12.742 -1.995 1 98 55 SER B N 1
ATOM 2771 C CA . SER B 1 55 ? 16.062 11.742 -1.536 1 98 55 SER B CA 1
ATOM 2772 C C . SER B 1 55 ? 17.469 12.055 -2.029 1 98 55 SER B C 1
ATOM 2774 O O . SER B 1 55 ? 18.438 11.438 -1.592 1 98 55 SER B O 1
ATOM 2776 N N . LYS B 1 56 ? 17.625 12.945 -2.93 1 92.69 56 LYS B N 1
ATOM 2777 C CA . LYS B 1 56 ? 18.812 13.156 -3.732 1 92.69 56 LYS B CA 1
ATOM 2778 C C . LYS B 1 56 ? 20.031 13.43 -2.846 1 92.69 56 LYS B C 1
ATOM 2780 O O . LYS B 1 56 ? 21.141 12.977 -3.143 1 92.69 56 LYS B O 1
ATOM 2785 N N . ASN B 1 57 ? 19.938 14.062 -1.753 1 93.56 57 ASN B N 1
ATOM 2786 C CA . ASN B 1 57 ? 21.078 14.477 -0.947 1 93.56 57 ASN B CA 1
ATOM 2787 C C . ASN B 1 57 ? 21.25 13.594 0.289 1 93.56 57 ASN B C 1
ATOM 2789 O O . ASN B 1 57 ? 22.031 13.906 1.179 1 93.56 57 ASN B O 1
ATOM 2793 N N . LEU B 1 58 ? 20.531 12.57 0.34 1 97.06 58 LEU B N 1
ATOM 2794 C CA . LEU B 1 58 ? 20.625 11.68 1.491 1 97.06 58 LEU B CA 1
ATOM 2795 C C . LEU B 1 58 ? 21.688 10.602 1.261 1 97.06 58 LEU B C 1
ATOM 2797 O O . LEU B 1 58 ? 21.891 10.172 0.127 1 97.06 58 LEU B O 1
ATOM 2801 N N . ASP B 1 59 ? 22.375 10.266 2.283 1 96.25 59 ASP B N 1
ATOM 2802 C CA . ASP B 1 59 ? 23.219 9.078 2.258 1 96.25 59 ASP B CA 1
ATOM 2803 C C . ASP B 1 59 ? 22.375 7.809 2.406 1 96.25 59 ASP B C 1
ATOM 2805 O O . ASP B 1 59 ? 21.844 7.531 3.484 1 96.25 59 ASP B O 1
ATOM 2809 N N . LEU B 1 60 ? 22.328 7.031 1.392 1 95.75 60 LEU B N 1
ATOM 2810 C CA . LEU B 1 60 ? 21.453 5.871 1.361 1 95.75 60 LEU B CA 1
ATOM 2811 C C . LEU B 1 60 ? 22.219 4.582 1.599 1 95.75 60 LEU B C 1
ATOM 2813 O O . LEU B 1 60 ? 21.703 3.488 1.375 1 95.75 60 LEU B O 1
ATOM 2817 N N . ASN B 1 61 ? 23.406 4.777 2.055 1 94.12 61 ASN B N 1
ATOM 2818 C CA . ASN B 1 61 ? 24.188 3.59 2.385 1 94.12 61 ASN B CA 1
ATOM 2819 C C . ASN B 1 61 ? 23.516 2.75 3.463 1 94.12 61 ASN B C 1
ATOM 2821 O O . ASN B 1 61 ? 23.094 3.275 4.496 1 94.12 61 ASN B O 1
ATOM 2825 N N . GLY B 1 62 ? 23.406 1.442 3.135 1 93.88 62 GLY B N 1
ATOM 2826 C CA . GLY B 1 62 ? 22.844 0.519 4.109 1 93.88 62 GLY B CA 1
ATOM 2827 C C . GLY B 1 62 ? 21.344 0.416 4.039 1 93.88 62 GLY B C 1
ATOM 2828 O O . GLY B 1 62 ? 20.734 -0.472 4.652 1 93.88 62 GLY B O 1
ATOM 2829 N N . VAL B 1 63 ? 20.688 1.321 3.307 1 95.19 63 VAL B N 1
ATOM 2830 C CA . VAL B 1 63 ? 19.25 1.208 3.117 1 95.19 63 VAL B CA 1
ATOM 2831 C C . VAL B 1 63 ? 18.922 -0.102 2.402 1 95.19 63 VAL B C 1
ATOM 2833 O O . VAL B 1 63 ? 19.484 -0.396 1.347 1 95.19 63 VAL B O 1
ATOM 2836 N N . ASP B 1 64 ? 17.984 -0.851 3.023 1 91.81 64 ASP B N 1
ATOM 2837 C CA . ASP B 1 64 ? 17.688 -2.152 2.434 1 91.81 64 ASP B CA 1
ATOM 2838 C C . ASP B 1 64 ? 16.188 -2.318 2.195 1 91.81 64 ASP B C 1
ATOM 2840 O O . ASP B 1 64 ? 15.742 -3.352 1.689 1 91.81 64 ASP B O 1
ATOM 2844 N N . ALA B 1 65 ? 15.43 -1.335 2.502 1 91.81 65 ALA B N 1
ATOM 2845 C CA . ALA B 1 65 ? 14 -1.334 2.201 1 91.81 65 ALA B CA 1
ATOM 2846 C C . ALA B 1 65 ? 13.508 0.077 1.894 1 91.81 65 ALA B C 1
ATOM 2848 O O . ALA B 1 65 ? 14.016 1.055 2.447 1 91.81 65 ALA B O 1
ATOM 2849 N N . VAL B 1 66 ? 12.484 0.144 1 1 92.88 66 VAL B N 1
ATOM 2850 C CA . VAL B 1 66 ? 11.867 1.419 0.655 1 92.88 66 VAL B CA 1
ATOM 2851 C C . VAL B 1 66 ? 10.352 1.332 0.859 1 92.88 66 VAL B C 1
ATOM 2853 O O . VAL B 1 66 ? 9.711 0.392 0.388 1 92.88 66 VAL B O 1
ATOM 2856 N N . LEU B 1 67 ? 9.844 2.197 1.622 1 94.25 67 LEU B N 1
ATOM 2857 C CA . LEU B 1 67 ? 8.406 2.418 1.725 1 94.25 67 LEU B CA 1
ATOM 2858 C C . LEU B 1 67 ? 8 3.695 0.997 1 94.25 67 LEU B C 1
ATOM 2860 O O . LEU B 1 67 ? 8.469 4.785 1.337 1 94.25 67 LEU B O 1
ATOM 2864 N N . PHE B 1 68 ? 7.188 3.549 0.002 1 92.88 68 PHE B N 1
ATOM 2865 C CA . PHE B 1 68 ? 6.691 4.691 -0.757 1 92.88 68 PHE B CA 1
ATOM 2866 C C . PHE B 1 68 ? 5.207 4.914 -0.486 1 92.88 68 PHE B C 1
ATOM 2868 O O . PHE B 1 68 ? 4.387 4.031 -0.728 1 92.88 68 PHE B O 1
ATOM 2875 N N . ALA B 1 69 ? 4.859 6.082 0.033 1 91.88 69 ALA B N 1
ATOM 2876 C CA . ALA B 1 69 ? 3.461 6.383 0.334 1 91.88 69 ALA B CA 1
ATOM 2877 C C . ALA B 1 69 ? 2.99 7.617 -0.431 1 91.88 69 ALA B C 1
ATOM 2879 O O . ALA B 1 69 ? 3.725 8.602 -0.551 1 91.88 69 ALA B O 1
ATOM 2880 N N . SER B 1 70 ? 1.866 7.574 -0.98 1 90.31 70 SER B N 1
ATOM 2881 C CA . SER B 1 70 ? 1.217 8.68 -1.678 1 90.31 70 SER B CA 1
ATOM 2882 C C . SER B 1 70 ? -0.295 8.484 -1.734 1 90.31 70 SER B C 1
ATOM 2884 O O . SER B 1 70 ? -0.783 7.355 -1.688 1 90.31 70 SER B O 1
ATOM 2886 N N . SER B 1 71 ? -0.972 9.609 -1.77 1 83 71 SER B N 1
ATOM 2887 C CA . SER B 1 71 ? -2.42 9.562 -1.953 1 83 71 SER B CA 1
ATOM 2888 C C . SER B 1 71 ? -2.789 9.562 -3.432 1 83 71 SER B C 1
ATOM 2890 O O . SER B 1 71 ? -3.969 9.477 -3.783 1 83 71 SER B O 1
ATOM 2892 N N . ILE B 1 72 ? -1.761 9.758 -4.289 1 74.31 72 ILE B N 1
ATOM 2893 C CA . ILE B 1 72 ? -2.033 9.977 -5.703 1 74.31 72 ILE B CA 1
ATOM 2894 C C . ILE B 1 72 ? -1.379 8.875 -6.531 1 74.31 72 ILE B C 1
ATOM 2896 O O . ILE B 1 72 ? -0.312 8.367 -6.172 1 74.31 72 ILE B O 1
ATOM 2900 N N . GLY B 1 73 ? -2.176 8.539 -7.676 1 61.34 73 GLY B N 1
ATOM 2901 C CA . GLY B 1 73 ? -1.526 8.086 -8.891 1 61.34 73 GLY B CA 1
ATOM 2902 C C . GLY B 1 73 ? -1.544 6.578 -9.055 1 61.34 73 GLY B C 1
ATOM 2903 O O . GLY B 1 73 ? -1.717 5.848 -8.07 1 61.34 73 GLY B O 1
ATOM 2904 N N . PRO B 1 74 ? -1.64 6.336 -10.195 1 56.09 74 PRO B N 1
ATOM 2905 C CA . PRO B 1 74 ? -1.577 4.93 -10.602 1 56.09 74 PRO B CA 1
ATOM 2906 C C . PRO B 1 74 ? -0.19 4.32 -10.414 1 56.09 74 PRO B C 1
ATOM 2908 O O . PRO B 1 74 ? 0.815 5.031 -10.484 1 56.09 74 PRO B O 1
ATOM 2911 N N . HIS B 1 75 ? -0.187 3.217 -9.883 1 62.81 75 HIS B N 1
ATOM 2912 C CA . HIS B 1 75 ? 1.119 2.572 -9.969 1 62.81 75 HIS B CA 1
ATOM 2913 C C . HIS B 1 75 ? 1.002 1.16 -10.531 1 62.81 75 HIS B C 1
ATOM 2915 O O . HIS B 1 75 ? 0.227 0.347 -10.023 1 62.81 75 HIS B O 1
ATOM 2921 N N . TYR B 1 76 ? 1.533 1.101 -11.781 1 63.91 76 TYR B N 1
ATOM 2922 C CA . TYR B 1 76 ? 1.63 -0.22 -12.391 1 63.91 76 TYR B CA 1
ATOM 2923 C C . TYR B 1 76 ? 2.895 -0.939 -11.938 1 63.91 76 TYR B C 1
ATOM 2925 O O . TYR B 1 76 ? 2.912 -2.168 -11.82 1 63.91 76 TYR B O 1
ATOM 2933 N N . VAL B 1 77 ? 3.904 -0.258 -11.805 1 67.12 77 VAL B N 1
ATOM 2934 C CA . VAL B 1 77 ? 5.098 -0.661 -11.062 1 67.12 77 VAL B CA 1
ATOM 2935 C C . VAL B 1 77 ? 5.16 0.087 -9.734 1 67.12 77 VAL B C 1
ATOM 2937 O O . VAL B 1 77 ? 5.082 1.316 -9.703 1 67.12 77 VAL B O 1
ATOM 2940 N N . PRO B 1 78 ? 5.277 -0.715 -8.789 1 77.38 78 PRO B N 1
ATOM 2941 C CA . PRO B 1 78 ? 5.352 -0.009 -7.504 1 77.38 78 PRO B CA 1
ATOM 2942 C C . PRO B 1 78 ? 6.438 1.066 -7.488 1 77.38 78 PRO B C 1
ATOM 2944 O O . PRO B 1 78 ? 7.52 0.866 -8.047 1 77.38 78 PRO B O 1
ATOM 2947 N N . ASN B 1 79 ? 6.121 2.193 -6.906 1 82.25 79 ASN B N 1
ATOM 2948 C CA . ASN B 1 79 ? 7.051 3.316 -6.824 1 82.25 79 ASN B CA 1
ATOM 2949 C C . ASN B 1 79 ? 8.336 2.934 -6.094 1 82.25 79 ASN B C 1
ATOM 2951 O O . ASN B 1 79 ? 9.406 3.439 -6.414 1 82.25 79 ASN B O 1
ATOM 2955 N N . TYR B 1 80 ? 8.227 2.053 -5.168 1 84.38 80 TYR B N 1
ATOM 2956 C CA . TYR B 1 80 ? 9.422 1.681 -4.422 1 84.38 80 TYR B CA 1
ATOM 2957 C C . TYR B 1 80 ? 10.445 1.006 -5.328 1 84.38 80 TYR B C 1
ATOM 2959 O O . TYR B 1 80 ? 11.648 1.183 -5.152 1 84.38 80 TYR B O 1
ATOM 2967 N N . VAL B 1 81 ? 9.961 0.266 -6.242 1 79.88 81 VAL B N 1
ATOM 2968 C CA . VAL B 1 81 ? 10.852 -0.389 -7.199 1 79.88 81 VAL B CA 1
ATOM 2969 C C . VAL B 1 81 ? 11.562 0.662 -8.047 1 79.88 81 VAL B C 1
ATOM 2971 O O . VAL B 1 81 ? 12.781 0.599 -8.227 1 79.88 81 VAL B O 1
ATOM 2974 N N . SER B 1 82 ? 10.781 1.588 -8.555 1 81.56 82 SER B N 1
ATOM 2975 C CA . SER B 1 82 ? 11.352 2.668 -9.352 1 81.56 82 SER B CA 1
ATOM 2976 C C . SER B 1 82 ? 12.344 3.494 -8.547 1 81.56 82 SER B C 1
ATOM 2978 O O . SER B 1 82 ? 13.344 3.973 -9.078 1 81.56 82 SER B O 1
ATOM 2980 N N . ALA B 1 83 ? 12.047 3.648 -7.324 1 86.5 83 ALA B N 1
ATOM 2981 C CA . ALA B 1 83 ? 12.93 4.414 -6.449 1 86.5 83 ALA B CA 1
ATOM 2982 C C . ALA B 1 83 ? 14.266 3.705 -6.262 1 86.5 83 ALA B C 1
ATOM 2984 O O . ALA B 1 83 ? 15.32 4.348 -6.234 1 86.5 83 ALA B O 1
ATOM 2985 N N . PHE B 1 84 ? 14.266 2.406 -6.062 1 83.19 84 PHE B N 1
ATOM 2986 C CA . PHE B 1 84 ? 15.5 1.643 -5.945 1 83.19 84 PHE B CA 1
ATOM 2987 C C . PHE B 1 84 ? 16.438 1.934 -7.121 1 83.19 84 PHE B C 1
ATOM 2989 O O . PHE B 1 84 ? 17.625 2.188 -6.93 1 83.19 84 PHE B O 1
ATOM 2996 N N . LYS B 1 85 ? 15.812 1.873 -8.219 1 80.5 85 LYS B N 1
ATOM 2997 C CA . LYS B 1 85 ? 16.594 2.066 -9.445 1 80.5 85 LYS B CA 1
ATOM 2998 C C . LYS B 1 85 ? 17.078 3.504 -9.555 1 80.5 85 LYS B C 1
ATOM 3000 O O . LYS B 1 85 ? 18.266 3.74 -9.797 1 80.5 85 LYS B O 1
ATOM 3005 N N . ALA B 1 86 ? 16.219 4.41 -9.422 1 87.69 86 ALA B N 1
ATOM 3006 C CA . ALA B 1 86 ? 16.531 5.82 -9.617 1 87.69 86 ALA B CA 1
ATOM 3007 C C . ALA B 1 86 ? 17.594 6.293 -8.617 1 87.69 86 ALA B C 1
ATOM 3009 O O . ALA B 1 86 ? 18.422 7.145 -8.938 1 87.69 86 ALA B O 1
ATOM 3010 N N . LEU B 1 87 ? 17.547 5.715 -7.402 1 92.88 87 LEU B N 1
ATOM 3011 C CA . LEU B 1 87 ? 18.438 6.156 -6.332 1 92.88 87 LEU B CA 1
ATOM 3012 C C . LEU B 1 87 ? 19.672 5.258 -6.234 1 92.88 87 LEU B C 1
ATOM 3014 O O . LEU B 1 87 ? 20.531 5.477 -5.391 1 92.88 87 LEU B O 1
ATOM 3018 N N . ASN B 1 88 ? 19.703 4.246 -7.004 1 87.5 88 ASN B N 1
ATOM 3019 C CA . ASN B 1 88 ? 20.812 3.309 -7.066 1 87.5 88 ASN B CA 1
ATOM 3020 C C . ASN B 1 88 ? 21.109 2.699 -5.699 1 87.5 88 ASN B C 1
ATOM 3022 O O . ASN B 1 88 ? 22.25 2.746 -5.227 1 87.5 88 ASN B O 1
ATOM 3026 N N . ILE B 1 89 ? 20.109 2.275 -5.07 1 87.31 89 ILE B N 1
ATOM 3027 C CA . ILE B 1 89 ? 20.281 1.633 -3.771 1 87.31 89 ILE B CA 1
ATOM 3028 C C . ILE B 1 89 ? 20.828 0.22 -3.965 1 87.31 89 ILE B C 1
ATOM 3030 O O . ILE B 1 89 ? 20.109 -0.669 -4.434 1 87.31 89 ILE B O 1
ATOM 3034 N N . LYS B 1 90 ? 21.969 -0.087 -3.463 1 77.81 90 LYS B N 1
ATOM 3035 C CA . LYS B 1 90 ? 22.719 -1.312 -3.756 1 77.81 90 LYS B CA 1
ATOM 3036 C C . LYS B 1 90 ? 22.25 -2.459 -2.859 1 77.81 90 LYS B C 1
ATOM 3038 O O . LYS B 1 90 ? 22.375 -3.627 -3.232 1 77.81 90 LYS B O 1
ATOM 3043 N N . THR B 1 91 ? 21.703 -2.164 -1.752 1 81.75 91 THR B N 1
ATOM 3044 C CA . THR B 1 91 ? 21.391 -3.189 -0.762 1 81.75 91 THR B CA 1
ATOM 3045 C C . THR B 1 91 ? 19.891 -3.42 -0.676 1 81.75 91 THR B C 1
ATOM 3047 O O . THR B 1 91 ? 19.391 -3.998 0.297 1 81.75 91 THR B O 1
ATOM 3050 N N . ALA B 1 92 ? 19.234 -2.941 -1.634 1 79.88 92 ALA B N 1
ATOM 3051 C CA . ALA B 1 92 ? 17.766 -3.029 -1.639 1 79.88 92 ALA B CA 1
ATOM 3052 C C . ALA B 1 92 ? 17.312 -4.48 -1.529 1 79.88 92 ALA B C 1
ATOM 3054 O O . ALA B 1 92 ? 17.766 -5.344 -2.279 1 79.88 92 ALA B O 1
ATOM 3055 N N . LYS B 1 93 ? 16.375 -4.738 -0.577 1 75.88 93 LYS B N 1
ATOM 3056 C CA . LYS B 1 93 ? 15.883 -6.102 -0.367 1 75.88 93 LYS B CA 1
ATOM 3057 C C . LYS B 1 93 ? 14.359 -6.152 -0.411 1 75.88 93 LYS B C 1
ATOM 3059 O O . LYS B 1 93 ? 13.781 -7.188 -0.745 1 75.88 93 LYS B O 1
ATOM 3064 N N . TYR B 1 94 ? 13.766 -5.059 -0.057 1 79.69 94 TYR B N 1
ATOM 3065 C CA . TYR B 1 94 ? 12.32 -5.121 0.106 1 79.69 94 TYR B CA 1
ATOM 3066 C C . TYR B 1 94 ? 11.695 -3.734 -0.018 1 79.69 94 TYR B C 1
ATOM 3068 O O . TYR B 1 94 ? 12.391 -2.723 0.089 1 79.69 94 TYR B O 1
ATOM 3076 N N . GLY B 1 95 ? 10.422 -3.754 -0.372 1 83.5 95 GLY B N 1
ATOM 3077 C CA . GLY B 1 95 ? 9.695 -2.494 -0.434 1 83.5 95 GLY B CA 1
ATOM 3078 C C . GLY B 1 95 ? 8.195 -2.674 -0.568 1 83.5 95 GLY B C 1
ATOM 3079 O O . GLY B 1 95 ? 7.723 -3.771 -0.868 1 83.5 95 GLY B O 1
ATOM 3080 N N . ILE B 1 96 ? 7.469 -1.611 -0.23 1 84.81 96 ILE B N 1
ATOM 3081 C CA . ILE B 1 96 ? 6.012 -1.596 -0.285 1 84.81 96 ILE B CA 1
ATOM 3082 C C . ILE B 1 96 ? 5.523 -0.197 -0.655 1 84.81 96 ILE B C 1
ATOM 3084 O O . ILE B 1 96 ? 6.047 0.802 -0.156 1 84.81 96 ILE B O 1
ATOM 3088 N N . ASP B 1 97 ? 4.602 -0.189 -1.557 1 87.56 97 ASP B N 1
ATOM 3089 C CA . ASP B 1 97 ? 3.84 1.043 -1.73 1 87.56 97 ASP B CA 1
ATOM 3090 C C . ASP B 1 97 ? 2.607 1.057 -0.83 1 87.56 97 ASP B C 1
ATOM 3092 O O . ASP B 1 97 ? 1.869 0.071 -0.763 1 87.56 97 ASP B O 1
ATOM 3096 N N . ILE B 1 98 ? 2.412 2.162 -0.185 1 86.19 98 ILE B N 1
ATOM 3097 C CA . ILE B 1 98 ? 1.328 2.322 0.778 1 86.19 98 ILE B CA 1
ATOM 3098 C C . ILE B 1 98 ? 0.399 3.447 0.327 1 86.19 98 ILE B C 1
ATOM 3100 O O . ILE B 1 98 ? 0.86 4.527 -0.057 1 86.19 98 ILE B O 1
ATOM 3104 N N . SER B 1 99 ? -0.862 3.172 0.315 1 84.06 99 SER B N 1
ATOM 3105 C CA . SER B 1 99 ? -1.873 4.207 0.132 1 84.06 99 SER B CA 1
ATOM 3106 C C . SER B 1 99 ? -2.928 4.148 1.23 1 84.06 99 SER B C 1
ATOM 3108 O O . SER B 1 99 ? -3.672 3.172 1.334 1 84.06 99 SER B O 1
ATOM 3110 N N . ASN B 1 100 ? -2.949 5.184 2.018 1 82.25 100 ASN B N 1
ATOM 3111 C CA . ASN B 1 100 ? -3.879 5.309 3.135 1 82.25 100 ASN B CA 1
ATOM 3112 C C . ASN B 1 100 ? -4.266 6.766 3.379 1 82.25 100 ASN B C 1
ATOM 3114 O O . ASN B 1 100 ? -4.414 7.188 4.527 1 82.25 100 ASN B O 1
ATOM 3118 N N . GLY B 1 101 ? -4.254 7.512 2.312 1 84.12 101 GLY B N 1
ATOM 3119 C CA . GLY B 1 101 ? -4.625 8.914 2.432 1 84.12 101 GLY B CA 1
ATOM 3120 C C . GLY B 1 101 ? -3.66 9.711 3.287 1 84.12 101 GLY B C 1
ATOM 3121 O O . GLY B 1 101 ? -2.445 9.531 3.199 1 84.12 101 GLY B O 1
ATOM 3122 N N . PHE B 1 102 ? -4.301 10.641 4.082 1 90.12 102 PHE B N 1
ATOM 3123 C CA . PHE B 1 102 ? -3.473 11.609 4.793 1 90.12 102 PHE B CA 1
ATOM 3124 C C . PHE B 1 102 ? -2.848 10.984 6.031 1 90.12 102 PHE B C 1
ATOM 3126 O O . PHE B 1 102 ? -1.933 11.555 6.629 1 90.12 102 PHE B O 1
ATOM 3133 N N . VAL B 1 103 ? -3.275 9.781 6.402 1 91.44 103 VAL B N 1
ATOM 3134 C CA . VAL B 1 103 ? -2.648 9.117 7.535 1 91.44 103 VAL B CA 1
ATOM 3135 C C . VAL B 1 103 ? -1.52 8.211 7.043 1 91.44 103 VAL B C 1
ATOM 3137 O O . VAL B 1 103 ? -0.934 7.457 7.824 1 91.44 103 VAL B O 1
ATOM 3140 N N . GLY B 1 104 ? -1.206 8.344 5.805 1 91.62 104 GLY B N 1
ATOM 3141 C CA . GLY B 1 104 ? -0.256 7.465 5.141 1 91.62 104 GLY B CA 1
ATOM 3142 C C . GLY B 1 104 ? 1.124 7.496 5.77 1 91.62 104 GLY B C 1
ATOM 3143 O O . GLY B 1 104 ? 1.813 6.473 5.812 1 91.62 104 GLY B O 1
ATOM 3144 N N . PHE B 1 105 ? 1.555 8.633 6.266 1 96.75 105 PHE B N 1
ATOM 3145 C CA . PHE B 1 105 ? 2.873 8.719 6.883 1 96.75 105 PHE B CA 1
ATOM 3146 C C . PHE B 1 105 ? 2.936 7.863 8.141 1 96.75 105 PHE B C 1
ATOM 3148 O O . PHE B 1 105 ? 3.92 7.156 8.367 1 96.75 105 PHE B O 1
ATOM 3155 N N . ILE B 1 106 ? 1.936 7.934 8.93 1 95.81 106 ILE B N 1
ATOM 3156 C CA . ILE B 1 106 ? 1.921 7.164 10.172 1 95.81 106 ILE B CA 1
ATOM 3157 C C . ILE B 1 106 ? 1.906 5.672 9.844 1 95.81 106 ILE B C 1
ATOM 3159 O O . ILE B 1 106 ? 2.59 4.879 10.5 1 95.81 106 ILE B O 1
ATOM 3163 N N . THR B 1 107 ? 1.165 5.363 8.859 1 91.44 107 THR B N 1
ATOM 3164 C CA . THR B 1 107 ? 1.149 3.977 8.406 1 91.44 107 THR B CA 1
ATOM 3165 C C . THR B 1 107 ? 2.541 3.539 7.961 1 91.44 107 THR B C 1
ATOM 3167 O O . THR B 1 107 ? 2.977 2.428 8.273 1 91.44 107 THR B O 1
ATOM 3170 N N . ALA B 1 108 ? 3.195 4.371 7.238 1 94.5 108 ALA B N 1
ATOM 3171 C CA . ALA B 1 108 ? 4.543 4.062 6.762 1 94.5 108 ALA B CA 1
ATOM 3172 C C . ALA B 1 108 ? 5.512 3.9 7.93 1 94.5 108 ALA B C 1
ATOM 3174 O O . ALA B 1 108 ? 6.328 2.977 7.945 1 94.5 108 ALA B O 1
ATOM 3175 N N . VAL B 1 109 ? 5.43 4.762 8.867 1 96.56 109 VAL B N 1
ATOM 3176 C CA . VAL B 1 109 ? 6.289 4.715 10.047 1 96.56 109 VAL B CA 1
ATOM 3177 C C . VAL B 1 109 ? 6.027 3.428 10.82 1 96.56 109 VAL B C 1
ATOM 3179 O O . VAL B 1 109 ? 6.965 2.742 11.234 1 96.56 109 VAL B O 1
ATOM 3182 N N . HIS B 1 110 ? 4.789 3.146 11.016 1 92.69 110 HIS B N 1
ATOM 3183 C CA . HIS B 1 110 ? 4.41 1.919 11.711 1 92.69 110 HIS B CA 1
ATOM 3184 C C . HIS B 1 110 ? 4.938 0.688 10.977 1 92.69 110 HIS B C 1
ATOM 3186 O O . HIS B 1 110 ? 5.5 -0.215 11.602 1 92.69 110 HIS B O 1
ATOM 3192 N N . THR B 1 111 ? 4.77 0.7 9.688 1 89.81 111 THR B N 1
ATOM 3193 C CA . THR B 1 111 ? 5.234 -0.409 8.867 1 89.81 111 THR B CA 1
ATOM 3194 C C . THR B 1 111 ? 6.754 -0.552 8.953 1 89.81 111 THR B C 1
ATOM 3196 O O . THR B 1 111 ? 7.27 -1.663 9.086 1 89.81 111 THR B O 1
ATOM 3199 N N . ALA B 1 112 ? 7.434 0.545 8.914 1 94.06 112 ALA B N 1
ATOM 3200 C CA . ALA B 1 112 ? 8.891 0.529 9.039 1 94.06 112 ALA B CA 1
ATOM 3201 C C . ALA B 1 112 ? 9.32 -0.059 10.383 1 94.06 112 ALA B C 1
ATOM 3203 O O . ALA B 1 112 ? 10.258 -0.858 10.445 1 94.06 112 ALA B O 1
ATOM 3204 N N . GLU B 1 113 ? 8.648 0.317 11.422 1 91.88 113 GLU B N 1
ATOM 3205 C CA . GLU B 1 113 ? 8.945 -0.208 12.75 1 91.88 113 GLU B CA 1
ATOM 3206 C C . GLU B 1 113 ? 8.836 -1.73 12.773 1 91.88 113 GLU B C 1
ATOM 3208 O O . GLU B 1 113 ? 9.719 -2.412 13.305 1 91.88 113 GLU B O 1
ATOM 3213 N N . ILE B 1 114 ? 7.801 -2.197 12.219 1 84 114 ILE B N 1
ATOM 3214 C CA . ILE B 1 114 ? 7.539 -3.633 12.203 1 84 114 ILE B CA 1
ATOM 3215 C C . ILE B 1 114 ? 8.617 -4.344 11.383 1 84 114 ILE B C 1
ATOM 3217 O O . ILE B 1 114 ? 9.148 -5.371 11.812 1 84 114 ILE B O 1
ATOM 3221 N N . MET B 1 115 ? 8.945 -3.828 10.242 1 86.12 115 MET B N 1
ATOM 3222 C CA . MET B 1 115 ? 9.945 -4.434 9.375 1 86.12 115 MET B CA 1
ATOM 3223 C C . MET B 1 115 ? 11.289 -4.555 10.094 1 86.12 115 MET B C 1
ATOM 3225 O O . MET B 1 115 ? 11.961 -5.578 9.992 1 86.12 115 MET B O 1
ATOM 3229 N N . MET B 1 116 ? 11.617 -3.539 10.773 1 89.88 116 MET B N 1
ATOM 3230 C CA . MET B 1 116 ? 12.922 -3.525 11.438 1 89.88 116 MET B CA 1
ATOM 3231 C C . MET B 1 116 ? 12.898 -4.395 12.695 1 89.88 116 MET B C 1
ATOM 3233 O O . MET B 1 116 ? 13.859 -5.117 12.969 1 89.88 116 MET B O 1
ATOM 3237 N N . LYS B 1 117 ? 11.852 -4.352 13.414 1 84.38 117 LYS B N 1
ATOM 3238 C CA . LYS B 1 117 ? 11.727 -5.191 14.602 1 84.38 117 LYS B CA 1
ATOM 3239 C C . LYS B 1 117 ? 11.766 -6.672 14.234 1 84.38 117 LYS B C 1
ATOM 3241 O O . LYS B 1 117 ? 12.32 -7.484 14.977 1 84.38 117 LYS B O 1
ATOM 3246 N N . GLU B 1 118 ? 11.211 -6.957 13.109 1 77.19 118 GLU B N 1
ATOM 3247 C CA . GLU B 1 118 ? 11.164 -8.352 12.664 1 77.19 118 GLU B CA 1
ATOM 3248 C C . GLU B 1 118 ? 12.406 -8.703 11.852 1 77.19 118 GLU B C 1
ATOM 3250 O O . GLU B 1 118 ? 12.492 -9.797 11.281 1 77.19 118 GLU B O 1
ATOM 3255 N N . LYS B 1 119 ? 13.289 -7.812 11.656 1 83.25 119 LYS B N 1
ATOM 3256 C CA . LYS B 1 119 ? 14.578 -7.996 10.992 1 83.25 119 LYS B CA 1
ATOM 3257 C C . LYS B 1 119 ? 14.398 -8.234 9.492 1 83.25 119 LYS B C 1
ATOM 3259 O O . LYS B 1 119 ? 15.188 -8.953 8.875 1 83.25 119 LYS B O 1
ATOM 3264 N N . LEU B 1 120 ? 13.32 -7.766 9.008 1 80.25 120 LEU B N 1
ATOM 3265 C CA . LEU B 1 120 ? 13.117 -7.777 7.566 1 80.25 120 LEU B CA 1
ATOM 3266 C C . LEU B 1 120 ? 13.922 -6.668 6.898 1 80.25 120 LEU B C 1
ATOM 3268 O O . LEU B 1 120 ? 14.219 -6.746 5.703 1 80.25 120 LEU B O 1
ATOM 3272 N N . ALA B 1 121 ? 14.203 -5.672 7.68 1 88.62 121 ALA B N 1
ATOM 3273 C CA . ALA B 1 121 ? 15.008 -4.539 7.227 1 88.62 121 ALA B CA 1
ATOM 3274 C C . ALA B 1 121 ? 15.844 -3.969 8.367 1 88.62 121 ALA B C 1
ATOM 3276 O O . ALA B 1 121 ? 15.453 -4.055 9.539 1 88.62 121 ALA B O 1
ATOM 3277 N N . LYS B 1 122 ? 16.969 -3.479 8.016 1 92.31 122 LYS B N 1
ATOM 3278 C CA . LYS B 1 122 ? 17.828 -2.82 9 1 92.31 122 LYS B CA 1
ATOM 3279 C C . LYS B 1 122 ? 17.688 -1.302 8.922 1 92.31 122 LYS B C 1
ATOM 3281 O O . LYS B 1 122 ? 17.625 -0.625 9.945 1 92.31 122 LYS B O 1
ATOM 3286 N N . ARG B 1 123 ? 17.734 -0.767 7.797 1 96.5 123 ARG B N 1
ATOM 3287 C CA . ARG B 1 123 ? 17.609 0.656 7.496 1 96.5 123 ARG B CA 1
ATOM 3288 C C . ARG B 1 123 ? 16.594 0.898 6.391 1 96.5 123 ARG B C 1
ATOM 3290 O O . ARG B 1 123 ? 16.719 0.354 5.293 1 96.5 123 ARG B O 1
ATOM 3297 N N . VAL B 1 124 ? 15.523 1.736 6.684 1 97.12 124 VAL B N 1
ATOM 3298 C CA . VAL B 1 124 ? 14.398 1.906 5.762 1 97.12 124 VAL B CA 1
ATOM 3299 C C . VAL B 1 124 ? 14.383 3.336 5.227 1 97.12 124 VAL B C 1
ATOM 3301 O O . VAL B 1 124 ? 14.578 4.293 5.984 1 97.12 124 VAL B O 1
ATOM 3304 N N . LEU B 1 125 ? 14.281 3.461 3.934 1 98.12 125 LEU B N 1
ATOM 3305 C CA . LEU B 1 125 ? 13.969 4.746 3.312 1 98.12 125 LEU B CA 1
ATOM 3306 C C . LEU B 1 125 ? 12.461 4.926 3.164 1 98.12 125 LEU B C 1
ATOM 3308 O O . LEU B 1 125 ? 11.812 4.164 2.443 1 98.12 125 LEU B O 1
ATOM 3312 N N . ILE B 1 126 ? 11.891 5.852 3.869 1 98.25 126 ILE B N 1
ATOM 3313 C CA . ILE B 1 126 ? 10.484 6.211 3.73 1 98.25 126 ILE B CA 1
ATOM 3314 C C . ILE B 1 126 ? 10.352 7.426 2.816 1 98.25 126 ILE B C 1
ATOM 3316 O O . ILE B 1 126 ? 10.938 8.484 3.086 1 98.25 126 ILE B O 1
ATOM 3320 N N . ILE B 1 127 ? 9.617 7.266 1.749 1 97.81 127 ILE B N 1
ATOM 3321 C CA . ILE B 1 127 ? 9.328 8.375 0.84 1 97.81 127 ILE B CA 1
ATOM 3322 C C . ILE B 1 127 ? 7.836 8.688 0.86 1 97.81 127 ILE B C 1
ATOM 3324 O O . ILE B 1 127 ? 7.012 7.828 0.545 1 97.81 127 ILE B O 1
ATOM 3328 N N . ILE B 1 128 ? 7.512 9.844 1.297 1 97.5 128 ILE B N 1
ATOM 3329 C CA . ILE B 1 128 ? 6.152 10.359 1.226 1 97.5 128 ILE B CA 1
ATOM 3330 C C . ILE B 1 128 ? 6.059 11.422 0.135 1 9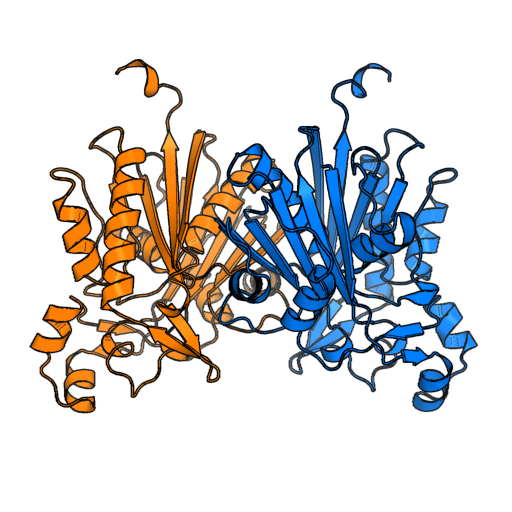7.5 128 ILE B C 1
ATOM 3332 O O . ILE B 1 128 ? 6.73 12.453 0.208 1 97.5 128 ILE B O 1
ATOM 3336 N N . SER B 1 129 ? 5.262 11.195 -0.86 1 96 129 SER B N 1
ATOM 3337 C CA . SER B 1 129 ? 5.172 12.102 -1.996 1 96 129 SER B CA 1
ATOM 3338 C C . SER B 1 129 ? 3.719 12.438 -2.322 1 96 129 SER B C 1
ATOM 3340 O O . SER B 1 129 ? 2.951 11.562 -2.727 1 96 129 SER B O 1
ATOM 3342 N N . GLU B 1 130 ? 3.383 13.711 -2.1 1 95.81 130 GLU B N 1
ATOM 3343 C CA . GLU B 1 130 ? 2.004 14.164 -2.264 1 95.81 130 GLU B CA 1
ATOM 3344 C C . GLU B 1 130 ? 1.913 15.305 -3.273 1 95.81 130 GLU B C 1
ATOM 3346 O O . GLU B 1 130 ? 2.52 16.359 -3.082 1 95.81 130 GLU B O 1
ATOM 3351 N N . LYS B 1 131 ? 1.232 15.047 -4.297 1 94.5 131 LYS B N 1
ATOM 3352 C CA . LYS B 1 131 ? 0.903 16.062 -5.297 1 94.5 131 LYS B CA 1
ATOM 3353 C C . LYS B 1 131 ? -0.593 16.359 -5.305 1 94.5 131 LYS B C 1
ATOM 3355 O O . LYS B 1 131 ? -1.283 16.078 -6.285 1 94.5 131 LYS B O 1
ATOM 3360 N N . LEU B 1 132 ? -1.053 16.984 -4.293 1 94.5 132 LEU B N 1
ATOM 3361 C CA . LEU B 1 132 ? -2.48 17.156 -4.043 1 94.5 132 LEU B CA 1
ATOM 3362 C C . LEU B 1 132 ? -3.074 18.203 -4.992 1 94.5 132 LEU B C 1
ATOM 3364 O O . LEU B 1 132 ? -4.289 18.219 -5.207 1 94.5 132 LEU B O 1
ATOM 3368 N N . SER B 1 133 ? -2.209 19.031 -5.539 1 93.94 133 SER B N 1
ATOM 3369 C CA . SER B 1 133 ? -2.676 19.984 -6.539 1 93.94 133 SER B CA 1
ATOM 3370 C C . SER B 1 133 ? -3.361 19.281 -7.703 1 93.94 133 SER B C 1
ATOM 3372 O O . SER B 1 133 ? -4.293 19.812 -8.305 1 93.94 133 SER B O 1
ATOM 3374 N N . ASP B 1 134 ? -2.943 18.062 -7.992 1 90.94 134 ASP B N 1
ATOM 3375 C CA . ASP B 1 134 ? -3.553 17.281 -9.062 1 90.94 134 ASP B CA 1
ATOM 3376 C C . ASP B 1 134 ? -4.98 16.875 -8.695 1 90.94 134 ASP B C 1
ATOM 3378 O O . ASP B 1 134 ? -5.797 16.609 -9.586 1 90.94 134 ASP B O 1
ATOM 3382 N N . LEU B 1 135 ? -5.27 16.844 -7.441 1 90.56 135 LEU B N 1
ATOM 3383 C CA . LEU B 1 135 ? -6.582 16.406 -6.977 1 90.56 135 LEU B CA 1
ATOM 3384 C C . LEU B 1 135 ? -7.453 17.594 -6.598 1 90.56 135 LEU B C 1
ATOM 3386 O O . LEU B 1 135 ? -8.562 17.422 -6.094 1 90.56 135 LEU B O 1
ATOM 3390 N N . THR B 1 136 ? -6.98 18.734 -6.789 1 94.69 136 THR B N 1
ATOM 3391 C CA . THR B 1 136 ? -7.699 19.938 -6.414 1 94.69 136 THR B CA 1
ATOM 3392 C C . THR B 1 136 ? -8.414 20.547 -7.621 1 94.69 136 THR B C 1
ATOM 3394 O O . THR B 1 136 ? -7.816 20.703 -8.688 1 94.69 136 THR B O 1
ATOM 3397 N N . ASP B 1 137 ? -9.703 20.797 -7.461 1 94.44 137 ASP B N 1
ATOM 3398 C CA . ASP B 1 137 ? -10.438 21.594 -8.453 1 94.44 137 ASP B CA 1
ATOM 3399 C C . ASP B 1 137 ? -10.117 23.078 -8.312 1 94.44 137 ASP B C 1
ATOM 3401 O O . ASP B 1 137 ? -10.492 23.703 -7.328 1 94.44 137 ASP B O 1
ATOM 3405 N N . LYS B 1 138 ? -9.539 23.609 -9.312 1 93.44 138 LYS B N 1
ATOM 3406 C CA . LYS B 1 138 ? -9.094 25 -9.258 1 93.44 138 LYS B CA 1
ATOM 3407 C C . LYS B 1 138 ? -10.273 25.953 -9.094 1 93.44 138 LYS B C 1
ATOM 3409 O O . LYS B 1 138 ? -10.102 27.109 -8.688 1 93.44 138 LYS B O 1
ATOM 3414 N N . ASN B 1 139 ? -11.414 25.438 -9.336 1 93.75 139 ASN B N 1
ATOM 3415 C CA . ASN B 1 139 ? -12.586 26.312 -9.289 1 93.75 139 ASN B CA 1
ATOM 3416 C C . ASN B 1 139 ? -13.414 26.078 -8.023 1 93.75 139 ASN B C 1
ATOM 3418 O O . ASN B 1 139 ? -14.453 26.703 -7.832 1 93.75 139 ASN B O 1
ATOM 3422 N N . ASP B 1 140 ? -12.992 25.219 -7.234 1 95.12 140 ASP B N 1
ATOM 3423 C CA . ASP B 1 140 ? -13.633 25 -5.941 1 95.12 140 ASP B CA 1
ATOM 3424 C C . ASP B 1 140 ? -12.852 25.672 -4.82 1 95.12 140 ASP B C 1
ATOM 3426 O O . ASP B 1 140 ? -11.852 25.141 -4.34 1 95.12 140 ASP B O 1
ATOM 3430 N N . ILE B 1 141 ? -13.344 26.734 -4.316 1 95.19 141 ILE B N 1
ATOM 3431 C CA . ILE B 1 141 ? -12.625 27.531 -3.336 1 95.19 141 ILE B CA 1
ATOM 3432 C C . ILE B 1 141 ? -12.461 26.734 -2.039 1 95.19 141 ILE B C 1
ATOM 3434 O O . ILE B 1 141 ? -11.516 26.953 -1.285 1 95.19 141 ILE B O 1
ATOM 3438 N N . ASN B 1 142 ? -13.336 25.75 -1.753 1 92.5 142 ASN B N 1
ATOM 3439 C CA . ASN B 1 142 ? -13.312 24.984 -0.514 1 92.5 142 ASN B CA 1
ATOM 3440 C C . ASN B 1 142 ? -12.062 24.125 -0.417 1 92.5 142 ASN B C 1
ATOM 3442 O O . ASN B 1 142 ? -11.641 23.75 0.68 1 92.5 142 ASN B O 1
ATOM 3446 N N . THR B 1 143 ? -11.477 23.828 -1.55 1 94.38 143 THR B N 1
ATOM 3447 C CA . THR B 1 143 ? -10.289 22.969 -1.557 1 94.38 143 THR B CA 1
ATOM 3448 C C . THR B 1 143 ? -9.086 23.719 -2.113 1 94.38 143 THR B C 1
ATOM 3450 O O . THR B 1 143 ? -7.957 23.516 -1.655 1 94.38 143 THR B O 1
ATOM 3453 N N . ALA B 1 144 ? -9.336 24.625 -3.008 1 95.69 144 ALA B N 1
ATOM 3454 C CA . ALA B 1 144 ? -8.266 25.328 -3.709 1 95.69 144 ALA B CA 1
ATOM 3455 C C . ALA B 1 144 ? -7.43 26.156 -2.74 1 95.69 144 ALA B C 1
ATOM 3457 O O . ALA B 1 144 ? -6.234 26.375 -2.967 1 95.69 144 ALA B O 1
ATOM 3458 N N . ILE B 1 145 ? -7.934 26.547 -1.695 1 97.31 145 ILE B N 1
ATOM 3459 C CA . ILE B 1 145 ? -7.242 27.438 -0.775 1 97.31 145 ILE B CA 1
ATOM 3460 C C . ILE B 1 145 ? -6.469 26.625 0.257 1 97.31 145 ILE B C 1
ATOM 3462 O O . ILE B 1 145 ? -5.809 27.188 1.135 1 97.31 145 ILE B O 1
ATOM 3466 N N . LEU B 1 146 ? -6.426 25.297 0.155 1 97.5 146 LEU B N 1
ATOM 3467 C CA . LEU B 1 146 ? -5.883 24.469 1.229 1 97.5 146 LEU B CA 1
ATOM 3468 C C . LEU B 1 146 ? -4.617 23.75 0.775 1 97.5 146 LEU B C 1
ATOM 3470 O O . LEU B 1 146 ? -3.586 23.812 1.448 1 97.5 146 LEU B O 1
ATOM 3474 N N . PHE B 1 147 ? -4.645 23.094 -0.373 1 97.12 147 PHE B N 1
ATOM 3475 C CA . PHE B 1 147 ? -3.756 21.969 -0.62 1 97.12 147 PHE B CA 1
ATOM 3476 C C . PHE B 1 147 ? -2.488 22.422 -1.331 1 97.12 147 PHE B C 1
ATOM 3478 O O . PHE B 1 147 ? -2.523 23.359 -2.137 1 97.12 147 PHE B O 1
ATOM 3485 N N . SER B 1 148 ? -1.432 21.812 -0.973 1 98.12 148 SER B N 1
ATOM 3486 C CA . SER B 1 148 ? -0.067 22.047 -1.433 1 98.12 148 SER B CA 1
ATOM 3487 C C . SER B 1 148 ? 0.639 20.734 -1.759 1 98.12 148 SER B C 1
ATOM 3489 O O . SER B 1 148 ? 0.173 19.656 -1.371 1 98.12 148 SER B O 1
ATOM 3491 N N . ASP B 1 149 ? 1.689 20.828 -2.594 1 98.12 149 ASP B N 1
ATOM 3492 C CA . ASP B 1 149 ? 2.484 19.656 -2.957 1 98.12 149 ASP B CA 1
ATOM 3493 C C . ASP B 1 149 ? 3.807 19.625 -2.193 1 98.12 149 ASP B C 1
ATOM 3495 O O . ASP B 1 149 ? 4.395 20.672 -1.925 1 98.12 149 ASP B O 1
ATOM 3499 N N . ALA B 1 150 ? 4.25 18.453 -1.824 1 98.69 150 ALA B N 1
ATOM 3500 C CA . ALA B 1 150 ? 5.574 18.266 -1.239 1 98.69 150 ALA B CA 1
ATOM 3501 C C . ALA B 1 150 ? 5.953 16.797 -1.211 1 98.69 150 ALA B C 1
ATOM 3503 O O . ALA B 1 150 ? 5.086 15.922 -1.302 1 98.69 150 ALA B O 1
ATOM 3504 N N . ALA B 1 151 ? 7.211 16.547 -1.182 1 98.5 151 ALA B N 1
ATOM 3505 C CA . ALA B 1 151 ? 7.719 15.195 -0.936 1 98.5 151 ALA B CA 1
ATOM 3506 C C . ALA B 1 151 ? 8.805 15.203 0.139 1 98.5 151 ALA B C 1
ATOM 3508 O O . ALA B 1 151 ? 9.617 16.125 0.197 1 98.5 151 ALA B O 1
ATOM 3509 N N . ILE B 1 152 ? 8.781 14.234 0.996 1 98.75 152 ILE B N 1
ATOM 3510 C CA . ILE B 1 152 ? 9.773 14.055 2.049 1 98.75 152 ILE B CA 1
ATOM 3511 C C . ILE B 1 152 ? 10.367 12.648 1.971 1 98.75 152 ILE B C 1
ATOM 3513 O O . ILE B 1 152 ? 9.656 11.688 1.688 1 98.75 152 ILE B O 1
ATOM 3517 N N . ALA B 1 153 ? 11.641 12.547 2.16 1 98.69 153 ALA B N 1
ATOM 3518 C CA . ALA B 1 153 ? 12.352 11.273 2.281 1 98.69 153 ALA B CA 1
ATOM 3519 C C . ALA B 1 153 ? 13.086 11.188 3.617 1 98.69 153 ALA B C 1
ATOM 3521 O O . ALA B 1 153 ? 13.75 12.133 4.035 1 98.69 153 ALA B O 1
ATOM 3522 N N . MET B 1 154 ? 12.93 10.047 4.32 1 98.44 154 MET B N 1
ATOM 3523 C CA . MET B 1 154 ? 13.555 9.828 5.621 1 98.44 154 MET B CA 1
ATOM 3524 C C . MET B 1 154 ? 14.266 8.477 5.656 1 98.44 154 MET B C 1
ATOM 3526 O O . MET B 1 154 ? 13.695 7.457 5.262 1 98.44 154 MET B O 1
ATOM 3530 N N . VAL B 1 155 ? 15.508 8.5 6.086 1 98.44 155 VAL B N 1
ATOM 3531 C CA . VAL B 1 155 ? 16.203 7.262 6.402 1 98.44 155 VAL B CA 1
ATOM 3532 C C . VAL B 1 155 ? 16.078 6.957 7.891 1 98.44 155 VAL B C 1
ATOM 3534 O O . VAL B 1 155 ? 16.453 7.77 8.734 1 98.44 155 VAL B O 1
ATOM 3537 N N . VAL B 1 156 ? 15.5 5.754 8.195 1 98.19 156 VAL B N 1
ATOM 3538 C CA . VAL B 1 156 ? 15.195 5.504 9.594 1 98.19 156 VAL B CA 1
ATOM 3539 C C . VAL B 1 156 ? 15.789 4.16 10.016 1 98.19 156 VAL B C 1
ATOM 3541 O O . VAL B 1 156 ? 15.977 3.27 9.188 1 98.19 156 VAL B O 1
ATOM 3544 N N . GLU B 1 157 ? 16.062 4.043 11.281 1 97.12 157 GLU B N 1
ATOM 3545 C CA . GLU B 1 157 ? 16.438 2.816 11.977 1 97.12 157 GLU B CA 1
ATOM 3546 C C . GLU B 1 157 ? 15.656 2.658 13.281 1 97.12 157 GLU B C 1
ATOM 3548 O O . GLU B 1 157 ? 15.141 3.639 13.82 1 97.12 157 GLU B O 1
ATOM 3553 N N . THR B 1 158 ? 15.516 1.423 13.688 1 91.94 158 THR B N 1
ATOM 3554 C CA . THR B 1 158 ? 14.812 1.193 14.945 1 91.94 158 THR B CA 1
ATOM 3555 C C . THR B 1 158 ? 15.734 1.45 16.125 1 91.94 158 THR B C 1
ATOM 3557 O O . THR B 1 158 ? 16.953 1.233 16.047 1 91.94 158 THR B O 1
ATOM 3560 N N . GLU B 1 159 ? 15.227 2.043 17.156 1 91.06 159 GLU B N 1
ATOM 3561 C CA . GLU B 1 159 ? 15.922 2.16 18.438 1 91.06 159 GLU B CA 1
ATOM 3562 C C . GLU B 1 159 ? 15.422 1.125 19.438 1 91.06 159 GLU B C 1
ATOM 3564 O O . GLU B 1 159 ? 15.875 1.094 20.594 1 91.06 159 GLU B O 1
ATOM 3569 N N . ASN B 1 160 ? 14.586 0.302 19.016 1 82.25 160 ASN B N 1
ATOM 3570 C CA . ASN B 1 160 ? 14.039 -0.813 19.766 1 82.25 160 ASN B CA 1
ATOM 3571 C C . ASN B 1 160 ? 13.195 -0.327 20.953 1 82.25 160 ASN B C 1
ATOM 3573 O O . ASN B 1 160 ? 13.195 -0.949 22.016 1 82.25 160 ASN B O 1
ATOM 3577 N N . TYR B 1 161 ? 12.617 0.83 20.875 1 86.12 161 TYR B N 1
ATOM 3578 C CA . TYR B 1 161 ? 11.633 1.292 21.859 1 86.12 161 TYR B CA 1
ATOM 3579 C C . TYR B 1 161 ? 10.266 0.68 21.578 1 86.12 161 TYR B C 1
ATOM 3581 O O . TYR B 1 161 ? 9.961 0.312 20.438 1 86.12 161 TYR B O 1
ATOM 3589 N N . ASP B 1 162 ? 9.57 0.555 22.609 1 88.25 162 ASP B N 1
ATOM 3590 C CA . ASP B 1 162 ? 8.172 0.202 22.406 1 88.25 162 ASP B CA 1
ATOM 3591 C C . ASP B 1 162 ? 7.395 1.36 21.781 1 88.25 162 ASP B C 1
ATOM 3593 O O . ASP B 1 162 ? 7.754 2.525 21.969 1 88.25 162 ASP B O 1
ATOM 3597 N N . TYR B 1 163 ? 6.492 1.007 20.984 1 90.25 163 TYR B N 1
ATOM 3598 C CA . TYR B 1 163 ? 5.625 2.027 20.406 1 90.25 163 TYR B CA 1
ATOM 3599 C C . TYR B 1 163 ? 4.156 1.665 20.578 1 90.25 163 TYR B C 1
ATOM 3601 O O . TYR B 1 163 ? 3.826 0.515 20.875 1 90.25 163 TYR B O 1
ATOM 3609 N N . GLU B 1 164 ? 3.336 2.68 20.547 1 89.5 164 GLU B N 1
ATOM 3610 C CA . GLU B 1 164 ? 1.884 2.525 20.547 1 89.5 164 GLU B CA 1
ATOM 3611 C C . GLU B 1 164 ? 1.263 3.154 19.312 1 89.5 164 GLU B C 1
ATOM 3613 O O . GLU B 1 164 ? 1.612 4.273 18.938 1 89.5 164 GLU B O 1
ATOM 3618 N N . HIS B 1 165 ? 0.493 2.449 18.625 1 90.62 165 HIS B N 1
ATOM 3619 C CA . HIS B 1 165 ? -0.245 2.896 17.453 1 90.62 165 HIS B CA 1
ATOM 3620 C C . HIS B 1 165 ? -1.751 2.797 17.688 1 90.62 165 HIS B C 1
ATOM 3622 O O . HIS B 1 165 ? -2.244 1.781 18.172 1 90.62 165 HIS B O 1
ATOM 3628 N N . LYS B 1 166 ? -2.447 3.871 17.375 1 88.5 166 LYS B N 1
ATOM 3629 C CA . LYS B 1 166 ? -3.898 3.912 17.531 1 88.5 166 LYS B CA 1
ATOM 3630 C C . LYS B 1 166 ? -4.57 4.441 16.266 1 88.5 166 LYS B C 1
ATOM 3632 O O . LYS B 1 166 ? -4.074 5.383 15.641 1 88.5 166 LYS B O 1
ATOM 3637 N N . THR B 1 167 ? -5.672 3.879 15.953 1 86.62 167 THR B N 1
ATOM 3638 C CA . THR B 1 167 ? -6.473 4.332 14.82 1 86.62 167 THR B CA 1
ATOM 3639 C C . THR B 1 167 ? -7.941 4.469 15.219 1 86.62 167 THR B C 1
ATOM 3641 O O . THR B 1 167 ? -8.438 3.715 16.047 1 86.62 167 THR B O 1
ATOM 3644 N N . ASN B 1 168 ? -8.523 5.512 14.719 1 83.69 168 ASN B N 1
ATOM 3645 C CA . ASN B 1 168 ? -9.969 5.715 14.812 1 83.69 168 ASN B CA 1
ATOM 3646 C C . ASN B 1 168 ? -10.594 5.898 13.43 1 83.69 168 ASN B C 1
ATOM 3648 O O . ASN B 1 168 ? -10 6.531 12.555 1 83.69 168 ASN B O 1
ATOM 3652 N N . TYR B 1 169 ? -11.695 5.258 13.289 1 78.62 169 TYR B N 1
ATOM 3653 C CA . TYR B 1 169 ? -12.375 5.344 12.008 1 78.62 169 TYR B CA 1
ATOM 3654 C C . TYR B 1 169 ? -13.883 5.52 12.195 1 78.62 169 TYR B C 1
ATOM 3656 O O . TYR B 1 169 ? -14.469 4.922 13.102 1 78.62 169 TYR B O 1
ATOM 3664 N N . ASP B 1 170 ? -14.406 6.453 11.469 1 77.88 170 ASP B N 1
ATOM 3665 C CA . ASP B 1 170 ? -15.859 6.617 11.422 1 77.88 170 ASP B CA 1
ATOM 3666 C C . ASP B 1 170 ? -16.375 6.527 9.984 1 77.88 170 ASP B C 1
ATOM 3668 O O . ASP B 1 170 ? -16.453 7.535 9.281 1 77.88 170 ASP B O 1
ATOM 3672 N N . TYR B 1 171 ? -16.875 5.43 9.633 1 69.19 171 TYR B N 1
ATOM 3673 C CA . TYR B 1 171 ? -17.297 5.148 8.266 1 69.19 171 TYR B CA 1
ATOM 3674 C C . TYR B 1 171 ? -18.5 5.996 7.887 1 69.19 171 TYR B C 1
ATOM 3676 O O . TYR B 1 171 ? -18.719 6.285 6.707 1 69.19 171 TYR B O 1
ATOM 3684 N N . SER B 1 172 ? -19.266 6.324 8.828 1 75.31 172 SER B N 1
ATOM 3685 C CA . SER B 1 172 ? -20.484 7.078 8.531 1 75.31 172 SER B CA 1
ATOM 3686 C C . SER B 1 172 ? -20.156 8.461 7.98 1 75.31 172 SER B C 1
ATOM 3688 O O . SER B 1 172 ? -20.984 9.094 7.332 1 75.31 172 SER B O 1
ATOM 3690 N N . LEU B 1 173 ? -18.906 8.844 8.078 1 78.12 173 LEU B N 1
ATOM 3691 C CA . LEU B 1 173 ? -18.516 10.188 7.664 1 78.12 173 LEU B CA 1
ATOM 3692 C C . LEU B 1 173 ? -17.719 10.141 6.367 1 78.12 173 LEU B C 1
ATOM 3694 O O . LEU B 1 173 ? -17.172 11.156 5.93 1 78.12 173 LEU B O 1
ATOM 3698 N N . TYR B 1 174 ? -17.734 9.086 5.695 1 73.94 174 TYR B N 1
ATOM 3699 C CA . TYR B 1 174 ? -16.953 8.867 4.488 1 73.94 174 TYR B CA 1
ATOM 3700 C C . TYR B 1 174 ? -17.25 9.945 3.443 1 73.94 174 TYR B C 1
ATOM 3702 O O . TYR B 1 174 ? -16.328 10.453 2.799 1 73.94 174 TYR B O 1
ATOM 3710 N N . PRO B 1 175 ? -18.438 10.359 3.338 1 75.62 175 PRO B N 1
ATOM 3711 C CA . PRO B 1 175 ? -18.703 11.344 2.293 1 75.62 175 PRO B CA 1
ATOM 3712 C C . PRO B 1 175 ? -18.109 12.719 2.605 1 75.62 175 PRO B C 1
ATOM 3714 O O . PRO B 1 175 ? -18.031 13.57 1.721 1 75.62 175 PRO B O 1
ATOM 3717 N N . ALA B 1 176 ? -17.688 12.891 3.777 1 83.38 176 ALA B N 1
ATOM 3718 C CA . ALA B 1 176 ? -17.234 14.219 4.184 1 83.38 176 ALA B CA 1
ATOM 3719 C C . ALA B 1 176 ? -15.898 14.57 3.545 1 83.38 176 ALA B C 1
ATOM 3721 O O . ALA B 1 176 ? -15.547 15.742 3.443 1 83.38 176 ALA B O 1
ATOM 3722 N N . LEU B 1 177 ? -15.156 13.672 3.184 1 82.19 177 LEU B N 1
ATOM 3723 C CA . LEU B 1 177 ? -13.875 13.852 2.506 1 82.19 177 LEU B CA 1
ATOM 3724 C C . LEU B 1 177 ? -13.602 12.688 1.555 1 82.19 177 LEU B C 1
ATOM 3726 O O . LEU B 1 177 ? -13.32 11.57 1.996 1 82.19 177 LEU B O 1
ATOM 3730 N N . ASN B 1 178 ? -13.664 13.039 0.301 1 79.38 178 ASN B N 1
ATOM 3731 C CA . ASN B 1 178 ? -13.5 12 -0.711 1 79.38 178 ASN B CA 1
ATOM 3732 C C . ASN B 1 178 ? -13.039 12.586 -2.043 1 79.38 178 ASN B C 1
ATOM 3734 O O . ASN B 1 178 ? -12.797 13.789 -2.148 1 79.38 178 ASN B O 1
ATOM 3738 N N . VAL B 1 179 ? -12.688 11.719 -2.949 1 81.38 179 VAL B N 1
ATOM 3739 C CA . VAL B 1 179 ? -12.336 12.109 -4.309 1 81.38 179 VAL B CA 1
ATOM 3740 C C . VAL B 1 179 ? -13.461 11.719 -5.266 1 81.38 179 VAL B C 1
ATOM 3742 O O . VAL B 1 179 ? -13.922 10.57 -5.254 1 81.38 179 VAL B O 1
ATOM 3745 N N . ASN B 1 180 ? -13.891 12.648 -6.027 1 81.56 180 ASN B N 1
ATOM 3746 C CA . ASN B 1 180 ? -15.039 12.398 -6.898 1 81.56 180 ASN B CA 1
ATOM 3747 C C . ASN B 1 180 ? -14.625 11.68 -8.18 1 81.56 180 ASN B C 1
ATOM 3749 O O . ASN B 1 180 ? -13.484 11.258 -8.312 1 81.56 180 ASN B O 1
ATOM 3753 N N . LYS B 1 181 ? -15.578 11.492 -9.109 1 74.94 181 LYS B N 1
ATOM 3754 C CA . LYS B 1 181 ? -15.383 10.742 -10.344 1 74.94 181 LYS B CA 1
ATOM 3755 C C . LYS B 1 181 ? -14.352 11.406 -11.242 1 74.94 181 LYS B C 1
ATOM 3757 O O . LYS B 1 181 ? -13.703 10.742 -12.055 1 74.94 181 LYS B O 1
ATOM 3762 N N . ASP B 1 182 ? -14.227 12.727 -11.055 1 82.69 182 ASP B N 1
ATOM 3763 C CA . ASP B 1 182 ? -13.273 13.484 -11.859 1 82.69 182 ASP B CA 1
ATOM 3764 C C . ASP B 1 182 ? -11.914 13.555 -11.164 1 82.69 182 ASP B C 1
ATOM 3766 O O . ASP B 1 182 ? -11.062 14.367 -11.531 1 82.69 182 ASP B O 1
ATOM 3770 N N . LYS B 1 183 ? -11.766 12.789 -10.109 1 82.44 183 LYS B N 1
ATOM 3771 C CA . LYS B 1 183 ? -10.508 12.688 -9.375 1 82.44 183 LYS B CA 1
ATOM 3772 C C . LYS B 1 183 ? -10.172 13.992 -8.664 1 82.44 183 LYS B C 1
ATOM 3774 O O . LYS B 1 183 ? -9.016 14.422 -8.648 1 82.44 183 LYS B O 1
ATOM 3779 N N . LYS B 1 184 ? -11.234 14.625 -8.227 1 90.19 184 LYS B N 1
ATOM 3780 C CA . LYS B 1 184 ? -11.047 15.844 -7.445 1 90.19 184 LYS B CA 1
ATOM 3781 C C . LYS B 1 184 ? -11.547 15.656 -6.016 1 90.19 184 LYS B C 1
ATOM 3783 O O . LYS B 1 184 ? -12.57 15.008 -5.789 1 90.19 184 LYS B O 1
ATOM 3788 N N . ILE B 1 185 ? -10.852 16.281 -5.141 1 89.69 185 ILE B N 1
ATOM 3789 C CA . ILE B 1 185 ? -11.203 16.188 -3.727 1 89.69 185 ILE B CA 1
ATOM 3790 C C . ILE B 1 185 ? -12.516 16.938 -3.477 1 89.69 185 ILE B C 1
ATOM 3792 O O . ILE B 1 185 ? -12.695 18.062 -3.949 1 89.69 185 ILE B O 1
ATOM 3796 N N . GLU B 1 186 ? -13.391 16.281 -2.803 1 88.56 186 GLU B N 1
ATOM 3797 C CA . GLU B 1 186 ? -14.602 16.891 -2.248 1 88.56 186 GLU B CA 1
ATOM 3798 C C . GLU B 1 186 ? -14.602 16.828 -0.724 1 88.56 186 GLU B C 1
ATOM 3800 O O . GLU B 1 186 ? -14.227 15.797 -0.144 1 88.56 186 GLU B O 1
ATOM 3805 N N . MET B 1 187 ? -15.047 17.953 -0.194 1 90.06 187 MET B N 1
ATOM 3806 C CA . MET B 1 187 ? -14.938 18 1.261 1 90.06 187 MET B CA 1
ATOM 3807 C C . MET B 1 187 ? -16.109 18.781 1.867 1 90.06 187 MET B C 1
ATOM 3809 O O . MET B 1 187 ? -16.516 19.797 1.326 1 90.06 187 MET B O 1
ATOM 3813 N N . ASN B 1 188 ? -16.672 18.234 2.885 1 91 188 ASN B N 1
ATOM 3814 C CA . ASN B 1 188 ? -17.516 18.984 3.811 1 91 188 ASN B CA 1
ATOM 3815 C C . ASN B 1 188 ? -16.703 19.531 4.984 1 91 188 ASN B C 1
ATOM 3817 O O . ASN B 1 188 ? -16.531 18.844 5.996 1 91 188 ASN B O 1
ATOM 3821 N N . GLY B 1 189 ? -16.359 20.766 4.895 1 90.19 189 GLY B N 1
ATOM 3822 C CA . GLY B 1 189 ? -15.406 21.375 5.809 1 90.19 189 GLY B CA 1
ATOM 3823 C C . GLY B 1 189 ? -15.836 21.297 7.262 1 90.19 189 GLY B C 1
ATOM 3824 O O . GLY B 1 189 ? -15.016 21.016 8.141 1 90.19 189 GLY B O 1
ATOM 3825 N N . LYS B 1 190 ? -17.062 21.547 7.5 1 92.44 190 LYS B N 1
ATOM 3826 C CA . LYS B 1 190 ? -17.562 21.547 8.867 1 92.44 190 LYS B CA 1
ATOM 3827 C C . LYS B 1 190 ? -17.453 20.156 9.492 1 92.44 190 LYS B C 1
ATOM 3829 O O . LYS B 1 190 ? -17 20.016 10.625 1 92.44 190 LYS B O 1
ATOM 3834 N N . THR B 1 191 ? -17.828 19.141 8.789 1 92.69 191 THR B N 1
ATOM 3835 C CA . THR B 1 191 ? -17.781 17.766 9.266 1 92.69 191 THR B CA 1
ATOM 3836 C C . THR B 1 191 ? -16.344 17.312 9.477 1 92.69 191 THR B C 1
ATOM 3838 O O . THR B 1 191 ? -16.031 16.672 10.484 1 92.69 191 THR B O 1
ATOM 3841 N N . VAL B 1 192 ? -15.531 17.688 8.547 1 92.12 192 VAL B N 1
ATOM 3842 C CA . VAL B 1 192 ? -14.117 17.312 8.625 1 92.12 192 VAL B CA 1
ATOM 3843 C C . VAL B 1 192 ? -13.484 17.984 9.844 1 92.12 192 VAL B C 1
ATOM 3845 O O . VAL B 1 192 ? -12.703 17.344 10.57 1 92.12 192 VAL B O 1
ATOM 3848 N N . TYR B 1 193 ? -13.844 19.25 10.094 1 93.81 193 TYR B N 1
ATOM 3849 C CA . TYR B 1 193 ? -13.328 19.984 11.242 1 93.81 193 TYR B CA 1
ATOM 3850 C C . TYR B 1 193 ? -13.695 19.297 12.547 1 93.81 193 TYR B C 1
ATOM 3852 O O . TYR B 1 193 ? -12.836 19.062 13.398 1 93.81 193 TYR B O 1
ATOM 3860 N N . ARG B 1 194 ? -14.898 18.922 12.688 1 94.69 194 ARG B N 1
ATOM 3861 C CA . ARG B 1 194 ? -15.383 18.297 13.906 1 94.69 194 ARG B CA 1
ATOM 3862 C C . ARG B 1 194 ? -14.703 16.938 14.125 1 94.69 194 ARG B C 1
ATOM 3864 O O . ARG B 1 194 ? -14.273 16.625 15.242 1 94.69 194 ARG B O 1
ATOM 3871 N N . PHE B 1 195 ? -14.633 16.203 13.141 1 93.81 195 PHE B N 1
ATOM 3872 C CA . PHE B 1 195 ? -13.992 14.898 13.211 1 93.81 195 PHE B CA 1
ATOM 3873 C C . PHE B 1 195 ? -12.531 15.031 13.602 1 93.81 195 PHE B C 1
ATOM 3875 O O . PHE B 1 195 ? -12.047 14.32 14.492 1 93.81 195 PHE B O 1
ATOM 3882 N N . ALA B 1 196 ? -11.844 15.922 12.883 1 95.12 196 ALA B N 1
ATOM 3883 C CA . ALA B 1 196 ? -10.406 16.094 13.086 1 95.12 196 ALA B CA 1
ATOM 3884 C C . ALA B 1 196 ? -10.109 16.547 14.516 1 95.12 196 ALA B C 1
ATOM 3886 O O . ALA B 1 196 ? -9.266 15.945 15.195 1 95.12 196 ALA B O 1
ATOM 3887 N N . VAL B 1 197 ? -10.797 17.562 14.984 1 96.5 197 VAL B N 1
ATOM 3888 C CA . VAL B 1 197 ? -10.555 18.109 16.312 1 96.5 197 VAL B CA 1
ATOM 3889 C C . VAL B 1 197 ? -10.852 17.047 17.375 1 96.5 197 VAL B C 1
ATOM 3891 O O . VAL B 1 197 ? -10.039 16.828 18.266 1 96.5 197 VAL B O 1
ATOM 3894 N N . LYS B 1 198 ? -11.914 16.344 17.219 1 96.19 198 LYS B N 1
ATOM 3895 C CA . LYS B 1 198 ? -12.312 15.328 18.188 1 96.19 198 LYS B CA 1
ATOM 3896 C C . LYS B 1 198 ? -11.289 14.203 18.25 1 96.19 198 LYS B C 1
ATOM 3898 O O . LYS B 1 198 ? -10.797 13.859 19.328 1 96.19 198 LYS B O 1
ATOM 3903 N N . ASN B 1 199 ? -10.953 13.664 17.156 1 94.94 199 ASN B N 1
ATOM 3904 C CA . ASN B 1 199 ? -10.133 12.461 17.125 1 94.94 199 ASN B CA 1
ATOM 3905 C C . ASN B 1 199 ? -8.672 12.766 17.438 1 94.94 199 ASN B C 1
ATOM 3907 O O . ASN B 1 199 ? -7.988 11.961 18.094 1 94.94 199 ASN B O 1
ATOM 3911 N N . MET B 1 200 ? -8.148 13.898 16.969 1 96.69 200 MET B N 1
ATOM 3912 C CA . MET B 1 200 ? -6.785 14.281 17.328 1 96.69 200 MET B CA 1
ATOM 3913 C C . MET B 1 200 ? -6.672 14.492 18.844 1 96.69 200 MET B C 1
ATOM 3915 O O . MET B 1 200 ? -5.715 14.023 19.469 1 96.69 200 MET B O 1
ATOM 3919 N N . ASN B 1 201 ? -7.684 15.164 19.406 1 96.94 201 ASN B N 1
ATOM 3920 C CA . ASN B 1 201 ? -7.691 15.352 20.844 1 96.94 201 ASN B CA 1
ATOM 3921 C C . ASN B 1 201 ? -7.691 14.023 21.594 1 96.94 201 ASN B C 1
ATOM 3923 O O . ASN B 1 201 ? -6.93 13.836 22.547 1 96.94 201 ASN B O 1
ATOM 3927 N N . GLU B 1 202 ? -8.5 13.117 21.188 1 96 202 GLU B N 1
ATOM 3928 C CA . GLU B 1 202 ? -8.625 11.82 21.844 1 96 202 GLU B CA 1
ATOM 3929 C C . GLU B 1 202 ? -7.309 11.055 21.797 1 96 202 GLU B C 1
ATOM 3931 O O . GLU B 1 202 ? -6.871 10.5 22.812 1 96 202 GLU B O 1
ATOM 3936 N N . ILE B 1 203 ? -6.695 11.055 20.672 1 95.12 203 ILE B N 1
ATOM 3937 C CA . ILE B 1 203 ? -5.461 10.297 20.5 1 95.12 203 ILE B CA 1
ATOM 3938 C C . ILE B 1 203 ? -4.336 10.938 21.312 1 95.12 203 ILE B C 1
ATOM 3940 O O . ILE B 1 203 ? -3.592 10.242 22 1 95.12 203 ILE B O 1
ATOM 3944 N N . ILE B 1 204 ? -4.219 12.258 21.266 1 96.44 204 ILE B N 1
ATOM 3945 C CA . ILE B 1 204 ? -3.166 12.953 22 1 96.44 204 ILE B CA 1
ATOM 3946 C C . ILE B 1 204 ? -3.357 12.742 23.5 1 96.44 204 ILE B C 1
ATOM 3948 O O . ILE B 1 204 ? -2.395 12.477 24.219 1 96.44 204 ILE B O 1
ATOM 3952 N N . LYS B 1 205 ? -4.578 12.844 23.953 1 95.25 205 LYS B N 1
ATOM 3953 C CA . LYS B 1 205 ? -4.855 12.633 25.375 1 95.25 205 LYS B CA 1
ATOM 3954 C C . LYS B 1 205 ? -4.406 11.25 25.828 1 95.25 205 LYS B C 1
ATOM 3956 O O . LYS B 1 205 ? -3.861 11.094 26.922 1 95.25 205 LYS B O 1
ATOM 3961 N N . LYS B 1 206 ? -4.617 10.297 25.016 1 93.06 206 LYS B N 1
ATOM 3962 C CA . LYS B 1 206 ? -4.242 8.922 25.344 1 93.06 206 LYS B CA 1
ATOM 3963 C C . LYS B 1 206 ? -2.727 8.758 25.375 1 93.06 206 LYS B C 1
ATOM 3965 O O . LYS B 1 206 ? -2.191 8.016 26.203 1 93.06 206 LYS B O 1
ATOM 3970 N N . PHE B 1 207 ? -2.066 9.414 24.469 1 93.81 207 PHE B N 1
ATOM 3971 C CA . PHE B 1 207 ? -0.635 9.203 24.281 1 93.81 207 PHE B CA 1
ATOM 3972 C C . PHE B 1 207 ? 0.169 10.086 25.234 1 93.81 207 PHE B C 1
ATOM 3974 O O . PHE B 1 207 ? 1.33 9.789 25.531 1 93.81 207 PHE B O 1
ATOM 3981 N N . LEU B 1 208 ? -0.394 11.172 25.641 1 91.75 208 LEU B N 1
ATOM 3982 C CA . LEU B 1 208 ? 0.363 12.188 26.375 1 91.75 208 LEU B CA 1
ATOM 3983 C C . LEU B 1 208 ? 0.571 11.758 27.828 1 91.75 208 LEU B C 1
ATOM 3985 O O . LEU B 1 208 ? -0.331 11.898 28.656 1 91.75 208 LEU B O 1
ATOM 3989 N N . THR B 1 209 ? 1.649 11.195 28.094 1 83.06 209 THR B N 1
ATOM 3990 C CA . THR B 1 209 ? 2.004 10.766 29.438 1 83.06 209 THR B CA 1
ATOM 3991 C C . THR B 1 209 ? 2.836 11.828 30.156 1 83.06 209 THR B C 1
ATOM 3993 O O . THR B 1 209 ? 2.885 11.859 31.375 1 83.06 209 THR B O 1
ATOM 3996 N N . SER B 1 210 ? 3.527 12.57 29.406 1 81.31 210 SER B N 1
ATOM 3997 C CA . SER B 1 210 ? 4.371 13.656 29.906 1 81.31 210 SER B CA 1
ATOM 3998 C C . SER B 1 210 ? 4.258 14.898 29.047 1 81.31 210 SER B C 1
ATOM 4000 O O . SER B 1 210 ? 4.145 14.797 27.812 1 81.31 210 SER B O 1
ATOM 4002 N N . LYS B 1 211 ? 4.387 15.984 29.625 1 81.5 211 LYS B N 1
ATOM 4003 C CA . LYS B 1 211 ? 4.289 17.25 28.906 1 81.5 211 LYS B CA 1
ATOM 4004 C C . LYS B 1 211 ? 5.555 17.531 28.094 1 81.5 211 LYS B C 1
ATOM 4006 O O . LYS B 1 211 ? 5.621 18.5 27.344 1 81.5 211 LYS B O 1
ATOM 4011 N N . THR B 1 212 ? 6.438 16.609 28.125 1 83.38 212 THR B N 1
ATOM 4012 C CA . THR B 1 212 ? 7.695 16.812 27.406 1 83.38 212 THR B CA 1
ATOM 4013 C C . THR B 1 212 ? 7.598 16.266 25.984 1 83.38 212 THR B C 1
ATOM 4015 O O . THR B 1 212 ? 8.492 16.484 25.156 1 83.38 212 THR B O 1
ATOM 4018 N N . LYS B 1 213 ? 6.523 15.75 25.656 1 90.81 213 LYS B N 1
ATOM 4019 C CA . LYS B 1 213 ? 6.355 15.227 24.297 1 90.81 213 LYS B CA 1
ATOM 4020 C C . LYS B 1 213 ? 6.141 16.359 23.297 1 90.81 213 LYS B C 1
ATOM 4022 O O . LYS B 1 213 ? 5.457 17.344 23.594 1 90.81 213 LYS B O 1
ATOM 4027 N N . LEU B 1 214 ? 6.785 16.266 22.203 1 96.31 214 LEU B N 1
ATOM 4028 C CA . LEU B 1 214 ? 6.555 17.141 21.062 1 96.31 214 LEU B CA 1
ATOM 4029 C C . LEU B 1 214 ? 5.445 16.594 20.172 1 96.31 214 LEU B C 1
ATOM 4031 O O . LEU B 1 214 ? 5.535 15.453 19.688 1 96.31 214 LEU B O 1
ATOM 4035 N N . ILE B 1 215 ? 4.348 17.359 20.016 1 97.94 215 ILE B N 1
ATOM 4036 C CA . ILE B 1 215 ? 3.229 16.906 19.188 1 97.94 215 ILE B CA 1
ATOM 4037 C C . ILE B 1 215 ? 3.438 17.375 17.734 1 97.94 215 ILE B C 1
ATOM 4039 O O . ILE B 1 215 ? 3.676 18.562 17.484 1 97.94 215 ILE B O 1
ATOM 4043 N N . VAL B 1 216 ? 3.4 16.469 16.797 1 98.56 216 VAL B N 1
ATOM 4044 C CA . VAL B 1 216 ? 3.51 16.781 15.367 1 98.56 216 VAL B CA 1
ATOM 4045 C C . VAL B 1 216 ? 2.232 16.344 14.648 1 98.56 216 VAL B C 1
ATOM 4047 O O . VAL B 1 216 ? 2.156 15.234 14.117 1 98.56 216 VAL B O 1
ATOM 4050 N N . PRO B 1 217 ? 1.284 17.266 14.586 1 98.25 217 PRO B N 1
ATOM 4051 C CA . PRO B 1 217 ? -0.008 16.922 13.977 1 98.25 217 PRO B CA 1
ATOM 4052 C C . PRO B 1 217 ? -0.016 17.094 12.461 1 98.25 217 PRO B C 1
ATOM 4054 O O . PRO B 1 217 ? 0.79 17.859 11.922 1 98.25 217 PRO B O 1
ATOM 4057 N N . HIS B 1 218 ? -0.845 16.328 11.789 1 97.12 218 HIS B N 1
ATOM 4058 C CA . HIS B 1 218 ? -1.199 16.625 10.406 1 97.12 218 HIS B CA 1
ATOM 4059 C C . HIS B 1 218 ? -1.567 18.094 10.234 1 97.12 218 HIS B C 1
ATOM 4061 O O . HIS B 1 218 ? -2.332 18.656 11.031 1 97.12 218 HIS B O 1
ATOM 4067 N N . GLN B 1 219 ? -0.959 18.688 9.25 1 95.81 219 GLN B N 1
ATOM 4068 C CA . GLN B 1 219 ? -1.209 20.094 8.977 1 95.81 219 GLN B CA 1
ATOM 4069 C C . GLN B 1 219 ? -2.328 20.281 7.957 1 95.81 219 GLN B C 1
ATOM 4071 O O . GLN B 1 219 ? -2.088 20.719 6.832 1 95.81 219 GLN B O 1
ATOM 4076 N N . ALA B 1 220 ? -3.559 20.016 8.383 1 93.69 220 ALA B N 1
ATOM 4077 C CA . ALA B 1 220 ? -4.719 20.078 7.5 1 93.69 220 ALA B CA 1
ATOM 4078 C C . ALA B 1 220 ? -5.18 21.516 7.293 1 93.69 220 ALA B C 1
ATOM 4080 O O . ALA B 1 220 ? -5.559 21.891 6.184 1 93.69 220 ALA B O 1
ATOM 4081 N N . ASN B 1 221 ? -5.305 22.188 8.297 1 92.19 221 ASN B N 1
ATOM 4082 C CA . ASN B 1 221 ? -5.832 23.547 8.391 1 92.19 221 ASN B CA 1
ATOM 4083 C C . ASN B 1 221 ? -5.441 24.203 9.711 1 92.19 221 ASN B C 1
ATOM 4085 O O . ASN B 1 221 ? -5.434 23.562 10.758 1 92.19 221 ASN B O 1
ATOM 4089 N N . GLY B 1 222 ? -5.113 25.516 9.617 1 96.19 222 GLY B N 1
ATOM 4090 C CA . GLY B 1 222 ? -4.668 26.203 10.82 1 96.19 222 GLY B CA 1
ATOM 4091 C C . GLY B 1 222 ? -5.727 26.25 11.906 1 96.19 222 GLY B C 1
ATOM 4092 O O . GLY B 1 222 ? -5.41 26.234 13.094 1 96.19 222 GLY B O 1
ATOM 4093 N N . ARG B 1 223 ? -6.953 26.297 11.57 1 96.12 223 ARG B N 1
ATOM 4094 C CA . ARG B 1 223 ? -8.047 26.344 12.539 1 96.12 223 ARG B CA 1
ATOM 4095 C C . ARG B 1 223 ? -8.109 25.062 13.352 1 96.12 223 ARG B C 1
ATOM 4097 O O . ARG B 1 223 ? -8.336 25.094 14.57 1 96.12 223 ARG B O 1
ATOM 4104 N N . ILE B 1 224 ? -7.945 23.984 12.68 1 96.06 224 ILE B N 1
ATOM 4105 C CA . ILE B 1 224 ? -7.957 22.688 13.352 1 96.06 224 ILE B CA 1
ATOM 4106 C C . ILE B 1 224 ? -6.793 22.609 14.336 1 96.06 224 ILE B C 1
ATOM 4108 O O . ILE B 1 224 ? -6.973 22.219 15.492 1 96.06 224 ILE B O 1
ATOM 4112 N N . LEU B 1 225 ? -5.66 23 13.867 1 97 225 LEU B N 1
ATOM 4113 C CA . LEU B 1 225 ? -4.457 22.953 14.688 1 97 225 LEU B CA 1
ATOM 4114 C C . LEU B 1 225 ? -4.605 23.828 15.93 1 97 225 LEU B C 1
ATOM 4116 O O . LEU B 1 225 ? -4.227 23.406 17.031 1 97 225 LEU B O 1
ATOM 4120 N N . ASN B 1 226 ? -5.168 24.984 15.742 1 96.5 226 ASN B N 1
ATOM 4121 C CA . ASN B 1 226 ? -5.395 25.906 16.859 1 96.5 226 ASN B CA 1
ATOM 4122 C C . ASN B 1 226 ? -6.375 25.312 17.875 1 96.5 226 ASN B C 1
ATOM 4124 O O . ASN B 1 226 ? -6.141 25.375 19.078 1 96.5 226 ASN B O 1
ATOM 4128 N N . SER B 1 227 ? -7.414 24.766 17.391 1 96.88 227 SER B N 1
ATOM 4129 C CA . SER B 1 227 ? -8.43 24.172 18.25 1 96.88 227 SER B CA 1
ATOM 4130 C C . SER B 1 227 ? -7.852 23.016 19.062 1 96.88 227 SER B C 1
ATOM 4132 O O . SER B 1 227 ? -8.164 22.859 20.234 1 96.88 227 SER B O 1
ATOM 4134 N N . VAL B 1 228 ? -7.059 22.203 18.422 1 97.19 228 VAL B N 1
ATOM 4135 C CA . VAL B 1 228 ? -6.477 21.047 19.094 1 97.19 228 VAL B CA 1
ATOM 4136 C C . VAL B 1 228 ? -5.445 21.5 20.125 1 97.19 228 VAL B C 1
ATOM 4138 O O . VAL B 1 228 ? -5.453 21.031 21.266 1 97.19 228 VAL B O 1
ATOM 4141 N N . SER B 1 229 ? -4.574 22.438 19.766 1 96.69 229 SER B N 1
ATOM 4142 C CA . SER B 1 229 ? -3.477 22.844 20.625 1 96.69 229 SER B CA 1
ATOM 4143 C C . SER B 1 229 ? -3.998 23.531 21.891 1 96.69 229 SER B C 1
ATOM 4145 O O . SER B 1 229 ? -3.393 23.422 22.953 1 96.69 229 SER B O 1
ATOM 4147 N N . LYS B 1 230 ? -5.074 24.203 21.797 1 96.19 230 LYS B N 1
ATOM 4148 C CA . LYS B 1 230 ? -5.648 24.938 22.922 1 96.19 230 LYS B CA 1
ATOM 4149 C C . LYS B 1 230 ? -6.027 23.984 24.062 1 96.19 230 LYS B C 1
ATOM 4151 O O . LYS B 1 230 ? -6.133 24.406 25.219 1 96.19 230 LYS B O 1
ATOM 4156 N N . GLN B 1 231 ? -6.188 22.75 23.75 1 95.12 231 GLN B N 1
ATOM 4157 C CA . GLN B 1 231 ? -6.617 21.781 24.75 1 95.12 231 GLN B CA 1
ATOM 4158 C C . GLN B 1 231 ? -5.434 21.25 25.562 1 95.12 231 GLN B C 1
ATOM 4160 O O . GLN B 1 231 ? -5.617 20.578 26.562 1 95.12 231 GLN B O 1
ATOM 4165 N N . PHE B 1 232 ? -4.305 21.5 25.141 1 95.81 232 PHE B N 1
ATOM 4166 C CA . PHE B 1 232 ? -3.113 20.938 25.766 1 95.81 232 PHE B CA 1
ATOM 4167 C C . PHE B 1 232 ? -2.125 22.031 26.125 1 95.81 232 PHE B C 1
ATOM 4169 O O . PHE B 1 232 ? -1.016 22.078 25.594 1 95.81 232 PHE B O 1
ATOM 4176 N N . SER B 1 233 ? -2.418 22.781 27.125 1 91.19 233 SER B N 1
ATOM 4177 C CA . SER B 1 233 ? -1.57 23.875 27.578 1 91.19 233 SER B CA 1
ATOM 4178 C C . SER B 1 233 ? -0.2 23.375 28.016 1 91.19 233 SER B C 1
ATOM 4180 O O . SER B 1 233 ? -0.098 22.344 28.688 1 91.19 233 SER B O 1
ATOM 4182 N N . GLY B 1 234 ? 0.828 23.984 27.562 1 92.62 234 GLY B N 1
ATOM 4183 C CA . GLY B 1 234 ? 2.178 23.656 28 1 92.62 234 GLY B CA 1
ATOM 4184 C C . GLY B 1 234 ? 2.844 22.594 27.141 1 92.62 234 GLY B C 1
ATOM 4185 O O . GLY B 1 234 ? 3.998 22.234 27.375 1 92.62 234 GLY B O 1
ATOM 4186 N N . VAL B 1 235 ? 2.184 22.094 26.234 1 94.94 235 VAL B N 1
ATOM 4187 C CA . VAL B 1 235 ? 2.742 21.078 25.344 1 94.94 235 VAL B CA 1
ATOM 4188 C C . VAL B 1 235 ? 3.123 21.719 24.016 1 94.94 235 VAL B C 1
ATOM 4190 O O . VAL B 1 235 ? 2.389 22.562 23.484 1 94.94 235 VAL B O 1
ATOM 4193 N N . LYS B 1 236 ? 4.234 21.391 23.5 1 96.38 236 LYS B N 1
ATOM 4194 C CA . LYS B 1 236 ? 4.707 22 22.25 1 96.38 236 LYS B CA 1
ATOM 4195 C C . LYS B 1 236 ? 4.094 21.297 21.047 1 96.38 236 LYS B C 1
ATOM 4197 O O . LYS B 1 236 ? 4.102 20.062 20.953 1 96.38 236 LYS B O 1
ATOM 4202 N N . PHE B 1 237 ? 3.566 22.109 20.125 1 97.56 237 PHE 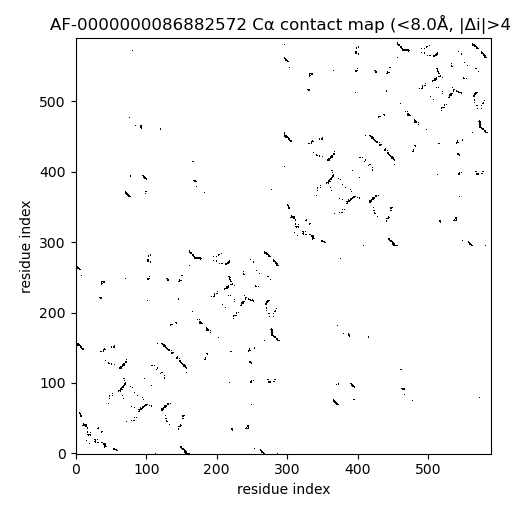B N 1
ATOM 4203 C CA . PHE B 1 237 ? 3.029 21.641 18.859 1 97.56 237 PHE B CA 1
ATOM 4204 C C . PHE B 1 237 ? 3.844 22.203 17.688 1 97.56 237 PHE B C 1
ATOM 4206 O O . PHE B 1 237 ? 4.133 23.406 17.656 1 97.56 237 PHE B O 1
ATOM 4213 N N . LEU B 1 238 ? 4.27 21.375 16.766 1 98.06 238 LEU B N 1
ATOM 4214 C CA . LEU B 1 238 ? 4.836 21.891 15.516 1 98.06 238 LEU B CA 1
ATOM 4215 C C . LEU B 1 238 ? 3.732 22.359 14.57 1 98.06 238 LEU B C 1
ATOM 4217 O O . LEU B 1 238 ? 2.744 21.641 14.375 1 98.06 238 LEU B O 1
ATOM 4221 N N . ASN B 1 239 ? 3.84 23.531 14.117 1 97.69 239 ASN B N 1
ATOM 4222 C CA . ASN B 1 239 ? 2.883 24.125 13.188 1 97.69 239 ASN B CA 1
ATOM 4223 C C . ASN B 1 239 ? 3.578 24.984 12.133 1 97.69 239 ASN B C 1
ATOM 4225 O O . ASN B 1 239 ? 4.129 26.031 12.453 1 97.69 239 ASN B O 1
ATOM 4229 N N . TYR B 1 240 ? 3.527 24.547 10.906 1 97.88 240 TYR B N 1
ATOM 4230 C CA . TYR B 1 240 ? 4.164 25.266 9.805 1 97.88 240 TYR B CA 1
ATOM 4231 C C . TYR B 1 240 ? 3.18 25.5 8.664 1 97.88 240 TYR B C 1
ATOM 4233 O O . TYR B 1 240 ? 3.582 25.812 7.543 1 97.88 240 TYR B O 1
ATOM 4241 N N . ILE B 1 241 ? 1.915 25.344 8.945 1 97.75 241 ILE B N 1
ATOM 4242 C CA . ILE B 1 241 ? 0.867 25.312 7.934 1 97.75 241 ILE B CA 1
ATOM 4243 C C . ILE B 1 241 ? 0.838 26.625 7.18 1 97.75 241 ILE B C 1
ATOM 4245 O O . ILE B 1 241 ? 0.529 26.672 5.984 1 97.75 241 ILE B O 1
ATOM 4249 N N . GLU B 1 242 ? 1.175 27.734 7.852 1 97.88 242 GLU B N 1
ATOM 4250 C CA . GLU B 1 242 ? 1.124 29.062 7.25 1 97.88 242 GLU B CA 1
ATOM 4251 C C . GLU B 1 242 ? 1.992 29.125 5.996 1 97.88 242 GLU B C 1
ATOM 4253 O O . GLU B 1 242 ? 1.625 29.781 5.016 1 97.88 242 GLU B O 1
ATOM 4258 N N . GLU B 1 243 ? 3.062 28.375 6.016 1 96.88 243 GLU B N 1
ATOM 4259 C CA . GLU B 1 243 ? 4.051 28.531 4.953 1 96.88 243 GLU B CA 1
ATOM 4260 C C . GLU B 1 243 ? 4.105 27.281 4.074 1 96.88 243 GLU B C 1
ATOM 4262 O O . GLU B 1 243 ? 4.895 27.203 3.131 1 96.88 243 GLU B O 1
ATOM 4267 N N . THR B 1 244 ? 3.295 26.312 4.316 1 97.38 244 THR B N 1
ATOM 4268 C CA . THR B 1 244 ? 3.441 25.078 3.578 1 97.38 244 THR B CA 1
ATOM 4269 C C . THR B 1 244 ? 2.127 24.688 2.904 1 97.38 244 THR B C 1
ATOM 4271 O O . THR B 1 244 ? 2.123 23.953 1.914 1 97.38 244 THR B O 1
ATOM 4274 N N . GLY B 1 245 ? 1.005 25.219 3.461 1 98.12 245 GLY B N 1
ATOM 4275 C CA . GLY B 1 245 ? -0.271 24.641 3.053 1 98.12 245 GLY B CA 1
ATOM 4276 C C . GLY B 1 245 ? -0.455 23.203 3.498 1 98.12 245 GLY B C 1
ATOM 4277 O O . GLY B 1 245 ? 0.36 22.672 4.258 1 98.12 245 GLY B O 1
ATOM 4278 N N . ASN B 1 246 ? -1.583 22.641 3.127 1 97.69 246 ASN B N 1
ATOM 4279 C CA . ASN B 1 246 ? -1.886 21.25 3.453 1 97.69 246 ASN B CA 1
ATOM 4280 C C . ASN B 1 246 ? -1.224 20.281 2.475 1 97.69 246 ASN B C 1
ATOM 4282 O O . ASN B 1 246 ? -1.683 20.141 1.34 1 97.69 246 ASN B O 1
ATOM 4286 N N . THR B 1 247 ? -0.239 19.609 2.969 1 97.69 247 THR B N 1
ATOM 4287 C CA . THR B 1 247 ? 0.501 18.703 2.102 1 97.69 247 THR B CA 1
ATOM 4288 C C . THR B 1 247 ? 0.116 17.25 2.383 1 97.69 247 THR B C 1
ATOM 4290 O O . THR B 1 247 ? 0.902 16.328 2.135 1 97.69 247 THR B O 1
ATOM 4293 N N . GLY B 1 248 ? -1.062 17.062 2.959 1 95.06 248 GLY B N 1
ATOM 4294 C CA . GLY B 1 248 ? -1.58 15.719 3.172 1 95.06 248 GLY B CA 1
ATOM 4295 C C . GLY B 1 248 ? -0.669 14.859 4.023 1 95.06 248 GLY B C 1
ATOM 4296 O O . GLY B 1 248 ? -0.252 15.266 5.109 1 95.06 248 GLY B O 1
ATOM 4297 N N . ALA B 1 249 ? -0.348 13.727 3.545 1 95.19 249 ALA B N 1
ATOM 4298 C CA . ALA B 1 249 ? 0.464 12.773 4.297 1 95.19 249 ALA B CA 1
ATOM 4299 C C . ALA B 1 249 ? 1.888 13.297 4.48 1 95.19 249 ALA B C 1
ATOM 4301 O O . ALA B 1 249 ? 2.615 12.828 5.363 1 95.19 249 ALA B O 1
ATOM 4302 N N . ALA B 1 250 ? 2.311 14.195 3.666 1 97.81 250 ALA B N 1
ATOM 4303 C CA . ALA B 1 250 ? 3.67 14.719 3.75 1 97.81 250 ALA B CA 1
ATOM 4304 C C . ALA B 1 250 ? 3.781 15.781 4.836 1 97.81 250 ALA B C 1
ATOM 4306 O O . ALA B 1 250 ? 4.887 16.203 5.191 1 97.81 250 ALA B O 1
ATOM 4307 N N . SER B 1 251 ? 2.709 16.156 5.438 1 98.31 251 SER B N 1
ATOM 4308 C CA . SER B 1 251 ? 2.699 17.328 6.305 1 98.31 251 SER B CA 1
ATOM 4309 C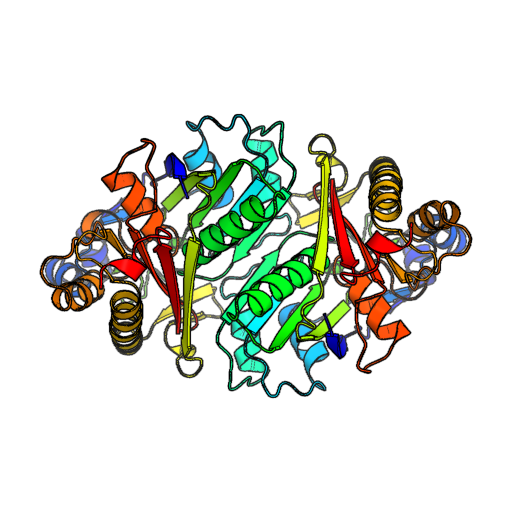 C . SER B 1 251 ? 3.477 17.062 7.59 1 98.31 251 SER B C 1
ATOM 4311 O O . SER B 1 251 ? 4.203 17.938 8.07 1 98.31 251 SER B O 1
ATOM 4313 N N . ILE B 1 252 ? 3.312 15.867 8.172 1 98.62 252 ILE B N 1
ATOM 4314 C CA . ILE B 1 252 ? 3.986 15.562 9.43 1 98.62 252 ILE B CA 1
ATOM 4315 C C . ILE B 1 252 ? 5.496 15.5 9.203 1 98.62 252 ILE B C 1
ATOM 4317 O O . ILE B 1 252 ? 6.262 16.203 9.867 1 98.62 252 ILE B O 1
ATOM 4321 N N . PRO B 1 253 ? 5.922 14.727 8.227 1 98.69 253 PRO B N 1
ATOM 4322 C CA . PRO B 1 253 ? 7.371 14.695 8.031 1 98.69 253 PRO B CA 1
ATOM 4323 C C . PRO B 1 253 ? 7.934 16.016 7.512 1 98.69 253 PRO B C 1
ATOM 4325 O O . PRO B 1 253 ? 9.086 16.359 7.789 1 98.69 253 PRO B O 1
ATOM 4328 N N . LEU B 1 254 ? 7.152 16.766 6.766 1 98.75 254 LEU B N 1
ATOM 4329 C CA . LEU B 1 254 ? 7.598 18.094 6.367 1 98.75 254 LEU B CA 1
ATOM 4330 C C . LEU B 1 254 ? 7.812 18.984 7.586 1 98.75 254 LEU B C 1
ATOM 4332 O O . LEU B 1 254 ? 8.789 19.734 7.645 1 98.75 254 LEU B O 1
ATOM 4336 N N . ALA B 1 255 ? 6.914 18.922 8.562 1 98.62 255 ALA B N 1
ATOM 4337 C CA . ALA B 1 255 ? 7.078 19.672 9.805 1 98.62 255 ALA B CA 1
ATOM 4338 C C . ALA B 1 255 ? 8.344 19.25 10.547 1 98.62 255 ALA B C 1
ATOM 4340 O O . ALA B 1 255 ? 9.07 20.094 11.078 1 98.62 255 ALA B O 1
ATOM 4341 N N . LEU B 1 256 ? 8.609 17.984 10.57 1 98.56 256 LEU B N 1
ATOM 4342 C CA . LEU B 1 256 ? 9.828 17.484 11.195 1 98.56 256 LEU B CA 1
ATOM 4343 C C . LEU B 1 256 ? 11.07 18.016 10.484 1 98.56 256 LEU B C 1
ATOM 4345 O O . LEU B 1 256 ? 12.039 18.406 11.133 1 98.56 256 LEU B O 1
ATOM 4349 N N . TYR B 1 257 ? 11.031 18 9.195 1 98.44 257 TYR B N 1
ATOM 4350 C CA . TYR B 1 257 ? 12.141 18.516 8.406 1 98.44 257 TYR B CA 1
ATOM 4351 C C . TYR B 1 257 ? 12.383 19.984 8.703 1 98.44 257 TYR B C 1
ATOM 4353 O O . TYR B 1 257 ? 13.531 20.422 8.844 1 98.44 257 TYR B O 1
ATOM 4361 N N . LYS B 1 258 ? 11.359 20.75 8.734 1 98.06 258 LYS B N 1
ATOM 4362 C CA . LYS B 1 258 ? 11.477 22.172 8.992 1 98.06 258 LYS B CA 1
ATOM 4363 C C . LYS B 1 258 ? 12.008 22.438 10.398 1 98.06 258 LYS B C 1
ATOM 4365 O O . LYS B 1 258 ? 12.766 23.391 10.617 1 98.06 258 LYS B O 1
ATOM 4370 N N . TYR B 1 259 ? 11.602 21.609 11.297 1 98.06 259 TYR B N 1
ATOM 4371 C CA . TYR B 1 259 ? 11.992 21.797 12.695 1 98.06 259 TYR B CA 1
ATOM 4372 C C . TYR B 1 259 ? 13.445 21.375 12.914 1 98.06 259 TYR B C 1
ATOM 4374 O O . TYR B 1 259 ? 14.219 22.094 13.555 1 98.06 259 TYR B O 1
ATOM 4382 N N . TYR B 1 260 ? 13.875 20.234 12.391 1 97.56 260 TYR B N 1
ATOM 4383 C CA . TYR B 1 260 ? 15.18 19.656 12.719 1 97.56 260 TYR B CA 1
ATOM 4384 C C . TYR B 1 260 ? 16.188 19.938 11.617 1 97.56 260 TYR B C 1
ATOM 4386 O O . TYR B 1 260 ? 17.406 19.859 11.844 1 97.56 260 TYR B O 1
ATOM 4394 N N . GLY B 1 261 ? 15.727 20.25 10.422 1 95.38 261 GLY B N 1
ATOM 4395 C CA . GLY B 1 261 ? 16.641 20.156 9.297 1 95.38 261 GLY B CA 1
ATOM 4396 C C . GLY B 1 261 ? 17.156 18.75 9.07 1 95.38 261 GLY B C 1
ATOM 4397 O O . GLY B 1 261 ? 16.625 17.781 9.633 1 95.38 261 GLY B O 1
ATOM 4398 N N . ASN B 1 262 ? 18.062 18.594 8.125 1 94.19 262 ASN B N 1
ATOM 4399 C CA . ASN B 1 262 ? 18.625 17.266 7.883 1 94.19 262 ASN B CA 1
ATOM 4400 C C . ASN B 1 262 ? 19.625 16.875 8.969 1 94.19 262 ASN B C 1
ATOM 4402 O O . ASN B 1 262 ? 20.812 16.719 8.703 1 94.19 262 ASN B O 1
ATOM 4406 N N . LYS B 1 263 ? 19.094 16.781 10.18 1 95 263 LYS B N 1
ATOM 4407 C CA . LYS B 1 263 ? 19.844 16.281 11.328 1 95 263 LYS B CA 1
ATOM 4408 C C . LYS B 1 263 ? 19.203 15 11.875 1 95 263 LYS B C 1
ATOM 4410 O O . LYS B 1 263 ? 18.016 14.766 11.688 1 95 263 LYS B O 1
ATOM 4415 N N . SER B 1 264 ? 20.109 14.234 12.445 1 97.06 264 SER B N 1
ATOM 4416 C CA . SER B 1 264 ? 19.609 13.008 13.062 1 97.06 264 SER B CA 1
ATOM 4417 C C . SER B 1 264 ? 18.844 13.305 14.344 1 97.06 264 SER B C 1
ATOM 4419 O O . SER B 1 264 ? 19.25 14.156 15.133 1 97.06 264 SER B O 1
ATOM 4421 N N . PHE B 1 265 ? 17.703 12.633 14.555 1 97.12 265 PHE B N 1
ATOM 4422 C CA . PHE B 1 265 ? 16.938 12.789 15.781 1 97.12 265 PHE B CA 1
ATOM 4423 C C . PHE B 1 265 ? 16.125 11.531 16.078 1 97.12 265 PHE B C 1
ATOM 4425 O O . PHE B 1 265 ? 15.891 10.711 15.18 1 97.12 265 PHE B O 1
ATOM 4432 N N . SER B 1 266 ? 15.75 11.391 17.344 1 96.62 266 SER B N 1
ATOM 4433 C CA . SER B 1 266 ? 14.93 10.266 17.781 1 96.62 266 SER B CA 1
ATOM 4434 C C . SER B 1 266 ? 13.461 10.664 17.875 1 96.62 266 SER B C 1
ATOM 4436 O O . SER B 1 266 ? 13.133 11.773 18.312 1 96.62 266 SER B O 1
ATOM 4438 N N . LEU B 1 267 ? 12.562 9.781 17.453 1 96.06 267 LEU B N 1
ATOM 4439 C CA . LEU B 1 267 ? 11.133 10.016 17.578 1 96.06 267 LEU B CA 1
ATOM 4440 C C . LEU B 1 267 ? 10.617 9.594 18.938 1 96.06 267 LEU B C 1
ATOM 4442 O O . LEU B 1 267 ? 9.414 9.664 19.219 1 96.06 267 LEU B O 1
ATOM 4446 N N . LYS B 1 268 ? 11.484 9.25 19.844 1 93 268 LYS B N 1
ATOM 4447 C CA . LYS B 1 268 ? 11.117 8.719 21.141 1 93 268 LYS B CA 1
ATOM 4448 C C . LYS B 1 268 ? 10.211 9.688 21.906 1 93 268 LYS B C 1
ATOM 4450 O O . LYS B 1 268 ? 9.305 9.266 22.625 1 93 268 LYS B O 1
ATOM 4455 N N . ASN B 1 269 ? 10.422 10.969 21.781 1 93.69 269 ASN B N 1
ATOM 4456 C CA . ASN B 1 269 ? 9.672 11.977 22.516 1 93.69 269 ASN B CA 1
ATOM 4457 C C . ASN B 1 269 ? 8.664 12.695 21.641 1 93.69 269 ASN B C 1
ATOM 4459 O O . ASN B 1 269 ? 8.43 13.891 21.812 1 93.69 269 ASN B O 1
ATOM 4463 N N . HIS B 1 270 ? 8.078 12 20.719 1 97 270 HIS B N 1
ATOM 4464 C CA . HIS B 1 270 ? 7.141 12.617 19.781 1 97 270 HIS B CA 1
ATOM 4465 C C . HIS B 1 270 ? 5.793 11.906 19.797 1 97 270 HIS B C 1
ATOM 4467 O O . HIS B 1 270 ? 5.723 10.711 20.094 1 97 270 HIS B O 1
ATOM 4473 N N . ILE B 1 271 ? 4.75 12.625 19.594 1 97.31 271 ILE B N 1
ATOM 4474 C CA . ILE B 1 271 ? 3.436 12.109 19.234 1 97.31 271 ILE B CA 1
ATOM 4475 C C . ILE B 1 271 ? 3.076 12.57 17.812 1 97.31 271 ILE B C 1
ATOM 4477 O O . ILE B 1 271 ? 2.982 13.766 17.547 1 97.31 271 ILE B O 1
ATOM 4481 N N . LEU B 1 272 ? 3.002 11.656 16.922 1 98.38 272 LEU B N 1
ATOM 4482 C CA . LEU B 1 272 ? 2.506 11.914 15.578 1 98.38 272 LEU B CA 1
ATOM 4483 C C . LEU B 1 272 ? 1.017 11.602 15.484 1 98.38 272 LEU B C 1
ATOM 4485 O O . LEU B 1 272 ? 0.568 10.539 15.922 1 98.38 272 LEU B O 1
ATOM 4489 N N . VAL B 1 273 ? 0.219 12.531 14.992 1 97.88 273 VAL B N 1
ATOM 4490 C CA . VAL B 1 273 ? -1.22 12.312 14.883 1 97.88 273 VAL B CA 1
ATOM 4491 C C . VAL B 1 273 ? -1.736 12.883 13.57 1 97.88 273 VAL B C 1
ATOM 4493 O O . VAL B 1 273 ? -1.324 13.969 13.148 1 97.88 273 VAL B O 1
ATOM 4496 N N . SER B 1 274 ? -2.52 12.109 12.891 1 96.25 274 SER B N 1
ATOM 4497 C CA . SER B 1 274 ? -3.012 12.5 11.57 1 96.25 274 SER B CA 1
ATOM 4498 C C . SER B 1 274 ? -4.488 12.148 11.406 1 96.25 274 SER B C 1
ATOM 4500 O O . SER B 1 274 ? -5.008 11.273 12.102 1 96.25 274 SER B O 1
ATOM 4502 N N . VAL B 1 275 ? -5.113 12.93 10.594 1 91.88 275 VAL B N 1
ATOM 4503 C CA . VAL B 1 275 ? -6.473 12.664 10.141 1 91.88 275 VAL B CA 1
ATOM 4504 C C . VAL B 1 275 ? -6.527 12.727 8.617 1 91.88 275 VAL B C 1
ATOM 4506 O O . VAL B 1 275 ? -5.75 13.453 7.988 1 91.88 275 VAL B O 1
ATOM 4509 N N . GLY B 1 276 ? -7.414 11.906 8.07 1 80.75 276 GLY B N 1
ATOM 4510 C CA . GLY B 1 276 ? -7.438 11.914 6.613 1 80.75 276 GLY B CA 1
ATOM 4511 C C . GLY B 1 276 ? -8.734 11.367 6.039 1 80.75 276 GLY B C 1
ATOM 4512 O O . GLY B 1 276 ? -9.75 11.305 6.73 1 80.75 276 GLY B O 1
ATOM 4513 N N . GLY B 1 277 ? -8.562 11.117 4.641 1 66.5 277 GLY B N 1
ATOM 4514 C CA . GLY B 1 277 ? -9.672 10.609 3.855 1 66.5 277 GLY B CA 1
ATOM 4515 C C . GLY B 1 277 ? -10.25 9.32 4.402 1 66.5 277 GLY B C 1
ATOM 4516 O O . GLY B 1 277 ? -9.555 8.562 5.086 1 66.5 277 GLY B O 1
ATOM 4517 N N . GLY B 1 278 ? -11.555 9.172 4.121 1 64.25 278 GLY B N 1
ATOM 4518 C CA . GLY B 1 278 ? -12.289 8.047 4.676 1 64.25 278 GLY B CA 1
ATOM 4519 C C . GLY B 1 278 ? -12.617 8.219 6.148 1 64.25 278 GLY B C 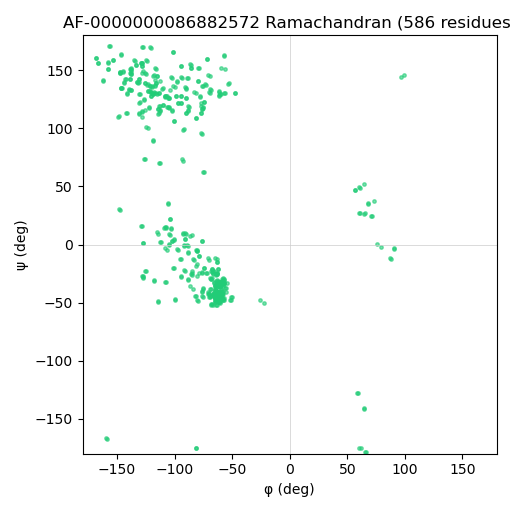1
ATOM 4520 O O . GLY B 1 278 ? -13.266 7.359 6.75 1 64.25 278 GLY B O 1
ATOM 4521 N N . MET B 1 279 ? -12.141 9.445 6.668 1 79.62 279 MET B N 1
ATOM 4522 C CA . MET B 1 279 ? -12.359 9.836 8.055 1 79.62 279 MET B CA 1
ATOM 4523 C C . MET B 1 279 ? -11.648 8.891 9.016 1 79.62 279 MET B C 1
ATOM 4525 O O . MET B 1 279 ? -12.273 8.336 9.922 1 79.62 279 MET B O 1
ATOM 4529 N N . THR B 1 280 ? -10.438 8.758 8.703 1 84 280 THR B N 1
ATOM 4530 C CA . THR B 1 280 ? -9.531 7.957 9.516 1 84 280 THR B CA 1
ATOM 4531 C C . THR B 1 280 ? -8.609 8.859 10.344 1 84 280 THR B C 1
ATOM 4533 O O . THR B 1 280 ? -8.141 9.891 9.852 1 84 280 THR B O 1
ATOM 4536 N N . ALA B 1 281 ? -8.516 8.547 11.547 1 91.44 281 ALA B N 1
ATOM 4537 C CA . ALA B 1 281 ? -7.512 9.148 12.414 1 91.44 281 ALA B CA 1
ATOM 4538 C C . ALA B 1 281 ? -6.477 8.117 12.852 1 91.44 281 ALA B C 1
ATOM 4540 O O . ALA B 1 281 ? -6.801 6.945 13.039 1 91.44 281 ALA B O 1
ATOM 4541 N N . SER B 1 282 ? -5.262 8.516 12.898 1 93.38 282 SER B N 1
ATOM 4542 C CA . SER B 1 282 ? -4.188 7.617 13.289 1 93.38 282 SER B CA 1
ATOM 4543 C C . SER B 1 282 ? -3.117 8.344 14.094 1 93.38 282 SER B C 1
ATOM 4545 O O . SER B 1 282 ? -2.818 9.516 13.828 1 93.38 282 SER B O 1
ATOM 4547 N N . GLY B 1 283 ? -2.631 7.703 15.125 1 95.44 283 GLY B N 1
ATOM 4548 C CA . GLY B 1 283 ? -1.546 8.242 15.93 1 95.44 283 GLY B CA 1
ATOM 4549 C C . GLY B 1 283 ? -0.508 7.203 16.312 1 95.44 283 GLY B C 1
ATOM 4550 O O . GLY B 1 283 ? -0.809 6.008 16.359 1 95.44 283 GLY B O 1
ATOM 4551 N N . ILE B 1 284 ? 0.701 7.668 16.469 1 95.5 284 ILE B N 1
ATOM 4552 C CA . ILE B 1 284 ? 1.766 6.781 16.922 1 95.5 284 ILE B CA 1
ATOM 4553 C C . ILE B 1 284 ? 2.699 7.531 17.875 1 95.5 284 ILE B C 1
ATOM 4555 O O . ILE B 1 284 ? 2.912 8.734 17.719 1 95.5 284 ILE B O 1
ATOM 4559 N N . THR B 1 285 ? 3.174 6.859 18.906 1 96.12 285 THR B N 1
ATOM 4560 C CA . THR B 1 285 ? 4.152 7.383 19.844 1 96.12 285 THR B CA 1
ATOM 4561 C C . THR B 1 285 ? 5.074 6.27 20.344 1 96.12 285 THR B C 1
ATOM 4563 O O . THR B 1 285 ? 4.836 5.09 20.062 1 96.12 285 THR B O 1
ATOM 4566 N N . TRP B 1 286 ? 6.172 6.699 20.906 1 91.62 286 TRP B N 1
ATOM 4567 C CA . TRP B 1 286 ? 7.16 5.762 21.438 1 91.62 286 TRP B CA 1
ATOM 4568 C C . TRP B 1 286 ? 7.316 5.918 22.938 1 91.62 286 TRP B C 1
ATOM 4570 O O . TRP B 1 286 ? 7.059 6.992 23.484 1 91.62 286 TRP B O 1
ATOM 4580 N N . ARG B 1 287 ? 7.375 4.789 23.672 1 80.62 287 ARG B N 1
ATOM 4581 C CA . ARG B 1 287 ? 7.512 4.801 25.125 1 80.62 287 ARG B CA 1
ATOM 4582 C C . ARG B 1 287 ? 8.797 4.098 25.562 1 80.62 287 ARG B C 1
ATOM 4584 O O . ARG B 1 287 ? 9.234 3.146 24.906 1 80.62 287 ARG B O 1
ATOM 4591 N N . CYS B 1 288 ? 9.398 4.777 26.484 1 58.12 288 CYS B N 1
ATOM 4592 C CA . CYS B 1 288 ? 10.531 4.117 27.125 1 58.12 288 CYS B CA 1
ATOM 4593 C C . CYS B 1 288 ? 10.055 3.074 28.141 1 58.12 288 CYS B C 1
ATOM 4595 O O . CYS B 1 288 ? 8.977 3.217 28.719 1 58.12 288 CYS B O 1
ATOM 4597 N N . PHE B 1 289 ? 10.305 1.853 28.078 1 50.69 289 PHE B N 1
ATOM 4598 C CA . PHE B 1 289 ? 9.992 0.812 29.062 1 50.69 289 PHE B CA 1
ATOM 4599 C C . PHE B 1 289 ? 9.789 1.412 30.453 1 50.69 289 PHE B C 1
ATOM 4601 O O . PHE B 1 289 ? 8.914 0.975 31.188 1 50.69 289 PHE B O 1
ATOM 4608 N N . ASN B 1 290 ? 10.617 2.219 30.984 1 42.78 290 ASN B N 1
ATOM 4609 C CA . ASN B 1 290 ? 10.656 2.605 32.375 1 42.78 290 ASN B CA 1
ATOM 4610 C C . ASN B 1 290 ? 9.625 3.68 32.719 1 42.78 290 ASN B C 1
ATOM 4612 O O . ASN B 1 290 ? 9.609 4.234 33.812 1 42.78 290 ASN B O 1
ATOM 4616 N N . GLU B 1 291 ? 8.969 4.172 31.812 1 45.78 291 GLU B N 1
ATOM 4617 C CA . GLU B 1 291 ? 8.164 5.328 32.188 1 45.78 291 GLU B CA 1
ATOM 4618 C C . GLU B 1 291 ? 6.883 4.898 32.906 1 45.78 291 GLU B C 1
ATOM 4620 O O . GLU B 1 291 ? 6.121 5.738 33.375 1 45.78 291 GLU B O 1
ATOM 4625 N N . ASP B 1 292 ? 6.336 3.723 32.75 1 38.59 292 ASP B N 1
ATOM 4626 C CA . ASP B 1 292 ? 5.207 3.4 33.594 1 38.59 292 ASP B CA 1
ATOM 4627 C C . ASP B 1 292 ? 5.598 3.51 35.062 1 38.59 292 ASP B C 1
ATOM 4629 O O . ASP B 1 292 ? 4.781 3.248 35.969 1 38.59 292 ASP B O 1
ATOM 4633 N N . SER B 1 293 ? 6.844 3.215 35.469 1 34.28 293 SER B N 1
ATOM 4634 C CA . SER B 1 293 ? 7.012 3.055 36.906 1 34.28 293 SER B CA 1
ATOM 4635 C C . SER B 1 293 ? 6.637 4.332 37.656 1 34.28 293 SER B C 1
ATOM 4637 O O . SER B 1 293 ? 6.523 4.328 38.875 1 34.28 293 SER B O 1
ATOM 4639 N N . ASN B 1 294 ? 6.984 5.516 37.062 1 32.44 294 ASN B N 1
ATOM 4640 C CA . ASN B 1 294 ? 6.91 6.523 38.125 1 32.44 294 ASN B CA 1
ATOM 4641 C C . ASN B 1 294 ? 5.477 6.996 38.344 1 32.44 294 ASN B C 1
ATOM 4643 O O . ASN B 1 294 ? 5.242 7.949 39.094 1 32.44 294 ASN B O 1
ATOM 4647 N N . ASN B 1 295 ? 4.371 6.855 37.438 1 28.59 295 ASN B N 1
ATOM 4648 C CA . ASN B 1 295 ? 3.229 7.379 38.156 1 28.59 295 ASN B CA 1
ATOM 4649 C C . ASN B 1 295 ? 2.557 6.293 39 1 28.59 295 ASN B C 1
ATOM 4651 O O . ASN B 1 295 ? 2.434 5.148 38.562 1 28.59 295 ASN B O 1
#

Sequence (590 aa):
MKVLQIGAYIPENILTNEMLSERFNVSTEWIYKRTNIKKRFLSNTSILDMGIKASKNLDLNGVDAVLFASSIGPHYVPNYVSAFKALNIKTAKYGIDISNGFVGFITAVHTAEIMMKEKLAKRVLIIISEKLSDLTDKNDINTAILFSDAAIAMVVETENYDYEHKTNYDYSLYPALNVNKDKKIEMNGKTVYRFAVKNMNEIIKKFLTSKTKLIVPHQANGRILNSVSKQFSGVKFLNYIEETGNTGAASIPLALYKYYGNKSFSLKNHILVSVGGGMTASGITWRCFNEDSNNMKVLQIGAYIPENILTNEMLSERFNVSTEWIYKRTNIKKRFLSNTSILDMGIKASKNLDLNGVDAVLFASSIGPHYVPNYVSAFKALNIKTAKYGIDISNGFVGFITAVHTAEIMMKEKLAKRVLIIISEKLSDLTDKNDINTAILFSDAAIAMVVETENYDYEHKTNYDYSLYPALNVNKDKKIEMNGKTVYRFAVKNMNEIIKKFLTSKTKLIVPHQANGRILNSVSKQFSGVKFLNYIEETGNTGAASIPLALYKYYGNKSFSLKNHILVSVGGGMTASGITWRCFNEDSNN

Solvent-accessible surface area (backbone atoms only — not comparable to full-atom values): 29280 Å² total; per-residue (Å²): 67,32,35,60,35,43,34,64,29,69,43,84,45,74,49,41,39,66,60,49,17,64,73,69,73,51,51,47,64,59,50,27,76,67,30,43,33,50,30,23,20,45,66,92,67,52,50,67,54,34,23,50,58,6,40,66,84,54,84,59,78,72,28,17,26,30,39,27,26,33,41,61,56,59,36,71,53,43,56,26,54,55,46,39,60,78,66,62,44,85,52,44,40,46,60,38,24,39,28,42,37,26,30,24,45,60,52,50,52,52,50,50,50,50,34,33,75,70,64,72,27,71,22,36,36,40,28,28,20,24,56,43,52,76,29,41,41,86,83,37,69,92,47,48,71,35,47,4,21,28,11,26,19,34,36,33,35,71,68,81,57,49,67,51,77,49,68,42,44,41,65,92,42,28,79,31,30,40,56,47,96,83,49,23,61,40,70,38,64,69,60,46,47,54,50,44,36,52,50,50,44,52,49,48,61,73,66,58,84,53,67,78,34,38,35,36,44,45,35,69,39,39,58,48,51,51,61,41,51,68,76,42,80,82,42,52,68,61,80,58,32,38,72,40,19,17,17,50,31,22,24,36,58,45,47,48,36,72,72,58,41,72,44,64,48,66,45,50,53,31,36,39,34,25,49,30,53,44,41,32,31,36,32,41,36,38,42,66,84,70,61,70,70,76,113,65,31,34,60,35,41,33,65,30,70,43,83,44,74,48,42,38,66,61,49,16,64,75,68,73,49,51,48,64,58,51,27,74,66,28,44,33,50,30,22,21,45,67,94,67,52,51,64,54,35,24,50,56,6,41,65,85,56,86,58,80,73,27,17,25,29,39,28,27,33,40,64,55,58,35,70,53,42,57,24,57,54,45,37,61,77,66,61,44,87,53,44,41,47,59,36,24,41,28,42,34,25,30,23,46,59,52,48,51,52,50,50,50,51,33,33,74,69,64,74,28,71,21,36,36,38,28,29,20,25,56,43,52,75,29,42,43,87,83,38,69,93,48,48,73,37,46,4,23,28,11,27,18,34,36,33,34,71,67,81,56,49,66,50,75,47,68,43,42,42,66,89,46,29,78,31,30,42,56,48,98,84,50,26,60,41,70,38,65,70,60,46,46,53,51,43,38,52,49,52,45,54,49,47,61,71,66,55,83,54,68,76,36,38,34,35,43,46,34,68,40,38,57,48,51,51,60,41,51,70,74,42,78,84,43,51,68,61,80,57,31,39,72,42,18,16,18,50,31,22,24,36,60,43,46,49,37,71,72,59,39,73,45,65,48,68,44,52,53,30,37,41,36,24,51,29,53,43,40,32,32,35,33,41,36,37,44,65,84,69,61,68,71,74,114

InterPro domains:
  IPR013747 Beta-ketoacyl-[acyl-carrier-protein] synthase III, C-terminal [PF08541] (211-287)
  IPR013751 Beta-ketoacyl-[acyl-carrier-protein] synthase III, N-terminal [PF08545] (96-161)
  IPR016039 Thiolase-like [G3DSA:3.40.47.10] (1-294)
  IPR016039 Thiolase-like [SSF53901] (3-159)
  IPR016039 Thiolase-like [SSF53901] (147-288)

Nearest PDB structures (foldseek):
  4z19-assembly1_A-2  TM=8.948E-01  e=1.188E-28  Yersinia pestis
  3il5-assembly2_D  TM=9.005E-01  e=2.653E-27  Enterococcus faecalis
  8vdb-assembly1_D  TM=8.788E-01  e=3.415E-28  Bacillus subtilis
  4dfe-assembly1_D  TM=8.765E-01  e=4.362E-27  Paraburkholderia xenovorans LB400
  3gwe-assembly1_B  TM=8.906E-01  e=1.403E-23  Burkholderia pseudomallei 1710b

Organism: NCBI:txid2108365

pLDDT: mean 90.6, std 11.31, range [28.59, 98.75]

Radius of gyration: 23.83 Å; Cα contacts (8 Å, |Δi|>4): 1510; chains: 2; bounding box: 46×75×74 Å